Protein AF-A0A821CQY1-F1 (afdb_monomer)

Sequence (639 aa):
MSSTTQTAASPIVVNTWPFINATRNAFATLLTPGATCLDAVEVGCRTCEDEQCDGSVGWGSHPDENGETTLDALIMDGSTMSVGAVANLHRIKNAIGVARAVLRYSTHSLLVGESATKFAIDMGFKEEDLHSNASIEAWNKWKSSNCQPNYRRNVQPDPTTSCGPYTPKFEAGKIYTYTDEEIPSHRPLPDGEHDTIGMLAVDPNGNMAAGASTNGLQFKIPGRVADSALIGSGAYVDNEVGGACATGDGDVMQRFVPSYHVVQLMRQGTAPDEACSDAIARIAKFYPNFTGAVLALGKDGRHGAACHDRNHPKGFGDYVIVPKIIHLPIKHPRSTRITQIAAGRAHSIVLTDNSGLFSFGNNSFGQCARQIVSDEIYKNSMLIHSFNIDLNDNDDKIIDIICGQDHTLFLSEKGRVYACGLNTDGQLGVGHYECVSRPERVRGDIENEHIVQLASKGDSILALNKAGDLFGWGNNEYRQLGISDDPVDSPKSFQCAKPRHLNFRDGSSLKNIKSIASGGSLCSAVDQQGKLYMWGFGLLGFGPKHTTIDIPQEIPLELFGLNEFNRDVKIDHVTCGLLSTAAITNNGELFMWG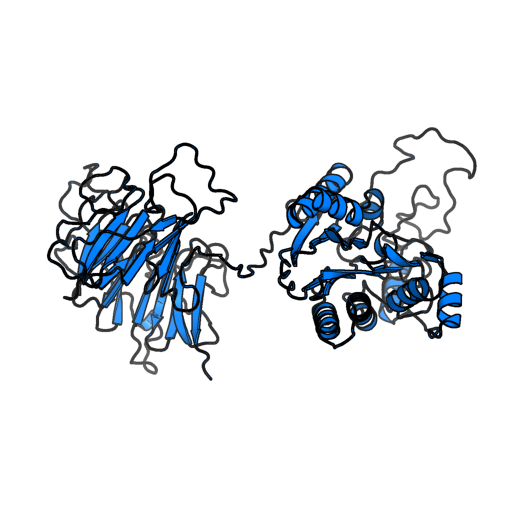KNRYGSLGVEFDEDSPMPMRVFVPARVTSVALGPDHTFALCKGYV

Foldseek 3Di:
DDPDPDQQFAKAKDKPDPLVVLRVQLVVQLVDPPGDQLNSQLSSLLVCLVVCVLVWFFFAHQAALVLFFFKWKKKAWQVVRQIFIEERHHQFRSRNVLSVVCSVPHPDHYDYDPVSNVSCVVVPTDRHGRHDPVSNVVSVVCVVVQNPPDDDDQWPPPSVRHSDVTDHVDDPPDDDDDDCNNVDDDDEDDPDFWWKIWMKIAHSVLTIMIMIMTSGHHNHHRRDDFQRRDELQQKYHHSVWWIKGKTFPRNLSRVQSLGNQLSVVRVVVDASARSFVVSQVVSCVRVVAGWMKMKIATSNGGIHMDIAHNVCNPDPPPPPPDDDDQDDPAPCVVPKDFPDKEDAQFKIKTQIPPQAIKIAGDCCQLQRQADHDPPDDRVVDSDIDGDHAPPVDPPKGWDDWYYAHFKIWTAIPQQWIWIFGQFCQLLRQCQDGGGHNHTDTHDDPCNPFRWDDWAHHYQKIWTAGPQGWIKIFGACPQLAQQDAPDDPPDPNRGGGNHIDGRQHNVRDTDGQWDAWYDAQFKIWTAHPLQWIWIATAFLGAPDDPCGHHNDTDTDDCVLVVPDPVRPRWHFDYKYYYNFKIWTATPQQWIWIFGQQAQNQRQDPDRHGGSHTDTHDDQFRFDDKDGYPHHIDTDGDHPD

Solvent-accessible surface area (backbone atoms only — not comparable to full-atom values): 32941 Å² total; per-residue (Å²): 136,84,82,80,79,74,75,67,44,74,63,48,62,51,61,48,74,93,53,60,67,21,50,51,50,14,45,53,37,52,73,38,90,91,51,43,32,60,54,12,38,43,49,14,53,41,46,30,24,74,66,24,46,97,46,19,15,30,45,37,22,32,20,22,69,88,58,54,37,35,31,23,3,19,34,35,36,13,78,78,67,47,38,6,12,25,28,36,27,41,37,48,60,60,40,40,58,43,3,46,45,31,43,73,77,44,98,51,48,70,39,50,30,69,63,32,32,51,51,33,43,78,74,69,47,65,82,41,85,32,73,32,73,62,24,53,51,50,45,53,52,28,55,75,53,36,32,54,82,55,84,70,74,72,41,39,56,56,41,89,72,32,74,53,82,70,42,68,73,63,69,88,94,66,90,77,82,90,42,76,87,74,57,68,76,88,75,67,78,78,90,90,62,39,52,35,47,11,32,41,29,35,35,47,87,42,45,29,15,20,19,13,30,19,18,45,51,56,41,31,60,83,80,66,72,48,12,38,36,33,81,23,14,5,20,25,43,36,44,92,44,22,28,18,21,30,37,37,46,31,75,63,45,44,77,65,28,40,10,39,50,26,37,54,37,37,65,75,67,43,53,37,34,59,19,20,39,52,45,49,51,61,48,38,74,79,42,76,55,46,42,36,38,30,40,27,40,34,59,85,65,52,60,24,54,27,56,41,34,62,92,34,80,69,47,84,78,77,74,78,87,68,93,74,90,79,88,72,95,60,93,52,69,90,81,51,46,78,75,48,74,29,60,35,74,55,31,39,40,37,38,35,77,78,76,42,32,38,19,34,55,48,34,87,38,3,37,45,54,37,83,62,56,85,91,66,75,49,79,94,54,85,65,68,48,74,48,77,82,89,73,90,45,92,92,53,48,77,74,47,67,42,24,16,40,55,25,29,40,36,33,28,73,74,14,50,44,30,20,18,3,44,11,80,37,6,49,43,17,66,66,53,46,68,61,28,27,56,67,40,72,37,38,60,67,52,57,90,40,44,42,74,47,76,22,38,32,23,48,23,37,40,37,30,32,77,84,14,46,46,29,29,25,4,39,24,82,42,36,58,49,22,74,72,87,55,61,96,83,41,88,65,56,35,41,26,24,39,31,34,72,47,42,26,72,88,73,47,62,77,65,50,42,73,40,60,22,18,9,44,38,33,35,38,38,25,31,76,84,18,52,42,28,34,29,7,36,46,51,66,42,77,32,86,86,46,44,69,35,56,56,75,41,75,57,65,55,57,67,72,62,35,44,98,89,38,80,84,65,28,47,63,47,58,40,34,10,42,58,28,40,39,39,29,32,74,83,21,48,44,29,26,27,9,58,22,44,89,40,30,56,57,49,103,57,65,64,62,30,29,34,58,36,75,35,87,61,102,38,36,44,77,47,70,48,53,47,88,50,40,62,47,72,48,64,43,68,86,118

pLDDT: mean 89.89, std 12.65, range [28.48, 98.81]

Secondary structure (DSSP, 8-state):
-------PPPPEEEESSS-HHHHHHHHHHHTSTT--HHHHHHHHHHHHHHHTGGGTSSSSS---TTS--EEEEEEEETTT--EEEEEEEES-S-HHHHHHHHHHH-S-SEEEHHHHHHHHHHTTPPP-----HHHHHHHHHHHHTTT-S----SEES-TTT-----EESS-TT------TTTSPPPPPPPTT----EEEEEE-TTS-EEEEEEE--STTPPTT---GGGSBTTTEEEETTTEEEEEEE-HHHHTTT-HHHHHHHHHHTT--HHHHHHHHHHHHHTT-TT--EEEEEEETTS-EEEEEE-SS-SS----------------SSTTT--EEEEEE-SSEEEEEESSS-EEEEE--TTSTTSS---TT---TT----EEE----S-TT--EEEEEE-SSEEEEEETTS-EEEEE--TTSTT-SSS-S-EEEEEE--STTTTS-EEEEE-SSSEEEEEETTS-EEEEEE-TTSTT---SS-TT-TTSSEEEEEEE---TTS----SEEEEEE-SSEEEEEETT--EEEEEES--SS-TT--EEEEEEEEPGGGGT-SSS-----EEEEEE-SSEEEEEETT--EEEEE--GGGTT-SSS-S-EEEEEEE--SSEEEEEEE-SS-EEEEEE---

Organism: NCBI:txid392032

InterPro domains:
  IPR000246 Peptidase T2, asparaginase 2 [PF01112] (11-311)
  IPR000408 Regulator of chromosome condensation, RCC1 [PF00415] (468-526)
  IPR000408 Regulator of chromosome condensation, RCC1 [PF00415] (587-634)
  IPR000408 Regulator of chromosome condensation, RCC1 [PR00633] (338-351)
  IPR000408 Regulator of chromosome condensation, RCC1 [PR00633] (357-373)
  IPR000408 Regulator of chromosome condensation, RCC1 [PR00633] (415-431)
  IPR000408 Regulator of chromosome condensation, RCC1 [PR00633] (454-470)
  IPR000408 Regulator of chromosome condensation, RCC1 [PR00633] (470-484)
  IPR000408 Regulator of chromosome condensation, RCC1 [PR00633] (577-595)
  IPR000408 Regulator of chromosome condensation, RCC1 [PS50012] (355-414)
  IPR000408 Regulator of chromosome condensation, RCC1 [PS50012] (415-467)
  IPR000408 Regulator of chromosome condensation, RCC1 [PS50012] (468-529)
  IPR000408 Regulator of chromosome condensation, RCC1 [PS50012] (530-587)
  IPR000408 Regulator of chromosome condensation, RCC1 [PS50012] (588-637)
  IPR009091 Regulator of chromosome condensation 1/beta-lactamase-inhibitor protein II [G3DSA:2.130.10.30] (325-554)
  IPR009091 Regulator of chromosome condensation 1/beta-lactamase-inhibitor protein II [G3DSA:2.130.10.30] (555-638)
  IPR009091 Regulator of chromosome condensation 1/beta-lactamase-inhibitor protein II [SSF50985] (323-636)
  IPR029055 Nucleophile aminohydrolases, N-terminal [SSF56235] (11-321)
  IPR053035 Mitochondrial GEF domain-containing protein [PTHR46337] (290-636)

Radius of gyration: 32.32 Å; Cα contacts (8 Å, |Δi|>4): 1668; chains: 1; bounding box: 81×60×92 Å

Mean predicted aligned error: 14.68 Å

Nearest PDB structures (foldseek):
  5xgs-assembly1_A  TM=8.762E-01  e=1.882E-38  Homo sapiens
  5xgs-assembly1_B  TM=8.739E-01  e=1.594E-38  Homo sapiens
  4o47-assembly1_A  TM=8.750E-01  e=1.071E-21  Cavia porcellus
  4o0d-assembly1_A  TM=8.619E-01  e=2.323E-21  Homo sapiens
  1apy-assembly1_C  TM=9.917E-01  e=1.441E-17  Homo sapiens

Structure (mmCIF, N/CA/C/O backbone):
data_AF-A0A821CQY1-F1
#
_entry.id   AF-A0A821CQY1-F1
#
loop_
_atom_site.group_PDB
_atom_site.id
_atom_site.type_symbol
_atom_site.label_atom_id
_atom_site.label_alt_id
_atom_site.label_comp_id
_atom_site.label_asym_id
_atom_site.label_entity_id
_atom_site.label_seq_id
_atom_site.pdbx_PDB_ins_code
_atom_site.Cartn_x
_atom_site.Cartn_y
_atom_site.Cartn_z
_atom_site.occupancy
_atom_site.B_iso_or_equiv
_atom_site.auth_seq_id
_atom_site.auth_comp_id
_atom_site.auth_asym_id
_atom_site.auth_atom_id
_atom_site.pdbx_PDB_model_num
ATOM 1 N N . MET A 1 1 ? -34.022 -6.892 -26.062 1.00 33.81 1 MET A N 1
ATOM 2 C CA . MET A 1 1 ? -32.589 -6.586 -26.245 1.00 33.81 1 MET A CA 1
ATOM 3 C C . MET A 1 1 ? -32.229 -5.551 -25.194 1.00 33.81 1 MET A C 1
ATOM 5 O O . MET A 1 1 ? -32.601 -4.398 -25.341 1.00 33.81 1 MET A O 1
ATOM 9 N N . SER A 1 2 ? -31.680 -5.995 -24.061 1.00 29.36 2 SER A N 1
ATOM 10 C CA . SER A 1 2 ? -31.264 -5.105 -22.973 1.00 29.36 2 SER A CA 1
ATOM 11 C C . SER A 1 2 ? -29.877 -4.576 -23.323 1.00 29.36 2 SER A C 1
ATOM 13 O O . SER A 1 2 ? -28.943 -5.362 -23.451 1.00 29.36 2 SER A O 1
ATOM 15 N N . SER A 1 3 ? -29.764 -3.270 -23.564 1.00 28.48 3 SER A N 1
ATOM 16 C CA . SER A 1 3 ? -28.477 -2.599 -23.704 1.00 28.48 3 SER A CA 1
ATOM 17 C C . SER A 1 3 ? -27.848 -2.493 -22.318 1.00 28.48 3 SER A C 1
ATOM 19 O O . SER A 1 3 ? -28.237 -1.646 -21.513 1.00 28.48 3 SER A O 1
ATOM 21 N N . THR A 1 4 ? -26.890 -3.365 -22.024 1.00 31.44 4 THR A N 1
ATOM 22 C CA . THR A 1 4 ? -25.946 -3.179 -20.923 1.00 31.44 4 THR A CA 1
ATOM 23 C C . THR A 1 4 ? -25.186 -1.878 -21.160 1.00 31.44 4 THR A C 1
ATOM 25 O O . THR A 1 4 ? -24.309 -1.812 -22.017 1.00 31.44 4 THR A O 1
ATOM 28 N N . THR A 1 5 ? -25.539 -0.826 -20.424 1.00 31.50 5 THR A N 1
ATOM 29 C CA . THR A 1 5 ? -24.709 0.371 -20.278 1.00 31.50 5 THR A CA 1
ATOM 30 C C . THR A 1 5 ? -23.429 -0.040 -19.563 1.00 31.50 5 THR A C 1
ATOM 32 O O . THR A 1 5 ? -23.416 -0.199 -18.343 1.00 31.50 5 THR A O 1
ATOM 35 N N . GLN A 1 6 ? -22.379 -0.281 -20.345 1.00 36.72 6 GLN A N 1
ATOM 36 C CA . GLN A 1 6 ? -21.018 -0.491 -19.873 1.00 36.72 6 GLN A CA 1
ATOM 37 C C . GLN A 1 6 ? -20.605 0.788 -19.133 1.00 36.72 6 GLN A C 1
ATOM 39 O O . GLN A 1 6 ? -20.558 1.867 -19.722 1.00 36.72 6 GLN A O 1
ATOM 44 N N . THR A 1 7 ? -20.418 0.706 -17.818 1.00 39.75 7 THR A N 1
ATOM 45 C CA . THR A 1 7 ? -19.863 1.806 -17.025 1.00 39.75 7 THR A CA 1
ATOM 46 C C . THR A 1 7 ? -18.475 2.123 -17.571 1.00 39.75 7 THR A C 1
ATOM 48 O O . THR A 1 7 ? -17.609 1.251 -17.529 1.00 39.75 7 THR A O 1
ATOM 51 N N . ALA A 1 8 ? -18.290 3.329 -18.115 1.00 46.44 8 ALA A N 1
ATOM 52 C CA . ALA A 1 8 ? -17.001 3.804 -18.612 1.00 46.44 8 ALA A CA 1
ATOM 53 C C . ALA A 1 8 ? -15.943 3.641 -17.511 1.00 46.44 8 ALA A C 1
ATOM 55 O O . ALA A 1 8 ? -16.132 4.134 -16.395 1.00 46.44 8 ALA A O 1
ATOM 56 N N . ALA A 1 9 ? -14.874 2.899 -17.801 1.00 56.03 9 ALA A N 1
ATOM 57 C CA . ALA A 1 9 ? -13.747 2.778 -16.888 1.00 56.03 9 ALA A CA 1
ATOM 58 C C . ALA A 1 9 ? -13.094 4.160 -16.729 1.00 56.03 9 ALA A C 1
ATOM 60 O O . ALA A 1 9 ? -13.044 4.940 -17.680 1.00 56.03 9 ALA A O 1
ATOM 61 N N . SER A 1 10 ? -12.615 4.500 -15.533 1.00 72.75 10 SER A N 1
ATOM 62 C CA . SER A 1 10 ? -11.815 5.717 -15.367 1.00 72.75 10 SER A CA 1
ATOM 63 C C . SER A 1 10 ? -10.534 5.593 -16.201 1.00 72.75 10 SER A C 1
ATOM 65 O O . SER A 1 10 ? -9.941 4.512 -16.201 1.00 72.75 10 SER A O 1
ATOM 67 N N . PRO A 1 11 ? -10.081 6.662 -16.882 1.00 87.38 11 PRO A N 1
ATOM 68 C CA . PRO A 1 11 ? -8.815 6.620 -17.599 1.00 87.38 11 PRO A CA 1
ATOM 69 C C . PRO A 1 11 ? -7.681 6.357 -16.608 1.00 87.38 11 PRO A C 1
ATOM 71 O O . PRO A 1 11 ? -7.691 6.895 -15.497 1.00 87.38 11 PRO A O 1
ATOM 74 N N . ILE A 1 12 ? -6.715 5.526 -16.989 1.00 91.38 12 ILE A N 1
ATOM 75 C CA . ILE A 1 12 ? -5.567 5.173 -16.144 1.00 91.38 12 ILE A CA 1
ATOM 76 C C . ILE A 1 12 ? -4.304 5.188 -17.001 1.00 91.38 12 ILE A C 1
ATOM 78 O O . ILE A 1 12 ? -4.303 4.713 -18.135 1.00 91.38 12 ILE A O 1
ATOM 82 N N . VAL A 1 13 ? -3.222 5.714 -16.426 1.00 93.81 13 VAL A N 1
ATOM 83 C CA . VAL A 1 13 ? -1.860 5.596 -16.950 1.00 93.81 13 VAL A CA 1
ATOM 84 C C . VAL A 1 13 ? -0.984 5.012 -15.856 1.00 93.81 13 VAL A C 1
ATOM 86 O O . VAL A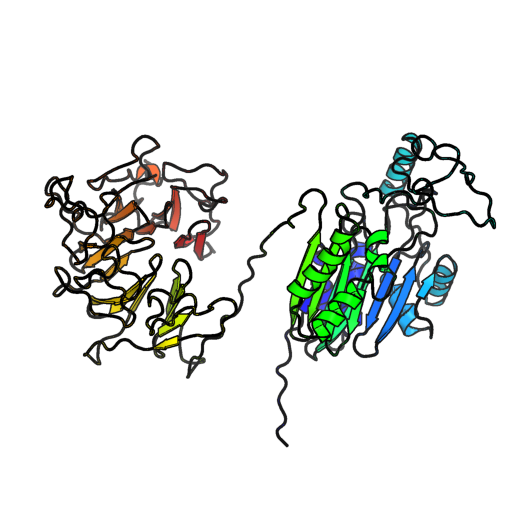 1 13 ? -1.074 5.429 -14.702 1.00 93.81 13 VAL A O 1
ATOM 89 N N . VAL A 1 14 ? -0.134 4.062 -16.225 1.00 94.25 14 VAL A N 1
ATOM 90 C CA . VAL A 1 14 ? 0.881 3.480 -15.345 1.00 94.25 14 VAL A CA 1
ATOM 91 C C . VAL A 1 14 ? 2.198 3.371 -16.103 1.00 94.25 14 VAL A C 1
ATOM 93 O O . VAL A 1 14 ? 2.202 3.113 -17.307 1.00 94.25 14 VAL A O 1
ATOM 96 N N . ASN A 1 15 ? 3.314 3.569 -15.408 1.00 95.56 15 ASN A N 1
ATOM 97 C CA . ASN A 1 15 ? 4.648 3.414 -15.971 1.00 95.56 15 ASN A CA 1
ATOM 98 C C . ASN A 1 15 ? 5.627 2.820 -14.957 1.00 95.56 15 ASN A C 1
ATOM 100 O O . ASN A 1 15 ? 5.366 2.808 -13.755 1.00 95.56 15 ASN A O 1
ATOM 104 N N . THR A 1 16 ? 6.747 2.317 -15.461 1.00 92.25 16 THR A N 1
ATOM 105 C CA . THR A 1 16 ? 7.894 1.911 -14.647 1.00 92.25 16 THR A CA 1
ATOM 106 C C . THR A 1 16 ? 8.610 3.135 -14.075 1.00 92.25 16 THR A C 1
ATOM 108 O O . THR A 1 16 ? 8.648 4.184 -14.725 1.00 92.25 16 THR A O 1
ATOM 111 N N . TRP A 1 17 ? 9.188 2.962 -12.878 1.00 87.75 17 TRP A N 1
ATOM 112 C CA . TRP A 1 17 ? 10.007 3.950 -12.157 1.00 87.75 17 TRP A CA 1
ATOM 113 C C . TRP A 1 17 ? 9.264 5.249 -11.773 1.00 87.75 17 TRP A C 1
ATOM 115 O O . TRP A 1 17 ? 8.173 5.534 -12.278 1.00 87.75 17 TRP A O 1
ATOM 125 N N . PRO A 1 18 ? 9.797 6.064 -10.841 1.00 86.56 18 PRO A N 1
ATOM 126 C CA . PRO A 1 18 ? 9.119 7.274 -10.368 1.00 86.56 18 PRO A CA 1
ATOM 127 C C . PRO A 1 18 ? 9.225 8.463 -11.350 1.00 86.56 18 PRO A C 1
ATOM 129 O O . PRO A 1 18 ? 9.509 9.593 -10.952 1.00 86.56 18 PRO A O 1
ATOM 132 N N . PHE A 1 19 ? 8.945 8.248 -12.640 1.00 88.38 19 PHE A N 1
ATOM 133 C CA . PHE A 1 19 ? 8.940 9.289 -13.680 1.00 88.38 19 PHE A CA 1
ATOM 134 C C . PHE A 1 19 ? 7.619 10.076 -13.688 1.00 88.38 19 PHE A C 1
ATOM 136 O O . PHE A 1 19 ? 6.845 10.052 -14.644 1.00 88.38 19 PHE A O 1
ATOM 143 N N . ILE A 1 20 ? 7.343 10.776 -12.585 1.00 87.56 20 ILE A N 1
ATOM 144 C CA . ILE A 1 20 ? 6.039 11.402 -12.297 1.00 87.56 20 ILE A CA 1
ATOM 145 C C . ILE A 1 20 ? 5.588 12.369 -13.407 1.00 87.56 20 ILE A C 1
ATOM 147 O O . ILE A 1 20 ? 4.394 12.447 -13.711 1.00 87.56 20 ILE A O 1
ATOM 151 N N . ASN A 1 21 ? 6.514 13.118 -14.013 1.00 90.56 21 ASN A N 1
ATOM 152 C CA . ASN A 1 21 ? 6.185 14.058 -15.087 1.00 90.56 21 ASN A CA 1
ATOM 153 C C . ASN A 1 21 ? 5.690 13.338 -16.347 1.00 90.56 21 ASN A C 1
ATOM 155 O O . ASN A 1 21 ? 4.694 13.769 -16.931 1.00 90.56 21 ASN A O 1
ATOM 159 N N . ALA A 1 22 ? 6.309 12.211 -16.711 1.00 94.44 22 ALA A N 1
ATOM 160 C CA . ALA A 1 22 ? 5.867 11.374 -17.822 1.00 94.44 22 ALA A CA 1
ATOM 161 C C . ALA A 1 22 ? 4.436 10.862 -17.599 1.00 94.44 22 ALA A C 1
ATOM 163 O O . ALA A 1 22 ? 3.579 11.026 -18.470 1.00 94.44 22 ALA A O 1
ATOM 164 N N . THR A 1 23 ? 4.140 10.326 -16.407 1.00 92.62 23 THR A N 1
ATOM 165 C CA . THR A 1 23 ? 2.788 9.865 -16.043 1.00 92.62 23 THR A CA 1
ATOM 166 C C . THR A 1 23 ? 1.771 11.003 -16.098 1.00 92.62 23 THR A C 1
ATOM 168 O O . THR A 1 23 ? 0.679 10.845 -16.646 1.00 92.62 23 THR A O 1
ATOM 171 N N . ARG A 1 24 ? 2.122 12.171 -15.540 1.00 92.44 24 ARG A N 1
ATOM 172 C CA . ARG A 1 24 ? 1.239 13.342 -15.473 1.00 92.44 24 ARG A CA 1
ATOM 173 C C . ARG A 1 24 ? 0.895 13.863 -16.866 1.00 92.44 24 ARG A C 1
ATOM 175 O O . ARG A 1 24 ? -0.275 14.137 -17.127 1.00 92.44 24 ARG A O 1
ATOM 182 N N . ASN A 1 25 ? 1.887 13.984 -17.747 1.00 95.69 25 ASN A N 1
ATOM 183 C CA . ASN A 1 25 ? 1.688 14.486 -19.104 1.00 95.69 25 ASN A CA 1
ATOM 184 C C . ASN A 1 25 ? 0.865 13.504 -19.944 1.00 95.69 25 ASN A C 1
ATOM 186 O O . ASN A 1 25 ? -0.100 13.922 -20.577 1.00 95.69 25 ASN A O 1
ATOM 190 N N . ALA A 1 26 ? 1.161 12.202 -19.873 1.00 96.62 26 ALA A N 1
ATOM 191 C CA . ALA A 1 26 ? 0.364 11.169 -20.534 1.00 96.62 26 ALA A CA 1
ATOM 192 C C . ALA A 1 26 ? -1.101 11.178 -20.070 1.00 96.62 26 ALA A C 1
ATOM 194 O O . ALA A 1 26 ? -2.025 11.143 -20.886 1.00 96.62 26 ALA A O 1
ATOM 195 N N . PHE A 1 27 ? -1.333 11.281 -18.758 1.00 93.88 27 PHE A N 1
ATOM 196 C CA . PHE A 1 27 ? -2.684 11.363 -18.209 1.00 93.88 27 PHE A CA 1
ATOM 197 C C . PHE A 1 27 ? -3.411 12.633 -18.669 1.00 93.88 27 PHE A C 1
ATOM 199 O O . PHE A 1 27 ? -4.565 12.562 -19.081 1.00 93.88 27 PHE A O 1
ATOM 206 N N . ALA A 1 28 ? -2.739 13.788 -18.672 1.00 91.19 28 ALA A N 1
ATOM 207 C CA . ALA A 1 28 ? -3.307 15.031 -19.195 1.00 91.19 28 ALA A CA 1
ATOM 208 C C . ALA A 1 28 ? -3.672 14.921 -20.688 1.00 91.19 28 ALA A C 1
ATOM 210 O O . ALA A 1 28 ? -4.724 15.414 -21.105 1.00 91.19 28 ALA A O 1
ATOM 211 N N . THR A 1 29 ? -2.857 14.223 -21.484 1.00 95.44 29 THR A N 1
ATOM 212 C CA . THR A 1 29 ? -3.159 13.937 -22.891 1.00 95.44 29 THR A CA 1
ATOM 213 C C . THR A 1 29 ? -4.419 13.087 -23.037 1.00 95.44 29 THR A C 1
ATOM 215 O O . THR A 1 29 ? -5.271 13.451 -23.842 1.00 95.44 29 THR A O 1
ATOM 218 N N . LEU A 1 30 ? -4.617 12.038 -22.226 1.00 91.19 30 LEU A N 1
ATOM 219 C CA . LEU A 1 30 ? -5.854 11.231 -22.260 1.00 91.19 30 LEU A CA 1
ATOM 220 C C . LEU A 1 30 ? -7.127 12.042 -21.984 1.00 91.19 30 LEU A C 1
ATOM 222 O O . LEU A 1 30 ? -8.204 11.673 -22.446 1.00 91.19 30 LEU A O 1
ATOM 226 N N . LEU A 1 31 ? -7.025 13.131 -21.219 1.00 87.50 31 LEU A N 1
ATOM 227 C CA . LEU A 1 31 ? -8.162 14.003 -20.917 1.00 87.50 31 LEU A CA 1
ATOM 228 C C . LEU A 1 31 ? -8.466 15.009 -22.037 1.00 87.50 31 LEU A C 1
ATOM 230 O O . LEU A 1 31 ? -9.491 15.693 -21.988 1.00 87.50 31 LEU A O 1
ATOM 234 N N . THR A 1 32 ? -7.595 15.122 -23.041 1.00 91.44 32 THR A N 1
ATOM 235 C CA . THR A 1 32 ? -7.779 16.050 -24.158 1.00 91.44 32 THR A CA 1
ATOM 236 C C . THR A 1 32 ? -8.804 15.484 -25.151 1.00 91.44 32 THR A C 1
ATOM 238 O O . THR A 1 32 ? -8.632 14.363 -25.632 1.00 91.44 32 THR A O 1
ATOM 241 N N . PRO A 1 33 ? -9.868 16.231 -25.513 1.00 89.50 33 PRO A N 1
ATOM 242 C CA . PRO A 1 33 ? -10.872 15.745 -26.457 1.00 89.50 33 PRO A CA 1
ATOM 243 C C . PRO A 1 33 ? -10.263 15.319 -27.799 1.00 89.50 33 PRO A C 1
ATOM 245 O O . PRO A 1 33 ? -9.586 16.106 -28.457 1.00 89.50 33 PRO A O 1
ATOM 248 N N . GLY A 1 34 ? -10.538 14.081 -28.213 1.00 89.38 34 GLY A N 1
ATOM 249 C CA . GLY A 1 34 ? -10.048 13.510 -29.472 1.00 89.38 34 GLY A CA 1
ATOM 250 C C . GLY A 1 34 ? -8.644 12.900 -29.410 1.00 89.38 34 GLY A C 1
ATOM 251 O O . GLY A 1 34 ? -8.215 12.326 -30.408 1.00 89.38 34 GLY A O 1
ATOM 252 N N . ALA A 1 35 ? -7.951 12.984 -28.272 1.00 93.94 35 ALA A N 1
ATOM 253 C CA . ALA A 1 35 ? -6.701 12.264 -28.061 1.00 93.94 35 ALA A CA 1
ATOM 254 C C . ALA A 1 35 ? -6.950 10.763 -27.844 1.00 93.94 35 ALA A C 1
ATOM 256 O O . ALA A 1 35 ? -7.976 10.345 -27.305 1.00 93.94 35 ALA A O 1
ATOM 257 N N . THR A 1 36 ? -5.989 9.952 -28.269 1.00 95.81 36 THR A N 1
ATOM 258 C CA . THR A 1 36 ? -5.993 8.489 -28.177 1.00 95.81 36 THR A CA 1
ATOM 259 C C . THR A 1 36 ? -5.005 7.998 -27.116 1.00 95.81 36 THR A C 1
ATOM 261 O O . THR A 1 36 ? -4.110 8.731 -26.689 1.00 95.81 36 THR A O 1
ATOM 264 N N . CYS A 1 37 ? -5.089 6.721 -26.729 1.00 96.56 37 CYS A N 1
ATOM 265 C CA . CYS A 1 37 ? -4.065 6.107 -25.875 1.00 96.56 37 CYS A CA 1
ATOM 266 C C . CYS A 1 37 ? -2.666 6.140 -26.501 1.00 96.56 37 CYS A C 1
ATOM 268 O O . CYS A 1 37 ? -1.690 6.284 -25.771 1.00 96.56 37 CYS A O 1
ATOM 270 N N . LEU A 1 38 ? -2.558 6.055 -27.834 1.00 97.88 38 LEU A N 1
ATOM 271 C CA . LEU A 1 38 ? -1.278 6.212 -28.529 1.00 97.88 38 LEU A CA 1
ATOM 272 C C . LEU A 1 38 ? -0.686 7.609 -28.316 1.00 97.88 38 LEU A C 1
ATOM 274 O O . LEU A 1 38 ? 0.520 7.724 -28.128 1.00 97.88 38 LEU A O 1
ATOM 278 N N . ASP A 1 39 ? -1.518 8.659 -28.318 1.00 98.25 39 ASP A N 1
ATOM 279 C CA . ASP A 1 39 ? -1.054 10.026 -28.047 1.00 98.25 39 ASP A CA 1
ATOM 280 C C . ASP A 1 39 ? -0.518 10.150 -26.622 1.00 98.25 39 ASP A C 1
ATOM 282 O O . ASP A 1 39 ? 0.544 10.726 -26.407 1.00 98.25 39 ASP A O 1
ATOM 286 N N . ALA A 1 40 ? -1.231 9.577 -25.652 1.00 97.88 40 ALA A N 1
ATOM 287 C CA . ALA A 1 40 ? -0.817 9.603 -24.257 1.00 97.88 40 ALA A CA 1
ATOM 288 C C . ALA A 1 40 ? 0.509 8.870 -24.023 1.00 97.88 40 ALA A C 1
ATOM 290 O O . ALA A 1 40 ? 1.398 9.419 -23.374 1.00 97.88 40 ALA A O 1
ATOM 291 N N . VAL A 1 41 ? 0.659 7.664 -24.579 1.00 98.44 41 VAL A N 1
ATOM 292 C CA . VAL A 1 41 ? 1.896 6.877 -24.465 1.00 98.44 41 VAL A CA 1
ATOM 293 C C . VAL A 1 41 ? 3.065 7.577 -25.158 1.00 98.44 41 VAL A C 1
ATOM 295 O O . VAL A 1 41 ? 4.137 7.671 -24.564 1.00 98.44 41 VAL A O 1
ATOM 298 N N . GLU A 1 42 ? 2.875 8.122 -26.366 1.00 98.69 42 GLU A N 1
ATOM 299 C CA . GLU A 1 42 ? 3.934 8.877 -27.049 1.00 98.69 42 GLU A CA 1
ATOM 300 C C . GLU A 1 42 ? 4.373 10.088 -26.216 1.00 98.69 42 GLU A C 1
ATOM 302 O O . GLU A 1 42 ? 5.566 10.261 -25.981 1.00 98.69 42 GLU A O 1
ATOM 307 N N . VAL A 1 43 ? 3.430 10.904 -25.729 1.00 98.56 43 VAL A N 1
ATOM 308 C CA . VAL A 1 43 ? 3.740 12.095 -24.920 1.00 98.56 43 VAL A CA 1
ATOM 309 C C . VAL A 1 43 ? 4.442 11.720 -23.616 1.00 98.56 43 VAL A C 1
ATOM 311 O O . VAL A 1 43 ? 5.399 12.389 -23.219 1.00 98.56 43 VAL A O 1
ATOM 314 N N . GLY A 1 44 ? 3.994 10.657 -22.950 1.00 97.88 44 GLY A N 1
ATOM 315 C CA . GLY A 1 44 ? 4.591 10.181 -21.709 1.00 97.88 44 GLY A CA 1
ATOM 316 C C . GLY A 1 44 ? 6.028 9.702 -21.889 1.00 97.88 44 GLY A C 1
ATOM 317 O O . GLY A 1 44 ? 6.932 10.220 -21.235 1.00 97.88 44 GLY A O 1
ATOM 318 N N . CYS A 1 45 ? 6.260 8.765 -22.810 1.00 98.00 45 CYS A N 1
ATOM 319 C CA . CYS A 1 45 ? 7.604 8.273 -23.117 1.00 98.00 45 CYS A CA 1
ATOM 320 C C . CYS A 1 45 ? 8.523 9.401 -23.603 1.00 98.00 45 CYS A C 1
ATOM 322 O O . CYS A 1 45 ? 9.642 9.524 -23.112 1.00 98.00 45 CYS A O 1
ATOM 324 N N . ARG A 1 46 ? 8.030 10.284 -24.480 1.00 97.81 46 ARG A N 1
ATOM 325 C CA . ARG A 1 46 ? 8.801 11.424 -24.988 1.00 97.81 46 ARG A CA 1
ATOM 326 C C . ARG A 1 46 ? 9.180 12.414 -23.893 1.00 97.81 46 ARG A C 1
ATOM 328 O O . ARG A 1 46 ? 10.294 12.916 -23.903 1.00 97.81 46 ARG A O 1
ATOM 335 N N . THR A 1 47 ? 8.286 12.676 -22.935 1.00 97.81 47 THR A N 1
ATOM 336 C CA . THR A 1 47 ? 8.614 13.521 -21.771 1.00 97.81 47 THR A CA 1
ATOM 337 C C . THR A 1 47 ? 9.874 12.996 -21.087 1.00 97.81 47 THR A C 1
ATOM 339 O O . THR A 1 47 ? 10.754 13.770 -20.739 1.00 97.81 47 THR A O 1
ATOM 342 N N . CYS A 1 48 ? 9.988 11.676 -20.957 1.00 94.69 48 CYS A N 1
ATOM 343 C CA . CYS A 1 48 ? 11.125 11.041 -20.313 1.00 94.69 48 CYS A CA 1
ATOM 344 C C . CYS A 1 48 ? 12.394 11.039 -21.184 1.00 94.69 48 CYS A C 1
ATOM 346 O O . CYS A 1 48 ? 13.490 11.230 -20.663 1.00 94.69 48 CYS A O 1
ATOM 348 N N . GLU A 1 49 ? 12.250 10.901 -22.509 1.00 96.50 49 GLU A N 1
ATOM 349 C CA . GLU A 1 49 ? 13.351 11.080 -23.471 1.00 96.50 49 GLU A CA 1
ATOM 350 C C . GLU A 1 49 ? 13.915 12.512 -23.460 1.00 96.50 49 GLU A C 1
ATOM 352 O O . GLU A 1 49 ? 15.127 12.705 -23.584 1.00 96.50 49 GLU A O 1
ATOM 357 N N . ASP A 1 50 ? 13.041 13.511 -23.309 1.00 95.75 50 ASP A N 1
ATOM 358 C CA . ASP A 1 50 ? 13.401 14.929 -23.250 1.00 95.75 50 ASP A CA 1
ATOM 359 C C . ASP A 1 50 ? 14.028 15.297 -21.889 1.00 95.75 50 ASP A C 1
ATOM 361 O O . ASP A 1 50 ? 15.007 16.046 -21.846 1.00 95.75 50 ASP A O 1
ATOM 365 N N . GLU A 1 51 ? 13.491 14.757 -20.786 1.00 94.38 51 GLU A N 1
ATOM 366 C CA . GLU A 1 51 ? 13.978 14.974 -19.412 1.00 94.38 51 GLU A CA 1
ATOM 367 C C . GLU A 1 51 ? 15.219 14.145 -19.055 1.00 94.38 51 GLU A C 1
ATOM 369 O O . GLU A 1 51 ? 15.834 14.407 -18.021 1.00 94.38 51 GLU A O 1
ATOM 374 N N . GLN A 1 52 ? 15.597 13.174 -19.892 1.00 92.12 52 GLN A N 1
ATOM 375 C CA . GLN A 1 52 ? 16.696 12.242 -19.628 1.00 92.12 52 GLN A CA 1
ATOM 376 C C . GLN A 1 52 ? 16.515 11.521 -18.289 1.00 92.12 52 GLN A C 1
ATOM 378 O O . GLN A 1 52 ? 17.440 11.488 -17.474 1.00 92.12 52 GLN A O 1
ATOM 383 N N . CYS A 1 53 ? 15.303 11.011 -18.029 1.00 86.25 53 CYS A N 1
ATOM 384 C CA . CYS A 1 53 ? 14.959 10.366 -16.759 1.00 86.25 53 CYS A CA 1
ATOM 385 C C . CYS A 1 53 ? 16.078 9.427 -16.316 1.00 86.25 53 CYS A C 1
ATOM 387 O O . CYS A 1 53 ? 16.441 8.551 -17.097 1.00 86.25 53 CYS A O 1
ATOM 389 N N . ASP A 1 54 ? 16.633 9.694 -15.124 1.00 82.19 54 ASP A N 1
ATOM 390 C CA . ASP A 1 54 ? 17.752 8.992 -14.464 1.00 82.19 54 ASP A CA 1
ATOM 391 C C . ASP A 1 54 ? 19.001 8.690 -15.322 1.00 82.19 54 ASP A C 1
ATOM 393 O O . ASP A 1 54 ? 19.925 8.016 -14.873 1.00 82.19 54 ASP A O 1
ATOM 397 N N . GLY A 1 55 ? 19.080 9.245 -16.531 1.00 84.19 55 GLY A N 1
ATOM 398 C CA . GLY A 1 55 ? 20.099 8.919 -17.513 1.00 84.19 55 GLY A CA 1
ATOM 399 C C . GLY A 1 55 ? 19.860 7.610 -18.278 1.00 84.19 55 GLY A C 1
ATOM 400 O O . GLY A 1 55 ? 20.682 7.282 -19.129 1.00 84.19 55 GLY A O 1
ATOM 401 N N . SER A 1 56 ? 18.776 6.862 -18.085 1.00 84.81 56 SER A N 1
ATOM 402 C CA . SER A 1 56 ? 18.530 5.607 -18.827 1.00 84.81 56 SER A CA 1
ATOM 403 C C . SER A 1 56 ? 17.557 5.725 -20.009 1.00 84.81 56 SER A C 1
ATOM 405 O O . SER A 1 56 ? 17.390 4.790 -20.800 1.00 84.81 56 SER A O 1
ATOM 407 N N . VAL A 1 57 ? 16.932 6.891 -20.179 1.00 90.94 57 VAL A N 1
ATOM 408 C CA . VAL A 1 57 ? 15.961 7.145 -21.249 1.00 90.94 57 VAL A CA 1
ATOM 409 C C . VAL A 1 57 ? 16.366 8.372 -22.054 1.00 90.94 57 VAL A C 1
ATOM 411 O O . VAL A 1 57 ? 16.688 9.416 -21.498 1.00 90.94 57 VAL A O 1
ATOM 414 N N . GLY A 1 58 ? 16.312 8.259 -23.381 1.00 91.12 58 GLY A N 1
ATOM 415 C CA . GLY A 1 58 ? 16.624 9.363 -24.285 1.00 91.12 58 GLY A CA 1
ATOM 416 C C . GLY A 1 58 ? 18.120 9.624 -24.461 1.00 91.12 58 GLY A C 1
ATOM 417 O O . GLY A 1 58 ? 18.973 8.755 -24.286 1.00 91.12 58 GLY A O 1
ATOM 418 N N . TRP A 1 59 ? 18.434 10.836 -24.899 1.00 90.75 59 TRP A N 1
ATOM 419 C CA . TRP A 1 59 ? 19.785 11.241 -25.281 1.00 90.75 59 TRP A CA 1
ATOM 420 C C . TRP A 1 59 ? 20.634 11.646 -24.069 1.00 90.75 59 TRP A C 1
ATOM 422 O O . TRP A 1 59 ? 20.117 11.963 -23.007 1.00 90.75 59 TRP A O 1
ATOM 432 N N . GLY A 1 60 ? 21.949 11.732 -24.252 1.00 83.06 60 GLY A N 1
ATOM 433 C CA . GLY A 1 60 ? 22.853 12.337 -23.277 1.00 83.06 60 GLY A CA 1
ATOM 434 C C . GLY A 1 60 ? 23.438 11.385 -22.237 1.00 83.06 60 GLY A C 1
ATOM 435 O O . GLY A 1 60 ? 24.086 11.848 -21.298 1.00 83.06 60 GLY A O 1
ATOM 436 N N . SER A 1 61 ? 23.285 10.077 -22.411 1.00 78.31 61 SER A N 1
ATOM 437 C CA . SER A 1 61 ? 23.749 9.062 -21.461 1.00 78.31 61 SER A CA 1
ATOM 438 C C . SER A 1 61 ? 23.909 7.687 -22.132 1.00 78.31 61 SER A C 1
ATOM 440 O O . SER A 1 61 ? 23.653 7.538 -23.327 1.00 78.31 61 SER A O 1
ATOM 442 N N . HIS A 1 62 ? 24.462 6.725 -21.387 1.00 86.31 62 HIS A N 1
ATOM 443 C CA . HIS A 1 62 ? 24.749 5.339 -21.795 1.00 86.31 62 HIS A CA 1
ATOM 444 C C . HIS A 1 62 ? 25.273 5.127 -23.231 1.00 86.31 62 HIS A C 1
ATOM 446 O O . HIS A 1 62 ? 24.621 4.472 -24.047 1.00 86.31 62 HIS A O 1
ATOM 452 N N . PRO A 1 63 ? 26.470 5.649 -23.560 1.00 92.31 63 PRO A N 1
ATOM 453 C CA . PRO A 1 63 ? 27.083 5.369 -24.850 1.00 92.31 63 PRO A CA 1
ATOM 454 C C . PRO A 1 63 ? 27.497 3.898 -24.952 1.00 92.31 63 PRO A C 1
ATOM 456 O O . PRO A 1 63 ? 27.772 3.250 -23.941 1.00 92.31 63 PRO A O 1
ATOM 459 N N . ASP A 1 64 ? 27.587 3.382 -26.171 1.00 93.06 64 ASP A N 1
ATOM 460 C CA . ASP A 1 64 ? 28.180 2.085 -26.469 1.00 93.06 64 ASP A CA 1
ATOM 461 C C . ASP A 1 64 ? 29.712 2.094 -26.271 1.00 93.06 64 ASP A C 1
ATOM 463 O O . ASP A 1 64 ? 30.326 3.097 -25.891 1.00 93.06 64 ASP A O 1
ATOM 467 N N . GLU A 1 65 ? 30.369 0.957 -26.505 1.00 92.75 65 GLU A N 1
ATOM 468 C CA . GLU A 1 65 ? 31.824 0.844 -26.324 1.00 92.75 65 GLU A CA 1
ATOM 469 C C . GLU A 1 65 ? 32.636 1.759 -27.280 1.00 92.75 65 GLU A C 1
ATOM 471 O O . GLU A 1 65 ? 33.780 2.126 -26.980 1.00 92.75 65 GLU A O 1
ATOM 476 N N . ASN A 1 66 ? 32.031 2.206 -28.390 1.00 92.44 66 ASN A N 1
ATOM 477 C CA . ASN A 1 66 ? 32.596 3.175 -29.335 1.00 92.44 66 ASN A CA 1
ATOM 478 C C . ASN A 1 66 ? 32.312 4.632 -28.953 1.00 92.44 66 ASN A C 1
ATOM 480 O O . ASN A 1 66 ? 32.867 5.536 -29.581 1.00 92.44 66 ASN A O 1
ATOM 484 N N . GLY A 1 67 ? 31.530 4.856 -27.900 1.00 91.75 67 GLY A N 1
ATOM 485 C CA . GLY A 1 67 ? 31.194 6.173 -27.387 1.00 91.75 67 GLY A CA 1
ATOM 486 C C . GLY A 1 67 ? 29.870 6.708 -27.911 1.00 91.75 67 GLY A C 1
ATOM 487 O O . GLY A 1 67 ? 29.495 7.785 -27.474 1.00 91.75 67 GLY A O 1
ATOM 488 N N . GLU A 1 68 ? 29.156 5.978 -28.772 1.00 93.00 68 GLU A N 1
ATOM 489 C CA . GLU A 1 68 ? 27.922 6.439 -29.408 1.00 93.00 68 GLU A CA 1
ATOM 490 C C . GLU A 1 68 ? 26.680 6.046 -28.596 1.00 93.00 68 GLU A C 1
ATOM 492 O O . GLU A 1 68 ? 26.482 4.884 -28.247 1.00 93.00 68 GLU A O 1
ATOM 497 N N . THR A 1 69 ? 25.798 7.006 -28.313 1.00 93.06 69 THR A N 1
ATOM 498 C CA . THR A 1 69 ? 24.474 6.721 -27.738 1.00 93.06 69 THR A CA 1
ATOM 499 C C . THR A 1 69 ? 23.503 6.316 -28.848 1.00 93.06 69 THR A C 1
ATOM 501 O O . THR A 1 69 ? 23.331 7.051 -29.820 1.00 93.06 69 THR A O 1
ATOM 504 N N . THR A 1 70 ? 22.819 5.182 -28.680 1.00 95.31 70 THR A N 1
ATOM 505 C CA . THR A 1 70 ? 21.749 4.714 -29.579 1.00 95.31 70 THR A CA 1
ATOM 506 C C . THR A 1 70 ? 20.491 4.375 -28.792 1.00 95.31 70 THR A C 1
ATOM 508 O O . THR A 1 70 ? 20.588 3.874 -27.668 1.00 95.31 70 THR A O 1
ATOM 511 N N . LEU A 1 71 ? 19.322 4.649 -29.375 1.00 96.88 71 LEU A N 1
ATOM 512 C CA . LEU A 1 71 ? 18.030 4.547 -28.688 1.00 96.88 71 LEU A CA 1
ATOM 513 C C . LEU A 1 71 ? 17.179 3.387 -29.213 1.00 96.88 71 LEU A C 1
ATOM 515 O O . LEU A 1 71 ? 17.188 3.084 -30.408 1.00 96.88 71 LEU A O 1
ATOM 519 N N . ASP A 1 72 ? 16.406 2.792 -28.311 1.00 97.75 72 ASP A N 1
ATOM 520 C CA . ASP A 1 72 ? 15.468 1.704 -28.575 1.00 97.75 72 ASP A CA 1
ATOM 521 C C . ASP A 1 72 ? 14.071 2.145 -28.123 1.00 97.75 72 ASP A C 1
ATOM 523 O O . ASP A 1 72 ? 13.913 2.623 -26.999 1.00 97.75 72 ASP A O 1
ATOM 527 N N . ALA A 1 73 ? 13.051 1.980 -28.969 1.00 98.44 73 ALA A N 1
ATOM 528 C CA . ALA A 1 73 ? 11.677 2.320 -28.609 1.00 98.44 73 ALA A CA 1
ATOM 529 C C . ALA A 1 73 ? 10.632 1.467 -29.338 1.00 98.44 73 ALA A C 1
ATOM 531 O O . ALA A 1 73 ? 10.837 1.003 -30.461 1.00 98.44 73 ALA A O 1
ATOM 532 N N . LEU A 1 74 ? 9.475 1.309 -28.703 1.00 98.38 74 LEU A N 1
ATOM 533 C CA . LEU A 1 74 ? 8.335 0.524 -29.171 1.00 98.38 74 LEU A CA 1
ATOM 534 C C . LEU A 1 74 ? 7.040 1.243 -28.798 1.00 98.38 74 LEU A C 1
ATOM 536 O O . LEU A 1 74 ? 6.902 1.710 -27.672 1.00 98.38 74 LEU A O 1
ATOM 540 N N . ILE A 1 75 ? 6.061 1.265 -29.702 1.00 98.69 75 ILE A N 1
ATOM 541 C CA . ILE A 1 75 ? 4.689 1.681 -29.401 1.00 98.69 75 ILE A CA 1
ATOM 542 C C . ILE A 1 75 ? 3.682 0.747 -30.075 1.00 98.69 75 ILE A C 1
ATOM 544 O O . ILE A 1 75 ? 3.849 0.357 -31.233 1.00 98.69 75 ILE A O 1
ATOM 548 N N . MET A 1 76 ? 2.634 0.376 -29.344 1.00 98.62 76 MET A N 1
ATOM 549 C CA . MET A 1 76 ? 1.631 -0.592 -29.773 1.00 98.62 76 MET A CA 1
ATOM 550 C C . MET A 1 76 ? 0.219 -0.114 -29.432 1.00 98.62 76 MET A C 1
ATOM 552 O O . MET A 1 76 ? -0.053 0.340 -28.319 1.00 98.62 76 MET A O 1
ATOM 556 N N . ASP A 1 77 ? -0.683 -0.257 -30.398 1.00 98.25 77 ASP A N 1
ATOM 557 C CA . ASP A 1 77 ? -2.118 -0.041 -30.242 1.00 98.25 77 ASP A CA 1
ATOM 558 C C . ASP A 1 77 ? -2.812 -1.373 -29.965 1.00 98.25 77 ASP A C 1
ATOM 560 O O . ASP A 1 77 ? -2.809 -2.271 -30.808 1.00 98.25 77 ASP A O 1
ATOM 564 N N . GLY A 1 78 ? -3.445 -1.496 -28.800 1.00 96.94 78 GLY A N 1
ATOM 565 C CA . GLY A 1 78 ? -4.138 -2.725 -28.428 1.00 96.94 78 GLY A CA 1
ATOM 566 C C . GLY A 1 78 ? -5.384 -2.983 -29.266 1.00 96.94 78 GLY A C 1
ATOM 567 O O . GLY A 1 78 ? -5.833 -4.124 -29.340 1.00 96.94 78 GLY A O 1
ATOM 568 N N . SER A 1 79 ? -5.987 -1.944 -29.854 1.00 95.19 79 SER A N 1
ATOM 569 C CA . SER A 1 79 ? -7.265 -2.067 -30.564 1.00 95.19 79 SER A CA 1
ATOM 570 C C . SER A 1 79 ? -7.104 -2.643 -31.968 1.00 95.19 79 SER A C 1
ATOM 572 O O . SER A 1 79 ? -7.931 -3.436 -32.415 1.00 95.19 79 SER A O 1
ATOM 574 N N . THR A 1 80 ? -6.018 -2.277 -32.649 1.00 96.31 80 THR A N 1
ATOM 575 C CA . THR A 1 80 ? -5.710 -2.739 -34.007 1.00 96.31 80 THR A CA 1
ATOM 576 C C . THR A 1 80 ? -4.608 -3.792 -34.048 1.00 96.31 80 THR A C 1
ATOM 578 O O . THR A 1 80 ? -4.360 -4.359 -35.110 1.00 96.31 80 THR A O 1
ATOM 581 N N . MET A 1 81 ? -3.932 -4.040 -32.920 1.00 96.31 81 MET A N 1
ATOM 582 C CA . MET A 1 81 ? -2.681 -4.805 -32.838 1.00 96.31 81 MET A CA 1
ATOM 583 C C . MET A 1 81 ? -1.551 -4.213 -33.698 1.00 96.31 81 MET A C 1
ATOM 585 O O . MET A 1 81 ? -0.545 -4.880 -33.950 1.00 96.31 81 MET A O 1
ATOM 589 N N . SER A 1 82 ? -1.702 -2.963 -34.155 1.00 97.81 82 SER A N 1
ATOM 590 C CA . SER A 1 82 ? -0.674 -2.257 -34.916 1.00 97.81 82 SER A CA 1
ATOM 591 C C . SER A 1 82 ? 0.476 -1.882 -34.002 1.00 97.81 82 SER A C 1
ATOM 593 O O . SER A 1 82 ? 0.285 -1.484 -32.851 1.00 97.81 82 SER A O 1
ATOM 595 N N . VAL A 1 83 ? 1.684 -1.981 -34.536 1.00 98.19 83 VAL A N 1
ATOM 596 C CA . VAL A 1 83 ? 2.901 -1.808 -33.760 1.00 98.19 83 VAL A CA 1
ATOM 597 C C . VAL A 1 83 ? 3.987 -1.189 -34.617 1.00 98.19 83 VAL A C 1
ATOM 599 O O . VAL A 1 83 ? 4.125 -1.522 -35.795 1.00 98.19 83 VAL A O 1
ATOM 602 N N . GLY A 1 84 ? 4.748 -0.287 -34.015 1.00 98.75 84 GLY A N 1
ATOM 603 C CA . GLY A 1 84 ? 5.935 0.293 -34.615 1.00 98.75 84 GLY A CA 1
ATOM 604 C C . GLY A 1 84 ? 7.048 0.351 -33.589 1.00 98.75 84 GLY A C 1
ATOM 605 O O . GLY A 1 84 ? 6.815 0.629 -32.414 1.00 98.75 84 GLY A O 1
ATOM 606 N N . ALA A 1 85 ? 8.254 0.051 -34.041 1.00 98.75 85 ALA A N 1
ATOM 607 C CA . ALA A 1 85 ? 9.428 -0.032 -33.203 1.00 98.75 85 ALA A CA 1
ATOM 608 C C . ALA A 1 85 ? 10.667 0.422 -33.968 1.00 98.75 85 ALA A C 1
ATOM 610 O O . ALA A 1 85 ? 10.767 0.292 -35.195 1.00 98.75 85 ALA A O 1
ATOM 611 N N . VAL A 1 86 ? 11.627 0.928 -33.208 1.00 98.69 86 VAL A N 1
ATOM 612 C CA . VAL A 1 86 ? 12.967 1.258 -33.668 1.00 98.69 86 VAL A CA 1
ATOM 613 C C . VAL A 1 86 ? 13.985 0.703 -32.694 1.00 98.69 86 VAL A C 1
ATOM 615 O O . VAL A 1 86 ? 13.766 0.733 -31.486 1.00 98.69 86 VAL A O 1
ATOM 618 N N . ALA A 1 87 ? 15.094 0.197 -33.216 1.00 98.00 87 ALA A N 1
ATOM 61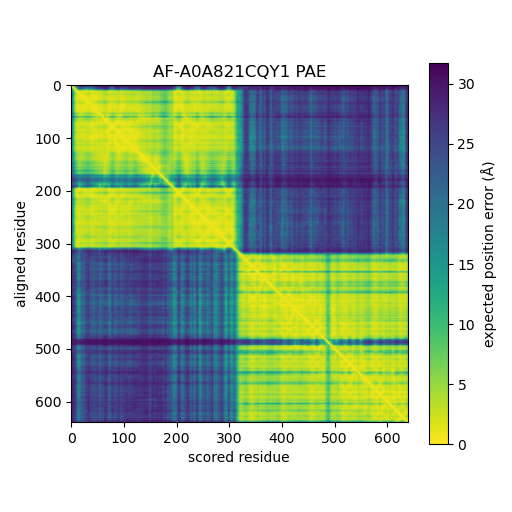9 C CA . ALA A 1 87 ? 16.184 -0.278 -32.379 1.00 98.00 87 ALA A CA 1
ATOM 620 C C . ALA A 1 87 ? 17.538 0.160 -32.918 1.00 98.00 87 ALA A C 1
ATOM 622 O O . ALA A 1 87 ? 17.732 0.269 -34.133 1.00 98.00 87 ALA A O 1
ATOM 623 N N . ASN A 1 88 ? 18.481 0.386 -32.011 1.00 96.88 88 ASN A N 1
ATOM 624 C CA . ASN A 1 88 ? 19.782 0.952 -32.316 1.00 96.88 88 ASN A CA 1
ATOM 625 C C . ASN A 1 88 ? 19.632 2.215 -33.190 1.00 96.88 88 ASN A C 1
ATOM 627 O O . ASN A 1 88 ? 20.276 2.338 -34.228 1.00 96.88 88 ASN A O 1
ATOM 631 N N . LEU A 1 89 ? 18.697 3.104 -32.833 1.00 97.81 89 LEU A N 1
ATOM 632 C CA . LEU A 1 89 ? 18.414 4.333 -33.570 1.00 97.81 89 LEU A CA 1
ATOM 633 C C . LEU A 1 89 ? 19.518 5.352 -33.298 1.00 97.81 89 LEU A C 1
ATOM 635 O O . LEU A 1 89 ? 19.775 5.712 -32.147 1.00 97.81 89 LEU A O 1
ATOM 639 N N . HIS A 1 90 ? 20.140 5.837 -34.367 1.00 96.50 90 HIS A N 1
ATOM 640 C CA . HIS A 1 90 ? 21.221 6.809 -34.286 1.00 96.50 90 HIS A CA 1
ATOM 641 C C . HIS A 1 90 ? 20.686 8.226 -34.489 1.00 96.50 90 HIS A C 1
ATOM 643 O O . HIS A 1 90 ? 19.826 8.450 -35.342 1.00 96.50 90 HIS A O 1
ATOM 649 N N . ARG A 1 91 ? 21.246 9.192 -33.756 1.00 96.81 91 ARG A N 1
ATOM 650 C CA . ARG A 1 91 ? 21.152 10.636 -34.044 1.00 96.81 91 ARG A CA 1
ATOM 651 C C . ARG A 1 91 ? 19.733 11.210 -34.170 1.00 96.81 91 ARG A C 1
ATOM 653 O O . ARG A 1 91 ? 19.530 12.206 -34.850 1.00 96.81 91 ARG A O 1
ATOM 660 N N . ILE A 1 92 ? 18.745 10.614 -33.505 1.00 97.88 92 ILE A N 1
ATOM 661 C CA . ILE A 1 92 ? 17.377 11.142 -33.407 1.00 97.88 92 ILE A CA 1
ATOM 662 C C . ILE A 1 92 ? 16.953 11.077 -31.942 1.00 97.88 92 ILE A C 1
ATOM 664 O O . ILE A 1 92 ? 16.953 9.999 -31.360 1.00 97.88 92 ILE A O 1
ATOM 668 N N . LYS A 1 93 ? 16.596 12.218 -31.340 1.00 96.94 93 LYS A N 1
ATOM 669 C CA . LYS A 1 93 ? 16.280 12.293 -29.900 1.00 96.94 93 LYS A CA 1
ATOM 670 C C . LYS A 1 93 ? 14.931 11.674 -29.526 1.00 96.94 93 LYS A C 1
ATOM 672 O O . LYS A 1 93 ? 14.824 11.061 -28.474 1.00 96.94 93 LYS A O 1
ATOM 677 N N . ASN A 1 94 ? 13.923 11.841 -30.384 1.00 97.50 94 ASN A N 1
ATOM 678 C CA . ASN A 1 94 ? 12.550 11.387 -30.140 1.00 97.50 94 ASN A CA 1
ATOM 679 C C . ASN A 1 94 ? 12.344 9.960 -30.675 1.00 97.50 94 ASN A C 1
ATOM 681 O O . ASN A 1 94 ? 11.791 9.785 -31.765 1.00 97.50 94 ASN A O 1
ATOM 685 N N . ALA A 1 95 ? 12.833 8.952 -29.954 1.00 98.12 95 ALA A N 1
ATOM 686 C CA . ALA A 1 95 ? 12.808 7.564 -30.414 1.00 98.12 95 ALA A CA 1
ATOM 687 C C . ALA A 1 95 ? 11.381 6.995 -30.450 1.00 98.12 95 ALA A C 1
ATOM 689 O O . ALA A 1 95 ? 10.991 6.399 -31.460 1.00 98.12 95 ALA A O 1
ATOM 690 N N . ILE A 1 96 ? 10.566 7.239 -29.416 1.00 98.62 96 ILE A N 1
ATOM 691 C CA . ILE A 1 96 ? 9.163 6.796 -29.378 1.00 98.62 96 ILE A CA 1
ATOM 692 C C . ILE A 1 96 ? 8.328 7.423 -30.503 1.00 98.62 96 ILE A C 1
ATOM 694 O O . ILE A 1 96 ? 7.470 6.761 -31.092 1.00 98.62 96 ILE A O 1
ATOM 698 N N . GLY A 1 97 ? 8.616 8.672 -30.875 1.00 98.56 97 GLY A N 1
ATOM 699 C CA . GLY A 1 97 ? 7.982 9.327 -32.015 1.00 98.56 97 GLY A CA 1
ATOM 700 C C . GLY A 1 97 ? 8.340 8.656 -33.340 1.00 98.56 97 GLY A C 1
ATOM 701 O O . GLY A 1 97 ? 7.464 8.470 -34.187 1.00 98.56 97 GLY A O 1
ATOM 702 N N . VAL A 1 98 ? 9.596 8.227 -33.527 1.00 98.75 98 VAL A N 1
ATOM 703 C CA . VAL A 1 98 ? 9.975 7.451 -34.722 1.00 98.75 98 VAL A CA 1
ATOM 704 C C . VAL A 1 98 ? 9.306 6.077 -34.709 1.00 98.75 98 VAL A C 1
ATOM 706 O O . VAL A 1 98 ? 8.789 5.659 -35.743 1.00 98.75 98 VAL A O 1
ATOM 709 N N . ALA A 1 99 ? 9.220 5.401 -33.559 1.00 98.81 99 ALA A N 1
ATOM 710 C CA . ALA A 1 99 ? 8.452 4.160 -33.427 1.00 98.81 99 ALA A CA 1
ATOM 711 C C . ALA A 1 99 ? 6.984 4.363 -33.856 1.00 98.81 99 ALA A C 1
ATOM 713 O O . ALA A 1 99 ? 6.439 3.577 -34.636 1.00 98.81 99 ALA A O 1
ATOM 714 N N . ARG A 1 100 ? 6.361 5.482 -33.462 1.00 98.62 100 ARG A N 1
ATOM 715 C CA . ARG A 1 100 ? 5.018 5.855 -33.929 1.00 98.62 100 ARG A CA 1
ATOM 716 C C . ARG A 1 100 ? 4.971 6.156 -35.430 1.00 98.62 100 ARG A C 1
ATOM 718 O O . ARG A 1 100 ? 3.987 5.822 -36.090 1.00 98.62 100 ARG A O 1
ATOM 725 N N . ALA A 1 101 ? 6.018 6.752 -35.994 1.00 98.69 101 ALA A N 1
ATOM 726 C CA . ALA A 1 101 ? 6.127 6.974 -37.432 1.00 98.69 101 ALA A CA 1
ATOM 727 C C . ALA A 1 101 ? 6.237 5.653 -38.213 1.00 98.69 101 ALA A C 1
ATOM 729 O O . ALA A 1 101 ? 5.603 5.527 -39.259 1.00 98.69 101 ALA A O 1
ATOM 730 N N . VAL A 1 102 ? 6.955 4.649 -37.693 1.00 98.75 102 VAL A N 1
ATOM 731 C CA . VAL A 1 102 ? 7.007 3.293 -38.274 1.00 98.75 102 VAL A CA 1
ATOM 732 C C . VAL A 1 102 ? 5.608 2.680 -38.325 1.00 98.75 102 VAL A C 1
ATOM 734 O O . VAL A 1 102 ? 5.199 2.218 -39.391 1.00 98.75 102 VAL A O 1
ATOM 737 N N . LEU A 1 103 ? 4.856 2.759 -37.218 1.00 98.19 103 LEU A N 1
ATOM 738 C CA . LEU A 1 103 ? 3.464 2.295 -37.129 1.00 98.19 103 LEU A CA 1
ATOM 739 C C . LEU A 1 103 ? 2.566 2.995 -38.162 1.00 98.19 103 LEU A C 1
ATOM 741 O O . LEU A 1 103 ? 1.699 2.370 -38.765 1.00 98.19 103 LEU A O 1
ATOM 745 N N . ARG A 1 104 ? 2.757 4.304 -38.362 1.00 97.50 104 ARG A N 1
ATOM 746 C CA . ARG A 1 104 ? 1.865 5.138 -39.180 1.00 97.50 104 ARG A CA 1
ATOM 747 C C . ARG A 1 104 ? 2.179 5.125 -40.676 1.00 97.50 104 ARG A C 1
ATOM 749 O O . ARG A 1 104 ? 1.257 5.248 -41.481 1.00 97.50 104 ARG A O 1
ATOM 756 N N . TYR A 1 105 ? 3.454 5.049 -41.049 1.00 98.00 105 TYR A N 1
ATOM 757 C CA . TYR A 1 105 ? 3.922 5.305 -42.417 1.00 98.00 105 TYR A CA 1
ATOM 758 C C . TYR A 1 105 ? 4.609 4.107 -43.073 1.00 98.00 105 TYR A C 1
ATOM 760 O O . TYR A 1 105 ? 5.132 4.231 -44.181 1.00 98.00 105 TYR A O 1
ATOM 768 N N . SER A 1 106 ? 4.606 2.941 -42.430 1.00 97.31 106 SER A N 1
ATOM 769 C CA . SER A 1 106 ? 5.152 1.720 -43.011 1.00 97.31 106 SER A CA 1
ATOM 770 C C . SER A 1 106 ? 4.218 0.531 -42.794 1.00 97.31 106 SER A C 1
ATOM 772 O O . SER A 1 106 ? 3.395 0.521 -41.888 1.00 97.31 106 SER A O 1
ATOM 774 N N . THR A 1 107 ? 4.358 -0.496 -43.630 1.00 96.62 107 THR A N 1
ATOM 775 C CA . THR A 1 107 ? 3.743 -1.815 -43.403 1.00 96.62 107 THR A CA 1
ATOM 776 C C . THR A 1 107 ? 4.642 -2.733 -42.569 1.00 96.62 107 THR A C 1
ATOM 778 O O . THR A 1 107 ? 4.338 -3.913 -42.411 1.00 96.62 107 THR A O 1
ATOM 781 N N . HIS A 1 108 ? 5.787 -2.227 -42.105 1.00 98.31 108 HIS A N 1
ATOM 782 C CA . HIS A 1 108 ? 6.731 -2.948 -41.261 1.00 98.31 108 HIS A CA 1
ATOM 783 C C . HIS A 1 108 ? 6.501 -2.583 -39.792 1.00 98.31 108 HIS A C 1
ATOM 785 O O . HIS A 1 108 ? 5.941 -1.540 -39.476 1.00 98.31 108 HIS A O 1
ATOM 791 N N . SER A 1 109 ? 6.976 -3.438 -38.891 1.00 98.06 109 SER A N 1
ATOM 792 C CA . SER A 1 109 ? 6.806 -3.243 -37.446 1.00 98.06 109 SER A CA 1
ATOM 793 C C . SER A 1 109 ? 8.074 -2.796 -36.726 1.00 98.06 109 SER A C 1
ATOM 795 O O . SER A 1 109 ? 7.978 -2.251 -35.636 1.00 98.06 109 SER A O 1
ATOM 797 N N . LEU A 1 110 ? 9.254 -3.027 -37.305 1.00 98.50 110 LEU A N 1
ATOM 798 C CA . LEU A 1 110 ? 10.543 -2.728 -36.683 1.00 98.50 110 LEU A CA 1
ATOM 799 C C . LEU A 1 110 ? 11.546 -2.286 -37.751 1.00 98.50 110 LEU A C 1
ATOM 801 O O . LEU A 1 110 ? 11.748 -2.998 -38.736 1.00 98.50 110 LEU A O 1
ATOM 805 N N . LEU A 1 111 ? 12.192 -1.141 -37.535 1.00 98.62 111 LEU A N 1
ATOM 806 C CA . LEU A 1 111 ? 13.345 -0.677 -38.313 1.00 98.62 111 LEU A CA 1
ATOM 807 C C . LEU A 1 111 ? 14.554 -0.523 -37.390 1.00 98.62 111 LEU A C 1
ATOM 809 O O . LEU A 1 111 ? 14.397 -0.165 -36.227 1.00 98.62 111 LEU A O 1
ATOM 813 N N . VAL A 1 112 ? 15.765 -0.775 -37.889 1.00 98.44 112 VAL A N 1
ATOM 814 C CA . VAL A 1 112 ? 16.966 -0.765 -37.038 1.00 98.44 112 VAL A CA 1
ATOM 815 C C . VAL A 1 112 ? 18.141 -0.000 -37.641 1.00 98.44 112 VAL A C 1
ATOM 817 O O . VAL A 1 112 ? 18.272 0.098 -38.866 1.00 98.44 112 VAL A O 1
ATOM 820 N N . GLY A 1 113 ? 19.018 0.504 -36.772 1.00 97.31 113 GLY A N 1
ATOM 821 C CA . GLY A 1 113 ? 20.296 1.105 -37.155 1.00 97.31 113 GLY A CA 1
ATOM 822 C C . GLY A 1 113 ? 20.157 2.384 -37.980 1.00 97.31 113 GLY A C 1
ATOM 823 O O . GLY A 1 113 ? 19.138 3.071 -37.968 1.00 97.31 113 GLY A O 1
ATOM 824 N N . GLU A 1 114 ? 21.182 2.659 -38.784 1.00 97.12 114 GLU A N 1
ATOM 825 C CA . GLU A 1 114 ? 21.243 3.797 -39.714 1.00 97.12 114 GLU A CA 1
ATOM 826 C C . GLU A 1 114 ? 20.049 3.881 -40.679 1.00 97.12 114 GLU A C 1
ATOM 828 O O . GLU A 1 114 ? 19.620 4.962 -41.082 1.00 97.12 114 GLU A O 1
ATOM 833 N N . SER A 1 115 ? 19.466 2.736 -41.048 1.00 98.19 115 SER A N 1
ATOM 834 C CA . SER A 1 115 ? 18.285 2.721 -41.919 1.00 98.19 115 SER A CA 1
ATOM 835 C C . SER A 1 115 ? 17.035 3.249 -41.208 1.00 98.19 115 SER A C 1
ATOM 837 O O . SER A 1 115 ? 16.200 3.879 -41.856 1.00 98.19 115 SER A O 1
ATOM 839 N N . ALA A 1 116 ? 16.920 3.050 -39.890 1.00 98.50 116 ALA A N 1
ATOM 840 C CA . ALA A 1 116 ? 15.864 3.666 -39.090 1.00 98.50 116 ALA A CA 1
ATOM 841 C C . ALA A 1 116 ? 16.056 5.186 -38.989 1.00 98.50 116 ALA A C 1
ATOM 843 O O . ALA A 1 116 ? 15.087 5.928 -39.126 1.00 98.50 116 ALA A O 1
ATOM 844 N N . THR A 1 117 ? 17.299 5.657 -38.841 1.00 98.44 117 THR A N 1
ATOM 845 C CA . THR A 1 117 ? 17.633 7.091 -38.854 1.00 98.44 117 THR A CA 1
ATOM 846 C C . THR A 1 117 ? 17.266 7.736 -40.185 1.00 98.44 117 THR A C 1
ATOM 848 O O . THR A 1 117 ? 16.596 8.765 -40.208 1.00 98.44 117 THR A O 1
ATOM 851 N N . LYS A 1 118 ? 17.621 7.100 -41.307 1.00 98.50 118 LYS A N 1
ATOM 852 C CA . LYS A 1 118 ? 17.237 7.586 -42.637 1.00 98.50 118 LYS A CA 1
ATOM 853 C C . LYS A 1 118 ? 15.718 7.682 -42.792 1.00 98.50 118 LYS A C 1
ATOM 855 O O . LYS A 1 118 ? 15.219 8.707 -43.242 1.00 98.50 118 LYS A O 1
ATOM 860 N N . PHE A 1 119 ? 14.991 6.645 -42.377 1.00 98.69 119 PHE A N 1
ATOM 861 C CA . PHE A 1 119 ? 13.530 6.674 -42.369 1.00 98.69 119 PHE A CA 1
ATOM 862 C C . PHE A 1 119 ? 12.987 7.820 -41.503 1.00 98.69 119 PHE A C 1
ATOM 864 O O . PHE A 1 119 ? 12.094 8.541 -41.938 1.00 98.69 119 PHE A O 1
ATOM 871 N N . ALA A 1 120 ? 13.540 8.034 -40.307 1.00 98.69 120 ALA A N 1
ATOM 872 C CA . ALA A 1 120 ? 13.138 9.132 -39.434 1.00 98.69 120 ALA A CA 1
ATOM 873 C C . ALA A 1 120 ? 13.318 10.495 -40.123 1.00 98.69 120 ALA A C 1
ATOM 875 O O . ALA A 1 120 ? 12.408 11.322 -40.103 1.00 98.69 120 ALA A O 1
ATOM 876 N N . ILE A 1 121 ? 14.452 10.711 -40.792 1.00 98.56 121 ILE A N 1
ATOM 877 C CA . ILE A 1 121 ? 14.716 11.939 -41.554 1.00 98.56 121 ILE A CA 1
ATOM 878 C C . ILE A 1 121 ? 13.694 12.112 -42.684 1.00 98.56 121 ILE A C 1
ATOM 880 O O . ILE A 1 121 ? 13.118 13.191 -42.823 1.00 98.56 121 ILE A O 1
ATOM 884 N N . ASP A 1 122 ? 13.405 11.049 -43.441 1.00 98.38 122 ASP A N 1
ATOM 885 C CA . ASP A 1 122 ? 12.401 11.073 -44.514 1.00 98.38 122 ASP A CA 1
ATOM 886 C C . ASP A 1 122 ? 10.996 11.421 -43.976 1.00 98.38 122 ASP A C 1
ATOM 888 O O . ASP A 1 122 ? 10.200 12.054 -44.673 1.00 98.38 122 ASP A O 1
ATOM 892 N N . MET A 1 123 ? 10.697 11.057 -42.723 1.00 98.31 123 MET A N 1
ATOM 893 C CA . MET A 1 123 ? 9.450 11.388 -42.016 1.00 98.31 123 MET A CA 1
ATOM 894 C C . MET A 1 123 ? 9.474 12.758 -41.311 1.00 98.31 123 MET A C 1
ATOM 896 O O . MET A 1 123 ? 8.497 13.128 -40.656 1.00 98.31 123 MET A O 1
ATOM 900 N N . GLY A 1 124 ? 10.554 13.532 -41.453 1.00 98.00 124 GLY A N 1
ATOM 901 C CA . GLY A 1 124 ? 10.669 14.905 -40.954 1.00 98.00 124 GLY A CA 1
ATOM 902 C C . GLY A 1 124 ? 11.279 15.053 -39.558 1.00 98.00 124 GLY A C 1
ATOM 903 O O . GLY A 1 124 ? 11.234 16.147 -38.994 1.00 98.00 124 GLY A O 1
ATOM 904 N N . PHE A 1 125 ? 11.855 13.991 -38.990 1.00 98.31 125 PHE A N 1
ATOM 905 C CA . PHE A 1 125 ? 12.635 14.093 -37.756 1.00 98.31 125 PHE A CA 1
ATOM 906 C C . PHE A 1 125 ? 14.000 14.727 -38.042 1.00 98.31 125 PHE A C 1
ATOM 908 O O . PHE A 1 125 ? 14.575 14.568 -39.118 1.00 98.31 125 PHE A O 1
ATOM 915 N N . LYS A 1 126 ? 14.526 15.465 -37.065 1.00 97.75 126 LYS A N 1
ATOM 916 C CA . LYS A 1 126 ? 15.804 16.161 -37.196 1.00 97.75 126 LYS A CA 1
ATOM 917 C C . LYS A 1 126 ? 16.942 15.268 -36.716 1.00 97.75 126 LYS A C 1
ATOM 919 O O . LYS A 1 126 ? 16.889 14.763 -35.598 1.00 97.75 126 LYS A O 1
ATOM 924 N N . GLU A 1 127 ? 17.969 15.140 -37.549 1.00 97.50 127 GLU A N 1
ATOM 925 C CA . GLU A 1 127 ? 19.228 14.507 -37.166 1.00 97.50 127 GLU A CA 1
ATOM 926 C C . GLU A 1 127 ? 20.002 15.418 -36.203 1.00 97.50 127 GLU A C 1
ATOM 928 O O . GLU A 1 127 ? 20.293 16.578 -36.515 1.00 97.50 127 GLU A O 1
ATOM 933 N N . GLU A 1 128 ? 20.289 14.912 -35.008 1.00 95.44 128 GLU A N 1
ATOM 934 C CA . GLU A 1 128 ? 20.917 15.645 -33.913 1.00 95.44 128 GLU A CA 1
ATOM 935 C C . GLU A 1 128 ? 21.886 14.757 -33.138 1.00 95.44 128 GLU A C 1
ATOM 937 O O . GLU A 1 128 ? 21.706 13.546 -33.030 1.00 95.44 128 GLU A O 1
ATOM 942 N N . ASP A 1 129 ? 22.904 15.382 -32.555 1.00 92.88 129 ASP A N 1
ATOM 943 C CA . ASP A 1 129 ? 23.834 14.680 -31.686 1.00 92.88 129 ASP A CA 1
ATOM 944 C C . ASP A 1 129 ? 23.132 14.194 -30.403 1.00 92.88 129 ASP A C 1
ATOM 946 O O . ASP A 1 129 ? 22.376 14.941 -29.766 1.00 92.88 129 ASP A O 1
ATOM 950 N N . LEU A 1 130 ? 23.377 12.932 -30.040 1.00 94.81 130 LEU A N 1
ATOM 951 C CA . LEU A 1 130 ? 22.852 12.303 -28.828 1.00 94.81 130 LEU A CA 1
ATOM 952 C C . LEU A 1 130 ? 23.845 12.355 -27.665 1.00 94.81 130 LEU A C 1
ATOM 954 O O . LEU A 1 130 ? 23.465 12.011 -26.548 1.00 94.81 130 LEU A O 1
ATOM 958 N N . HIS A 1 131 ? 25.088 12.787 -27.884 1.00 91.38 131 HIS A N 1
ATOM 959 C CA . HIS A 1 131 ? 26.065 12.900 -26.806 1.00 91.38 131 HIS A CA 1
ATOM 960 C C . HIS A 1 131 ? 25.737 14.055 -25.850 1.00 91.38 131 HIS A C 1
ATOM 962 O O . HIS A 1 131 ? 25.160 15.080 -26.220 1.00 91.38 131 HIS A O 1
ATOM 968 N N . SER A 1 132 ? 26.166 13.902 -24.599 1.00 90.19 132 SER A N 1
ATOM 969 C CA . SER A 1 132 ? 26.282 14.985 -23.628 1.00 90.19 132 SER A CA 1
ATOM 970 C C . SER A 1 132 ? 27.713 15.033 -23.097 1.00 90.19 132 SER A C 1
ATOM 972 O O . SER A 1 132 ? 28.486 14.085 -23.248 1.00 90.19 132 SER A O 1
ATOM 974 N N . ASN A 1 133 ? 28.064 16.116 -22.404 1.00 90.69 133 ASN A N 1
ATOM 975 C CA . ASN A 1 133 ? 29.344 16.177 -21.697 1.00 90.69 133 ASN A CA 1
ATOM 976 C C . ASN A 1 133 ? 29.478 15.020 -20.690 1.00 90.69 133 ASN A C 1
ATOM 978 O O . ASN A 1 133 ? 30.545 14.423 -20.589 1.00 90.69 133 ASN A O 1
ATOM 982 N N . ALA A 1 134 ? 28.383 14.649 -20.018 1.00 88.62 134 ALA A N 1
ATOM 983 C CA . ALA A 1 134 ? 28.371 13.554 -19.056 1.00 88.62 134 ALA A CA 1
ATOM 984 C C . ALA A 1 134 ? 28.613 12.189 -19.724 1.00 88.62 134 ALA A C 1
ATOM 986 O O . ALA A 1 134 ? 29.397 11.394 -19.206 1.00 88.62 134 ALA A O 1
ATOM 987 N N . SER A 1 135 ? 28.003 11.918 -20.887 1.00 89.88 135 SER A N 1
ATOM 988 C CA . SER A 1 135 ? 28.213 10.644 -21.591 1.00 89.88 135 SER A CA 1
ATOM 989 C C . SER A 1 135 ? 29.645 10.511 -22.119 1.00 89.88 135 SER A C 1
ATOM 991 O O . SER A 1 135 ? 30.254 9.447 -21.991 1.00 89.88 135 SER A O 1
ATOM 993 N N . ILE A 1 136 ? 30.222 11.605 -22.622 1.00 92.38 136 ILE A N 1
ATOM 994 C CA . ILE A 1 136 ? 31.616 11.655 -23.084 1.00 92.38 136 ILE A CA 1
ATOM 995 C C . ILE A 1 136 ? 32.591 11.449 -21.914 1.00 92.38 136 ILE A C 1
ATOM 997 O O . ILE A 1 136 ? 33.545 10.675 -22.026 1.00 92.38 136 ILE A O 1
ATOM 1001 N N . GLU A 1 137 ? 32.368 12.117 -20.780 1.00 92.62 137 GLU A N 1
ATOM 1002 C CA . GLU A 1 137 ? 33.185 11.952 -19.573 1.00 92.62 137 GLU A CA 1
ATOM 1003 C C . GLU A 1 137 ? 33.114 10.522 -19.023 1.00 92.62 137 GLU A C 1
ATOM 1005 O O . GLU A 1 137 ? 34.156 9.928 -18.725 1.00 92.62 137 GLU A O 1
ATOM 1010 N N . ALA A 1 138 ? 31.912 9.942 -18.952 1.00 90.31 138 ALA A N 1
ATOM 1011 C CA . ALA A 1 138 ? 31.705 8.564 -18.517 1.00 90.31 138 ALA A CA 1
ATOM 1012 C C . ALA A 1 138 ? 32.457 7.570 -19.414 1.00 90.31 138 ALA A C 1
ATOM 1014 O O . ALA A 1 138 ? 33.177 6.705 -18.913 1.00 90.31 138 ALA A O 1
ATOM 1015 N N . TRP A 1 139 ? 32.376 7.738 -20.735 1.00 93.81 139 TRP A N 1
ATOM 1016 C CA . TRP A 1 139 ? 33.088 6.890 -21.690 1.00 93.81 139 TRP A CA 1
ATOM 1017 C C . TRP A 1 139 ? 34.611 7.022 -21.599 1.00 93.81 139 TRP A C 1
ATOM 1019 O O . TRP A 1 139 ? 35.326 6.017 -21.598 1.00 93.81 139 TRP A O 1
ATOM 1029 N N . ASN A 1 140 ? 35.133 8.242 -21.444 1.00 94.62 140 ASN A N 1
ATOM 1030 C CA . ASN A 1 140 ? 36.569 8.461 -21.248 1.00 94.62 140 ASN A CA 1
ATOM 1031 C C . ASN A 1 140 ? 37.075 7.821 -19.947 1.00 94.62 140 ASN A C 1
ATOM 1033 O O . ASN A 1 140 ? 38.151 7.216 -19.931 1.00 94.62 140 ASN A O 1
ATOM 1037 N N . LYS A 1 141 ? 36.293 7.917 -18.864 1.00 94.25 141 LYS A N 1
ATOM 1038 C CA . LYS A 1 141 ? 36.589 7.269 -17.578 1.00 94.25 141 LYS A CA 1
ATOM 1039 C C . LYS A 1 141 ? 36.551 5.743 -17.686 1.00 94.25 141 LYS A C 1
ATOM 1041 O O . LYS A 1 141 ? 37.412 5.061 -17.134 1.00 94.25 141 LYS A O 1
ATOM 1046 N N . TRP A 1 142 ? 35.581 5.200 -18.409 1.00 93.00 142 TRP A N 1
ATOM 1047 C CA . TRP A 1 142 ? 35.486 3.766 -18.668 1.00 93.00 142 TRP A CA 1
ATOM 1048 C C . TRP A 1 142 ? 36.688 3.254 -19.471 1.00 93.00 142 TRP A C 1
ATOM 1050 O O . TRP A 1 142 ? 37.328 2.276 -19.076 1.00 93.00 142 TRP A O 1
ATOM 1060 N N . LYS A 1 143 ? 37.090 3.975 -20.527 1.00 93.44 143 LYS A N 1
ATOM 1061 C CA . LYS A 1 143 ? 38.297 3.667 -21.311 1.00 93.44 143 LYS A CA 1
ATOM 1062 C C . LYS A 1 143 ? 39.575 3.702 -20.480 1.00 93.44 143 LYS A C 1
ATOM 1064 O O . LYS A 1 143 ? 40.404 2.802 -20.606 1.00 93.44 143 LYS A O 1
ATOM 1069 N N . SER A 1 144 ? 39.740 4.707 -19.618 1.00 94.12 144 SER A N 1
ATOM 1070 C CA . SER A 1 144 ? 40.905 4.787 -18.725 1.00 94.12 144 SER A CA 1
ATOM 1071 C C . SER A 1 144 ? 40.899 3.707 -17.637 1.00 94.12 144 SER A C 1
ATOM 1073 O O . SER A 1 144 ? 41.952 3.379 -17.094 1.00 94.12 144 SER A O 1
ATOM 1075 N N . SER A 1 145 ? 39.742 3.092 -17.381 1.00 92.88 145 SER A N 1
ATOM 1076 C CA . SER A 1 145 ? 39.550 1.981 -16.443 1.00 92.88 145 SER A CA 1
ATOM 1077 C C . SER A 1 145 ? 39.622 0.605 -17.122 1.00 92.88 145 SER A C 1
ATOM 1079 O O . SER A 1 145 ? 38.964 -0.339 -16.689 1.00 92.88 145 SER A O 1
ATOM 1081 N N . ASN A 1 146 ? 40.413 0.473 -18.195 1.00 92.31 146 ASN A N 1
ATOM 1082 C CA . ASN A 1 146 ? 40.557 -0.761 -18.982 1.00 92.31 146 ASN A CA 1
ATOM 1083 C C . ASN A 1 146 ? 39.220 -1.314 -19.512 1.00 92.31 146 ASN A C 1
ATOM 1085 O O . ASN A 1 146 ? 39.036 -2.531 -19.611 1.00 92.31 146 ASN A O 1
ATOM 1089 N N . CYS A 1 147 ? 38.292 -0.416 -19.853 1.00 92.19 147 CYS A N 1
ATOM 1090 C CA . CYS A 1 147 ? 37.011 -0.748 -20.463 1.00 92.19 147 CYS A CA 1
ATOM 1091 C C . CYS A 1 147 ? 36.143 -1.678 -19.604 1.00 92.19 147 CYS A C 1
ATOM 1093 O O . CYS A 1 147 ? 35.546 -2.618 -20.128 1.00 92.19 147 CYS A O 1
ATOM 1095 N N . GLN A 1 148 ? 36.105 -1.440 -18.286 1.00 89.19 148 GLN A N 1
ATOM 1096 C CA . GLN A 1 148 ? 35.270 -2.187 -17.344 1.00 89.19 148 GLN A CA 1
ATOM 1097 C C . GLN A 1 148 ? 34.100 -1.341 -16.817 1.00 89.19 148 GLN A C 1
ATOM 1099 O O . GLN A 1 148 ? 34.330 -0.201 -16.409 1.00 89.19 148 GLN A O 1
ATOM 1104 N N . PRO A 1 149 ? 32.872 -1.895 -16.757 1.00 86.88 149 PRO A N 1
ATOM 1105 C CA . PRO A 1 149 ? 32.509 -3.277 -17.098 1.00 86.88 149 PRO A CA 1
ATOM 1106 C C . PRO A 1 149 ? 32.534 -3.543 -18.613 1.00 86.88 149 PRO A C 1
ATOM 1108 O O . PRO A 1 149 ? 32.310 -2.637 -19.410 1.00 86.88 149 PRO A O 1
ATOM 1111 N N . ASN A 1 150 ? 32.814 -4.791 -19.001 1.00 86.12 150 ASN A N 1
ATOM 1112 C CA . ASN A 1 150 ? 32.851 -5.237 -20.396 1.00 86.12 150 ASN A CA 1
ATOM 1113 C C . ASN A 1 150 ? 31.899 -6.418 -20.637 1.00 86.12 150 ASN A C 1
ATOM 1115 O O . ASN A 1 150 ? 31.797 -7.322 -19.800 1.00 86.12 150 ASN A O 1
ATOM 1119 N N . TYR A 1 151 ? 31.255 -6.446 -21.806 1.00 88.12 151 TYR A N 1
ATOM 1120 C CA . TYR A 1 151 ? 30.269 -7.471 -22.179 1.00 88.12 151 TYR A CA 1
ATOM 1121 C C . TYR A 1 151 ? 30.806 -8.554 -23.126 1.00 88.12 151 TYR A C 1
ATOM 1123 O O . TYR A 1 151 ? 30.108 -9.530 -23.410 1.00 88.12 151 TYR A O 1
ATOM 1131 N N . ARG A 1 152 ? 32.042 -8.424 -23.618 1.00 88.81 152 ARG A N 1
ATOM 1132 C CA . ARG A 1 152 ? 32.681 -9.402 -24.505 1.00 88.81 152 ARG A CA 1
ATOM 1133 C C . ARG A 1 152 ? 33.009 -10.680 -23.726 1.00 88.81 152 ARG A C 1
ATOM 1135 O O . ARG A 1 152 ? 33.427 -10.644 -22.572 1.00 88.81 152 ARG A O 1
ATOM 1142 N N . ARG A 1 153 ? 32.830 -11.836 -24.366 1.00 86.50 153 ARG A N 1
ATOM 1143 C CA . ARG A 1 153 ? 33.125 -13.166 -23.804 1.00 86.50 153 ARG A CA 1
ATOM 1144 C C . ARG A 1 153 ? 33.811 -14.022 -24.858 1.00 86.50 153 ARG A C 1
ATOM 1146 O O . ARG A 1 153 ? 33.578 -13.822 -26.044 1.00 86.50 153 ARG A O 1
ATOM 1153 N N . ASN A 1 154 ? 34.628 -14.983 -24.426 1.00 85.62 154 ASN A N 1
ATOM 1154 C CA . ASN A 1 154 ? 35.279 -15.956 -25.313 1.00 85.62 154 ASN A CA 1
ATOM 1155 C C . ASN A 1 154 ? 36.138 -15.323 -26.427 1.00 85.62 154 ASN A C 1
ATOM 1157 O O . ASN A 1 154 ? 36.209 -15.823 -27.550 1.00 85.62 154 ASN A O 1
ATOM 1161 N N . VAL A 1 155 ? 36.832 -14.234 -26.092 1.00 89.56 155 VAL A N 1
ATOM 1162 C CA . VAL A 1 155 ? 37.739 -13.502 -26.986 1.00 89.56 155 VAL A CA 1
ATOM 1163 C C . VAL A 1 155 ? 39.140 -13.355 -26.381 1.00 89.56 155 VAL A C 1
ATOM 1165 O O . VAL A 1 155 ? 39.337 -13.604 -25.190 1.00 89.56 155 VAL A O 1
ATOM 1168 N N . GLN A 1 156 ? 40.114 -12.982 -27.211 1.00 90.88 156 GLN A N 1
ATOM 1169 C CA . GLN A 1 156 ? 41.468 -12.580 -26.825 1.00 90.88 156 GLN A CA 1
ATOM 1170 C C . GLN A 1 156 ? 41.787 -11.181 -27.381 1.00 90.88 156 GLN A C 1
ATOM 1172 O O . GLN A 1 156 ? 41.436 -10.917 -28.533 1.00 90.88 156 GLN A O 1
ATOM 1177 N N . PRO A 1 157 ? 42.470 -10.299 -26.628 1.00 92.69 157 PRO A N 1
ATOM 1178 C CA . PRO A 1 157 ? 42.929 -10.473 -25.242 1.00 92.69 157 PRO A CA 1
ATOM 1179 C C . PRO A 1 157 ? 41.760 -10.575 -24.244 1.00 92.69 157 PRO A C 1
ATOM 1181 O O . PRO A 1 157 ? 40.608 -10.362 -24.616 1.00 92.69 157 PRO A O 1
ATOM 1184 N N . ASP A 1 158 ? 42.045 -10.969 -22.999 1.00 89.69 158 ASP A N 1
ATOM 1185 C CA . ASP A 1 158 ? 41.017 -11.190 -21.971 1.00 89.69 158 ASP A CA 1
ATOM 1186 C C . ASP A 1 158 ? 40.172 -9.914 -21.746 1.00 89.69 158 ASP A C 1
ATOM 1188 O O . ASP A 1 158 ? 40.721 -8.877 -21.354 1.00 89.69 158 ASP A O 1
ATOM 1192 N N . PRO A 1 159 ? 38.844 -9.966 -21.970 1.00 89.50 159 PRO A N 1
ATOM 1193 C CA . PRO A 1 159 ? 37.973 -8.797 -21.881 1.00 89.50 159 PRO A CA 1
ATOM 1194 C C . PRO A 1 159 ? 37.801 -8.258 -20.459 1.00 89.50 159 PRO A C 1
ATOM 1196 O O . PRO A 1 159 ? 37.254 -7.175 -20.299 1.00 89.50 159 PRO A O 1
ATOM 1199 N N . THR A 1 160 ? 38.265 -8.967 -19.426 1.00 88.00 160 THR A N 1
ATOM 1200 C CA . THR A 1 160 ? 38.262 -8.472 -18.038 1.00 88.00 160 THR A CA 1
ATOM 1201 C C . THR A 1 160 ? 39.424 -7.526 -17.725 1.00 88.00 160 THR A C 1
ATOM 1203 O O . THR A 1 160 ? 39.400 -6.845 -16.701 1.00 88.00 160 THR A O 1
ATOM 1206 N N . THR A 1 161 ? 40.445 -7.474 -18.588 1.00 90.75 161 THR A N 1
ATOM 1207 C CA . THR A 1 161 ? 41.684 -6.708 -18.348 1.00 90.75 161 THR A CA 1
ATOM 1208 C C . THR A 1 161 ? 42.124 -5.844 -19.527 1.00 90.75 161 THR A C 1
ATOM 1210 O O . THR A 1 161 ? 43.065 -5.065 -19.397 1.00 90.75 161 THR A O 1
ATOM 1213 N N . SER A 1 162 ? 41.466 -5.953 -20.680 1.00 91.06 162 SER A N 1
ATOM 1214 C CA . SER A 1 162 ? 41.839 -5.247 -21.904 1.00 91.06 162 SER A CA 1
ATOM 1215 C C . SER A 1 162 ? 40.612 -4.702 -22.619 1.00 91.06 162 SER A C 1
ATOM 1217 O O . SER A 1 162 ? 39.567 -5.342 -22.594 1.00 91.06 162 SER A O 1
ATOM 1219 N N . CYS A 1 163 ? 40.779 -3.578 -23.321 1.00 90.50 163 CYS A N 1
ATOM 1220 C CA . CYS A 1 163 ? 39.811 -2.972 -24.242 1.00 90.50 163 CYS A CA 1
ATOM 1221 C C . CYS A 1 163 ? 39.791 -3.614 -25.646 1.00 90.50 163 CYS A C 1
ATOM 1223 O O . CYS A 1 163 ? 39.116 -3.112 -26.544 1.00 90.50 163 CYS A O 1
ATOM 1225 N N . GLY A 1 164 ? 40.571 -4.676 -25.876 1.00 90.06 164 GLY A N 1
ATOM 1226 C CA . GLY A 1 164 ? 40.766 -5.237 -27.211 1.00 90.06 164 GLY A CA 1
ATOM 1227 C C . GLY A 1 164 ? 41.832 -4.481 -28.028 1.00 90.06 164 GLY A C 1
ATOM 1228 O O . GLY A 1 164 ? 42.721 -3.862 -27.437 1.00 90.06 164 GLY A O 1
ATOM 1229 N N . PRO A 1 165 ? 41.793 -4.540 -29.376 1.00 91.88 165 PRO A N 1
ATOM 1230 C CA . PRO A 1 165 ? 40.769 -5.181 -30.204 1.00 91.88 165 PRO A CA 1
ATOM 1231 C C . PRO A 1 165 ? 40.678 -6.684 -29.947 1.00 91.88 165 PRO A C 1
ATOM 1233 O O . PRO A 1 165 ? 41.682 -7.354 -29.717 1.00 91.88 165 PRO A O 1
ATOM 1236 N N . TYR A 1 166 ? 39.456 -7.204 -29.972 1.00 91.81 166 TYR A N 1
ATOM 1237 C CA . TYR A 1 166 ? 39.179 -8.594 -29.642 1.00 91.81 166 TYR A CA 1
ATOM 1238 C C . TYR A 1 166 ? 39.182 -9.488 -30.878 1.00 91.81 166 TYR A C 1
ATOM 1240 O O . TYR A 1 166 ? 38.626 -9.147 -31.920 1.00 91.81 166 TYR A O 1
ATOM 1248 N N . THR A 1 167 ? 39.742 -10.679 -30.723 1.00 91.44 167 THR A N 1
ATOM 1249 C CA . THR A 1 167 ? 39.678 -11.779 -31.685 1.00 91.44 167 THR A CA 1
ATOM 1250 C C . THR A 1 167 ? 38.981 -12.973 -31.034 1.00 91.44 167 THR A C 1
ATOM 1252 O O . THR A 1 167 ? 39.157 -13.200 -29.834 1.00 91.44 167 THR A O 1
ATOM 1255 N N . PRO A 1 168 ? 38.133 -13.717 -31.760 1.00 88.94 168 PRO A N 1
ATOM 1256 C CA . PRO A 1 168 ? 37.398 -14.827 -31.171 1.00 88.94 168 PRO A CA 1
ATOM 1257 C C . PRO A 1 168 ? 38.349 -15.974 -30.806 1.00 88.94 168 PRO A C 1
ATOM 1259 O O . PRO A 1 168 ? 39.265 -16.292 -31.561 1.00 88.94 168 PRO A O 1
ATOM 1262 N N . LYS A 1 169 ? 38.120 -16.621 -29.655 1.00 85.12 169 LYS A N 1
ATOM 1263 C CA . LYS A 1 169 ? 38.845 -17.851 -29.274 1.00 85.12 169 LYS A CA 1
ATOM 1264 C C . LYS A 1 169 ? 38.459 -19.052 -30.142 1.00 85.12 169 LYS A C 1
ATOM 1266 O O . LYS A 1 169 ? 39.223 -20.006 -30.240 1.00 85.12 169 LYS A O 1
ATOM 1271 N N . PHE A 1 170 ? 37.279 -18.990 -30.753 1.00 81.56 170 PHE A N 1
ATOM 1272 C CA . PHE A 1 170 ? 36.711 -20.025 -31.607 1.00 81.56 170 PHE A CA 1
ATOM 1273 C C . PHE A 1 170 ? 36.660 -19.532 -33.055 1.00 81.56 170 PHE A C 1
ATOM 1275 O O . PHE A 1 170 ? 36.355 -18.370 -33.318 1.00 81.56 170 PHE A O 1
ATOM 1282 N N . GLU A 1 171 ? 36.962 -20.405 -34.009 1.00 79.19 171 GLU A N 1
ATOM 1283 C CA . GLU A 1 171 ? 36.945 -20.058 -35.426 1.00 79.19 171 GLU A CA 1
ATOM 1284 C C . GLU A 1 171 ? 35.507 -19.944 -35.944 1.00 79.19 171 GLU A C 1
ATOM 1286 O O . GLU A 1 171 ? 34.659 -20.808 -35.701 1.00 79.19 171 GLU A O 1
ATOM 1291 N N . ALA A 1 172 ? 35.240 -18.890 -36.715 1.00 74.88 172 ALA A N 1
ATOM 1292 C CA . ALA A 1 172 ? 33.946 -18.693 -37.352 1.00 74.88 172 ALA A CA 1
ATOM 1293 C C . ALA A 1 172 ? 33.619 -19.848 -38.320 1.00 74.88 172 ALA A C 1
ATOM 1295 O O . ALA A 1 172 ? 34.449 -20.246 -39.135 1.00 74.88 172 ALA A O 1
ATOM 1296 N N . GLY A 1 173 ? 32.391 -20.368 -38.251 1.00 74.62 173 GLY A N 1
ATOM 1297 C CA . GLY A 1 173 ? 31.891 -21.412 -39.156 1.00 74.62 173 GLY A CA 1
ATOM 1298 C C . GLY A 1 173 ? 32.226 -22.856 -38.760 1.00 74.62 173 GLY A C 1
ATOM 1299 O O . GLY A 1 173 ? 31.757 -23.777 -39.429 1.00 74.62 173 GLY A O 1
ATOM 1300 N N . LYS A 1 174 ? 32.980 -23.084 -37.676 1.00 78.81 174 LYS A N 1
ATOM 1301 C CA . LYS A 1 174 ? 33.173 -24.426 -37.103 1.00 78.81 174 LYS A CA 1
ATOM 1302 C C . LYS A 1 174 ? 32.058 -24.768 -36.108 1.00 78.81 174 LYS A C 1
ATOM 1304 O O . LYS A 1 174 ? 31.622 -23.919 -35.336 1.00 78.81 174 LYS A O 1
ATOM 1309 N N . ILE A 1 175 ? 31.605 -26.024 -36.134 1.00 71.94 175 ILE A N 1
ATOM 1310 C CA . ILE A 1 175 ? 30.658 -26.570 -35.153 1.00 71.94 175 ILE A CA 1
ATOM 1311 C C . ILE A 1 175 ? 31.467 -27.125 -33.981 1.00 71.94 175 ILE A C 1
ATOM 1313 O O . ILE A 1 175 ? 32.304 -28.008 -34.172 1.00 71.94 175 ILE A O 1
ATOM 1317 N N . TYR A 1 176 ? 31.197 -26.613 -32.787 1.00 68.88 176 TYR A N 1
ATOM 1318 C CA . TYR A 1 176 ? 31.797 -27.056 -31.532 1.00 68.88 176 TYR A CA 1
ATOM 1319 C C . TYR A 1 176 ? 30.766 -27.850 -30.717 1.00 68.88 176 TYR A C 1
ATOM 1321 O O . TYR A 1 176 ? 29.562 -27.604 -30.817 1.00 68.88 176 TYR A O 1
ATOM 1329 N N . THR A 1 177 ? 31.217 -28.835 -29.942 1.00 67.12 177 THR A N 1
ATOM 1330 C CA . THR A 1 177 ? 30.367 -29.558 -28.985 1.00 67.12 177 THR A CA 1
ATOM 1331 C C . THR A 1 177 ? 30.300 -28.773 -27.685 1.00 67.12 177 THR A C 1
ATOM 1333 O O . THR A 1 177 ? 31.310 -28.720 -26.994 1.00 67.12 177 THR A O 1
ATOM 1336 N N . TYR A 1 178 ? 29.121 -28.237 -27.353 1.00 61.56 178 TYR A N 1
ATOM 1337 C CA . TYR A 1 178 ? 28.883 -27.399 -26.174 1.00 61.56 178 TYR A CA 1
ATOM 1338 C C . TYR A 1 178 ? 29.470 -27.996 -24.889 1.00 61.56 178 TYR A C 1
ATOM 1340 O O . TYR A 1 178 ? 28.929 -28.953 -24.332 1.00 61.56 178 TYR A O 1
ATOM 1348 N N . THR A 1 179 ? 30.564 -27.410 -24.414 1.00 62.94 179 THR A N 1
ATOM 1349 C CA . THR A 1 179 ? 31.101 -27.652 -23.067 1.00 62.94 179 THR A CA 1
ATOM 1350 C C . THR A 1 179 ? 30.681 -26.531 -22.111 1.00 62.94 179 THR A C 1
ATOM 1352 O O . THR A 1 179 ? 30.358 -25.424 -22.546 1.00 62.94 179 THR A O 1
ATOM 1355 N N . ASP A 1 180 ? 30.706 -26.783 -20.798 1.00 54.66 180 ASP A N 1
ATOM 1356 C CA . ASP A 1 180 ? 30.390 -25.763 -19.780 1.00 54.66 180 ASP A CA 1
ATOM 1357 C C . ASP A 1 180 ? 31.342 -24.544 -19.837 1.00 54.66 180 ASP A C 1
ATOM 1359 O O . ASP A 1 180 ? 30.989 -23.451 -19.399 1.00 54.66 180 ASP A O 1
ATOM 1363 N N . GLU A 1 181 ? 32.536 -24.696 -20.423 1.00 57.38 181 GLU A N 1
ATOM 1364 C CA . GLU A 1 181 ? 33.482 -23.597 -20.672 1.00 57.38 181 GLU A CA 1
ATOM 1365 C C . GLU A 1 181 ? 33.063 -22.702 -21.861 1.00 57.38 181 GLU A C 1
ATOM 1367 O O . GLU A 1 181 ? 33.447 -21.533 -21.929 1.00 57.38 181 GLU A O 1
ATOM 1372 N N . GLU A 1 182 ? 32.251 -23.219 -22.790 1.00 59.56 182 GLU A N 1
ATOM 1373 C CA . GLU A 1 182 ? 31.787 -22.517 -23.996 1.00 59.56 182 GLU A CA 1
ATOM 1374 C C . GLU A 1 182 ? 30.469 -21.763 -23.791 1.00 59.56 182 GLU A C 1
ATOM 1376 O O . GLU A 1 182 ? 30.241 -20.761 -24.475 1.00 59.56 182 GLU A O 1
ATOM 1381 N N . ILE A 1 183 ? 29.624 -22.212 -22.852 1.00 59.66 183 ILE A N 1
ATOM 1382 C CA . ILE A 1 183 ? 28.379 -21.548 -22.435 1.00 59.66 183 ILE A CA 1
ATOM 1383 C C . ILE A 1 183 ? 28.612 -20.930 -21.051 1.00 59.66 183 ILE A C 1
ATOM 1385 O O . ILE A 1 183 ? 28.348 -21.566 -20.031 1.00 59.66 183 ILE A O 1
ATOM 1389 N N . PRO A 1 184 ? 29.094 -19.680 -20.970 1.00 60.94 184 PRO A N 1
ATOM 1390 C CA . PRO A 1 184 ? 29.430 -19.094 -19.689 1.00 60.94 184 PRO A CA 1
ATOM 1391 C C . PRO A 1 184 ? 28.153 -18.863 -18.886 1.00 60.94 184 PRO A C 1
ATOM 1393 O O . PRO A 1 184 ? 27.129 -18.436 -19.437 1.00 60.94 184 PRO A O 1
ATOM 1396 N N . SER A 1 185 ? 28.235 -19.053 -17.571 1.00 60.88 185 SER A N 1
ATOM 1397 C CA . SER A 1 185 ? 27.163 -18.665 -16.660 1.00 60.88 185 SER A CA 1
ATOM 1398 C C . SER A 1 185 ? 26.780 -17.190 -16.861 1.00 60.88 185 SER A C 1
ATOM 1400 O O . SER A 1 185 ? 27.572 -16.339 -17.298 1.00 60.88 185 SER A O 1
ATOM 1402 N N . HIS A 1 186 ? 25.509 -16.873 -16.614 1.00 69.56 186 HIS A N 1
ATOM 1403 C CA . HIS A 1 186 ? 25.052 -15.491 -16.667 1.00 69.56 186 HIS A CA 1
ATOM 1404 C C . HIS A 1 186 ? 25.847 -14.656 -15.656 1.00 69.56 186 HIS A C 1
ATOM 1406 O O . HIS A 1 186 ? 26.013 -15.055 -14.504 1.00 69.56 186 HIS A O 1
ATOM 1412 N N . ARG A 1 187 ? 26.358 -13.509 -16.115 1.00 69.12 187 ARG A N 1
ATOM 1413 C CA . ARG A 1 187 ? 27.085 -12.569 -15.260 1.00 69.12 187 ARG A CA 1
ATOM 1414 C C . ARG A 1 187 ? 26.080 -11.467 -14.954 1.00 69.12 187 ARG A C 1
ATOM 1416 O O . ARG A 1 187 ? 25.641 -10.859 -15.929 1.00 69.12 187 ARG A O 1
ATOM 1423 N N . PRO A 1 188 ? 25.711 -11.254 -13.682 1.00 66.00 188 PRO A N 1
ATOM 1424 C CA . PRO A 1 188 ? 24.790 -10.189 -13.318 1.00 66.00 188 PRO A CA 1
ATOM 1425 C C . PRO A 1 188 ? 25.299 -8.847 -13.838 1.00 66.00 188 PRO A C 1
ATOM 1427 O O . PRO A 1 188 ? 26.514 -8.612 -13.847 1.00 66.00 188 PRO A O 1
ATOM 1430 N N . LEU A 1 189 ? 24.375 -7.990 -14.260 1.00 69.38 189 LEU A N 1
ATOM 1431 C CA . LEU A 1 189 ? 24.697 -6.617 -14.620 1.00 69.38 189 LEU A CA 1
ATOM 1432 C C . LEU A 1 189 ? 25.203 -5.834 -13.388 1.00 69.38 189 LEU A C 1
ATOM 1434 O O . LEU A 1 189 ? 24.887 -6.205 -12.251 1.00 69.38 189 LEU A O 1
ATOM 1438 N N . PRO A 1 190 ? 26.021 -4.786 -13.593 1.00 64.56 190 PRO A N 1
ATOM 1439 C CA . PRO A 1 190 ? 26.374 -3.836 -12.540 1.00 64.56 190 PRO A CA 1
ATOM 1440 C C . PRO A 1 190 ? 25.122 -3.171 -11.949 1.00 64.56 190 PRO A C 1
ATOM 1442 O O . PRO A 1 190 ? 24.143 -2.951 -12.661 1.00 64.56 190 PRO A O 1
ATOM 1445 N N . ASP A 1 191 ? 25.156 -2.851 -10.655 1.00 54.69 191 ASP A N 1
ATOM 1446 C CA . ASP A 1 191 ? 24.033 -2.221 -9.954 1.00 54.69 191 ASP A CA 1
ATOM 1447 C C . ASP A 1 191 ? 23.823 -0.778 -10.477 1.00 54.69 191 ASP A C 1
ATOM 1449 O O . ASP A 1 191 ? 24.774 0.001 -10.505 1.00 54.69 191 ASP A O 1
ATOM 1453 N N . GLY A 1 192 ? 22.582 -0.418 -10.844 1.00 56.22 192 GLY A N 1
ATOM 1454 C CA . GLY A 1 192 ? 22.135 0.981 -10.968 1.00 56.22 192 GLY A CA 1
ATOM 1455 C C . GLY A 1 192 ? 22.154 1.676 -12.340 1.00 56.22 192 GLY A C 1
ATOM 1456 O O . GLY A 1 192 ? 22.113 2.899 -12.349 1.00 56.22 192 GLY A O 1
ATOM 1457 N N . GLU A 1 193 ? 22.220 0.980 -13.484 1.00 59.59 193 GLU A N 1
ATOM 1458 C CA . GLU A 1 193 ? 22.433 1.664 -14.786 1.00 59.59 193 GLU A CA 1
ATOM 1459 C C . GLU A 1 193 ? 21.722 1.006 -15.994 1.00 59.59 193 GLU A C 1
ATOM 1461 O O . GLU A 1 193 ? 22.373 0.654 -16.981 1.00 59.59 193 GLU A O 1
ATOM 1466 N N . HIS A 1 194 ? 20.408 0.738 -15.924 1.00 63.53 194 HIS A N 1
ATOM 1467 C CA . HIS A 1 194 ? 19.652 0.151 -17.058 1.00 63.53 194 HIS A CA 1
ATOM 1468 C C . HIS A 1 194 ? 18.127 0.245 -16.933 1.00 63.53 194 HIS A C 1
ATOM 1470 O O . HIS A 1 194 ? 17.390 -0.681 -17.291 1.00 63.53 194 HIS A O 1
ATOM 1476 N N . ASP A 1 195 ? 17.648 1.378 -16.438 1.00 77.19 195 ASP A N 1
ATOM 1477 C CA . ASP A 1 195 ? 16.219 1.610 -16.316 1.00 77.19 195 ASP A CA 1
ATOM 1478 C C . ASP A 1 195 ? 15.593 1.893 -17.698 1.00 77.19 195 ASP A C 1
ATOM 1480 O O . ASP A 1 195 ? 16.245 2.151 -18.714 1.00 77.19 195 ASP A O 1
ATOM 1484 N N . THR A 1 196 ? 14.297 1.651 -17.809 1.00 87.12 196 THR A N 1
ATOM 1485 C CA . THR A 1 196 ? 13.538 1.787 -19.053 1.00 87.12 196 THR A CA 1
ATOM 1486 C C . THR A 1 196 ? 12.196 2.355 -18.675 1.00 87.12 196 THR A C 1
ATOM 1488 O O . THR A 1 196 ? 11.567 1.861 -17.734 1.00 87.12 196 THR A O 1
ATOM 1491 N N . ILE A 1 197 ? 11.720 3.354 -19.418 1.00 94.88 197 ILE A N 1
ATOM 1492 C CA . ILE A 1 197 ? 10.323 3.753 -19.300 1.00 94.88 197 ILE A CA 1
ATOM 1493 C C . ILE A 1 197 ? 9.473 2.797 -20.128 1.00 94.88 197 ILE A C 1
ATOM 1495 O O . ILE A 1 197 ? 9.552 2.779 -21.350 1.00 94.88 197 ILE A O 1
ATOM 1499 N N . GLY A 1 198 ? 8.643 2.010 -19.457 1.00 97.00 198 GLY A N 1
ATOM 1500 C CA . GLY A 1 198 ? 7.532 1.276 -20.038 1.00 97.00 198 GLY A CA 1
ATOM 1501 C C . GLY A 1 198 ? 6.236 1.914 -19.564 1.00 97.00 198 GLY A C 1
ATOM 1502 O O . GLY A 1 198 ? 6.094 2.171 -18.372 1.00 97.00 198 GLY A O 1
ATOM 1503 N N . MET A 1 199 ? 5.298 2.190 -20.467 1.00 98.19 199 MET A N 1
ATOM 1504 C CA . MET A 1 199 ? 4.052 2.891 -20.162 1.00 98.19 199 MET A CA 1
ATOM 1505 C C . MET A 1 199 ? 2.838 2.178 -20.754 1.00 98.19 199 MET A C 1
ATOM 1507 O O . MET A 1 199 ? 2.861 1.746 -21.904 1.00 98.19 199 MET A O 1
ATOM 1511 N N . LEU A 1 200 ? 1.761 2.112 -19.970 1.00 98.31 200 LEU A N 1
ATOM 1512 C CA . LEU A 1 200 ? 0.449 1.609 -20.369 1.00 98.31 200 LEU A CA 1
ATOM 1513 C C . LEU A 1 200 ? -0.601 2.688 -20.130 1.00 98.31 200 LEU A C 1
ATOM 1515 O O . LEU A 1 200 ? -0.596 3.348 -19.089 1.00 98.31 200 LEU A O 1
ATOM 1519 N N . ALA A 1 201 ? -1.532 2.823 -21.067 1.00 96.88 201 ALA A N 1
ATOM 1520 C CA . ALA A 1 201 ? -2.657 3.740 -20.959 1.00 96.88 201 ALA A CA 1
ATOM 1521 C C . ALA A 1 201 ? -3.964 3.028 -21.314 1.00 96.88 201 ALA A C 1
ATOM 1523 O O . ALA A 1 201 ? -3.996 2.254 -22.271 1.00 96.88 201 ALA A O 1
ATOM 1524 N N . VAL A 1 202 ? -5.036 3.332 -20.579 1.00 94.25 202 VAL A N 1
ATOM 1525 C CA . VAL A 1 202 ? -6.423 2.981 -20.923 1.00 94.25 202 VAL A CA 1
ATOM 1526 C C . VAL A 1 202 ? -7.287 4.241 -20.918 1.00 94.25 202 VAL A C 1
ATOM 1528 O O . VAL A 1 202 ? -7.231 5.028 -19.970 1.00 94.25 202 VAL A O 1
ATOM 1531 N N . ASP A 1 203 ? -8.051 4.460 -21.988 1.00 89.75 203 ASP A N 1
ATOM 1532 C CA . ASP A 1 203 ? -8.981 5.588 -22.109 1.00 89.75 203 ASP A CA 1
ATOM 1533 C C . ASP A 1 203 ? -10.364 5.260 -21.498 1.00 89.75 203 ASP A C 1
ATOM 1535 O O . ASP A 1 203 ? -10.649 4.105 -21.163 1.00 89.75 203 ASP A O 1
ATOM 1539 N N . PRO A 1 204 ? -11.273 6.248 -21.372 1.00 83.56 204 PRO A N 1
ATOM 1540 C CA . PRO A 1 204 ? -12.614 6.006 -20.837 1.00 83.56 204 PRO A CA 1
ATOM 1541 C C . PRO A 1 204 ? -13.494 5.069 -21.681 1.00 83.56 204 PRO A C 1
ATOM 1543 O O . PRO A 1 204 ? -14.494 4.547 -21.186 1.00 83.56 204 PRO A O 1
ATOM 1546 N N . ASN A 1 205 ? -13.143 4.858 -22.953 1.00 83.31 205 ASN A N 1
ATOM 1547 C CA . ASN A 1 205 ? -13.821 3.924 -23.852 1.00 83.31 205 ASN A CA 1
ATOM 1548 C C . ASN A 1 205 ? -13.254 2.497 -23.728 1.00 83.31 205 ASN A C 1
ATOM 1550 O O . ASN A 1 205 ? -13.741 1.580 -24.391 1.00 83.31 205 ASN A O 1
ATOM 1554 N N . GLY A 1 206 ? -12.237 2.298 -22.884 1.00 85.25 206 GLY A N 1
ATOM 1555 C CA . GLY A 1 206 ? -11.549 1.028 -22.715 1.00 85.25 206 GLY A CA 1
ATOM 1556 C C . GLY A 1 206 ? -10.653 0.663 -23.898 1.00 85.25 206 GLY A C 1
ATOM 1557 O O . GLY A 1 206 ? -10.444 -0.530 -24.117 1.00 85.25 206 GLY A O 1
ATOM 1558 N N . ASN A 1 207 ? -10.177 1.642 -24.677 1.00 94.06 207 ASN A N 1
ATOM 1559 C CA . ASN A 1 207 ? -9.062 1.446 -25.604 1.00 94.06 207 ASN A CA 1
ATOM 1560 C C . ASN A 1 207 ? -7.746 1.495 -24.839 1.00 94.06 207 ASN A C 1
ATOM 1562 O O . ASN A 1 207 ? -7.651 2.205 -23.841 1.00 94.06 207 ASN A O 1
ATOM 1566 N N . MET A 1 208 ? -6.736 0.768 -25.312 1.00 96.94 208 MET A N 1
ATOM 1567 C CA . MET A 1 208 ? -5.445 0.677 -24.645 1.00 96.94 208 MET A CA 1
ATOM 1568 C C . MET A 1 208 ? -4.277 0.822 -25.613 1.00 96.94 208 MET A C 1
ATOM 1570 O O . MET A 1 208 ? -4.341 0.381 -26.760 1.00 96.94 208 MET A O 1
ATOM 1574 N N . ALA A 1 209 ? -3.184 1.394 -25.115 1.00 98.50 209 ALA A N 1
ATOM 1575 C CA . ALA A 1 209 ? -1.897 1.423 -25.798 1.00 98.50 209 ALA A CA 1
ATOM 1576 C C . ALA A 1 209 ? -0.766 1.106 -24.817 1.00 98.50 209 ALA A C 1
ATOM 1578 O O . ALA A 1 209 ? -0.898 1.321 -23.608 1.00 98.50 209 ALA A O 1
ATOM 1579 N N . ALA A 1 210 ? 0.345 0.624 -25.362 1.00 98.50 210 ALA A N 1
ATOM 1580 C CA . ALA A 1 210 ? 1.572 0.377 -24.625 1.00 98.50 210 ALA A CA 1
ATOM 1581 C C . ALA A 1 210 ? 2.770 0.950 -25.370 1.00 98.50 210 ALA A C 1
ATOM 1583 O O . ALA A 1 210 ? 2.770 1.017 -26.601 1.00 98.50 210 ALA A O 1
ATOM 1584 N N . GLY A 1 211 ? 3.805 1.329 -24.633 1.00 98.25 211 GLY A N 1
ATOM 1585 C CA . GLY A 1 211 ? 5.063 1.749 -25.223 1.00 98.25 211 GLY A CA 1
ATOM 1586 C C . GLY A 1 211 ? 6.232 1.583 -24.274 1.00 98.25 211 GLY A C 1
ATOM 1587 O O . GLY A 1 211 ? 6.049 1.459 -23.063 1.00 98.25 211 GLY A O 1
ATOM 1588 N N . ALA A 1 212 ? 7.426 1.563 -24.848 1.00 98.06 212 ALA A N 1
ATOM 1589 C CA . ALA A 1 212 ? 8.677 1.527 -24.115 1.00 98.06 212 ALA A CA 1
ATOM 1590 C C . ALA A 1 212 ? 9.742 2.374 -24.822 1.00 98.06 212 ALA A C 1
ATOM 1592 O O . ALA A 1 212 ? 9.720 2.485 -26.050 1.00 98.06 212 ALA A O 1
ATOM 1593 N N . SER A 1 213 ? 10.658 2.968 -24.056 1.00 97.56 213 SER A N 1
ATOM 1594 C CA . SER A 1 213 ? 11.826 3.685 -24.581 1.00 97.56 213 SER A CA 1
ATOM 1595 C C . SER A 1 213 ? 13.017 3.595 -23.624 1.00 97.56 213 SER A C 1
ATOM 1597 O O . SER A 1 213 ? 12.850 3.625 -22.402 1.00 97.56 213 SER A O 1
ATOM 1599 N N . THR A 1 214 ? 14.222 3.472 -24.179 1.00 95.25 214 THR A N 1
ATOM 1600 C CA . THR A 1 214 ? 15.485 3.406 -23.431 1.00 95.25 214 THR A CA 1
ATOM 1601 C C . THR A 1 214 ? 16.669 3.809 -24.313 1.00 95.25 214 THR A C 1
ATOM 1603 O O . THR A 1 214 ? 16.608 3.746 -25.544 1.00 95.25 214 THR A O 1
ATOM 1606 N N . ASN A 1 215 ? 17.786 4.172 -23.688 1.00 91.25 215 ASN A N 1
ATOM 1607 C CA . ASN A 1 215 ? 19.102 4.202 -24.336 1.00 91.25 215 ASN A CA 1
ATOM 1608 C C . ASN A 1 215 ? 19.930 2.927 -24.075 1.00 91.25 215 ASN A C 1
ATOM 1610 O O . ASN A 1 215 ? 21.026 2.768 -24.617 1.00 91.25 215 ASN A O 1
ATOM 1614 N N . GLY A 1 216 ? 19.383 1.967 -23.327 1.00 90.38 216 GLY A N 1
ATOM 1615 C CA . GLY A 1 216 ? 19.950 0.647 -23.088 1.00 90.38 216 GLY A CA 1
ATOM 1616 C C . GLY A 1 216 ? 21.121 0.631 -22.102 1.00 90.38 216 GLY A C 1
ATOM 1617 O O . GLY A 1 216 ? 21.348 1.565 -21.342 1.00 90.38 216 GLY A O 1
ATOM 1618 N N . LEU A 1 217 ? 21.865 -0.480 -22.104 1.00 89.44 217 LEU A N 1
ATOM 1619 C CA . LEU A 1 217 ? 23.004 -0.667 -21.203 1.00 89.44 217 LEU A CA 1
ATOM 1620 C C . LEU A 1 217 ? 24.163 0.277 -21.528 1.00 89.44 217 LEU A C 1
ATOM 1622 O O . LEU A 1 217 ? 24.568 0.395 -22.688 1.00 89.44 217 LEU A O 1
ATOM 1626 N N . GLN A 1 218 ? 24.777 0.836 -20.486 1.00 89.00 218 GLN A N 1
ATOM 1627 C CA . GLN A 1 218 ? 26.023 1.583 -20.618 1.00 89.00 218 GLN A CA 1
ATOM 1628 C C . GLN A 1 218 ? 27.152 0.690 -21.150 1.00 89.00 218 GLN A C 1
ATOM 1630 O O . GLN A 1 218 ? 27.327 -0.440 -20.693 1.00 89.00 218 GLN A O 1
ATOM 1635 N N . PHE A 1 219 ? 27.923 1.207 -22.107 1.00 91.62 219 PHE A N 1
ATOM 1636 C CA . PHE A 1 219 ? 29.064 0.562 -22.773 1.00 91.62 219 PHE A CA 1
ATOM 1637 C C . PHE A 1 219 ? 28.716 -0.741 -23.495 1.00 91.62 219 PHE A C 1
ATOM 1639 O O . PHE A 1 219 ? 29.566 -1.620 -23.667 1.00 91.62 219 PHE A O 1
ATOM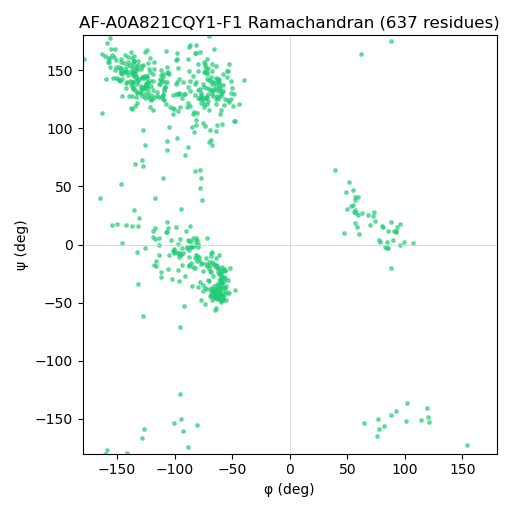 1646 N N . LYS A 1 220 ? 27.450 -0.883 -23.905 1.00 91.31 220 LYS A N 1
ATOM 1647 C CA . LYS A 1 220 ? 26.970 -2.018 -24.695 1.00 91.31 220 LYS A CA 1
ATOM 1648 C C . LYS A 1 220 ? 27.824 -2.229 -25.948 1.00 91.31 220 LYS A C 1
ATOM 1650 O O . LYS A 1 220 ? 28.437 -1.304 -26.479 1.00 91.31 220 LYS A O 1
ATOM 1655 N N . ILE A 1 221 ? 27.833 -3.462 -26.449 1.00 93.25 221 ILE A N 1
ATOM 1656 C CA . ILE A 1 221 ? 28.426 -3.750 -27.758 1.00 93.25 221 ILE A CA 1
ATOM 1657 C C . ILE A 1 221 ? 27.603 -2.993 -28.821 1.00 93.25 221 ILE A C 1
ATOM 1659 O O . ILE A 1 221 ? 26.373 -3.093 -28.784 1.00 93.25 221 ILE A O 1
ATOM 1663 N N . PRO A 1 222 ? 28.235 -2.270 -29.764 1.00 94.06 222 PRO A N 1
ATOM 1664 C CA . PRO A 1 222 ? 27.539 -1.557 -30.828 1.00 94.06 222 PRO A CA 1
ATOM 1665 C C . PRO A 1 222 ? 26.560 -2.476 -31.564 1.00 94.06 222 PRO A C 1
ATOM 1667 O O . PRO A 1 222 ? 26.914 -3.594 -31.951 1.00 94.06 222 PRO A O 1
ATOM 1670 N N . GLY A 1 223 ? 25.317 -2.021 -31.732 1.00 93.75 223 GLY A N 1
ATOM 1671 C CA . GLY A 1 223 ? 24.234 -2.821 -32.310 1.00 93.75 223 GLY A CA 1
ATOM 1672 C C . GLY A 1 223 ? 23.492 -3.739 -31.330 1.00 93.75 223 GLY A C 1
ATOM 1673 O O . GLY A 1 223 ? 22.591 -4.459 -31.761 1.00 93.75 223 GLY A O 1
ATOM 1674 N N . ARG A 1 224 ? 23.822 -3.737 -30.029 1.00 94.19 224 ARG A N 1
ATOM 1675 C CA . ARG A 1 224 ? 23.031 -4.434 -29.001 1.00 94.19 224 ARG A CA 1
ATOM 1676 C C . ARG A 1 224 ? 21.630 -3.833 -28.929 1.00 94.19 224 ARG A C 1
ATOM 1678 O O . ARG A 1 224 ? 21.480 -2.648 -28.651 1.00 94.19 224 ARG A O 1
ATOM 1685 N N . VAL A 1 225 ? 20.634 -4.700 -29.076 1.00 94.62 225 VAL A N 1
ATOM 1686 C CA . VAL A 1 225 ? 19.206 -4.415 -28.901 1.00 94.62 225 VAL A CA 1
ATOM 1687 C C . VAL A 1 225 ? 18.668 -5.339 -27.816 1.00 94.62 225 VAL A C 1
ATOM 1689 O O . VAL A 1 225 ? 19.063 -6.505 -27.755 1.00 94.62 225 VAL A O 1
ATOM 1692 N N . ALA A 1 226 ? 17.783 -4.825 -26.968 1.00 89.88 226 ALA A N 1
ATOM 1693 C CA . ALA A 1 226 ? 17.160 -5.600 -25.901 1.00 89.88 226 ALA A CA 1
ATOM 1694 C C . ALA A 1 226 ? 15.633 -5.492 -25.903 1.00 89.88 226 ALA A C 1
ATOM 1696 O O . ALA A 1 226 ? 15.027 -5.048 -26.876 1.00 89.88 226 ALA A O 1
ATOM 1697 N N . ASP A 1 227 ? 15.013 -5.941 -24.816 1.00 94.38 227 ASP A N 1
ATOM 1698 C CA . ASP A 1 227 ? 13.572 -6.064 -24.637 1.00 94.38 227 ASP A CA 1
ATOM 1699 C C . ASP A 1 227 ? 12.754 -4.831 -25.039 1.00 94.38 227 ASP A C 1
ATOM 1701 O O . ASP A 1 227 ? 11.698 -5.001 -25.641 1.00 94.38 227 ASP A O 1
ATOM 1705 N N . SER A 1 228 ? 13.232 -3.619 -24.758 1.00 95.00 228 SER A N 1
ATOM 1706 C CA . SER A 1 228 ? 12.484 -2.365 -24.948 1.00 95.00 228 SER A CA 1
ATOM 1707 C C . SER A 1 228 ? 11.951 -2.133 -26.367 1.00 95.00 228 SER A C 1
ATOM 1709 O O . SER A 1 228 ? 10.847 -1.619 -26.520 1.00 95.00 228 SER A O 1
ATOM 1711 N N . ALA A 1 229 ? 12.682 -2.545 -27.409 1.00 96.31 229 ALA A N 1
ATOM 1712 C CA . ALA A 1 229 ? 12.223 -2.453 -28.804 1.00 96.31 229 ALA A CA 1
ATOM 1713 C C . ALA A 1 229 ? 11.536 -3.739 -29.306 1.00 96.31 229 ALA A C 1
ATOM 1715 O O . ALA A 1 229 ? 11.071 -3.802 -30.447 1.00 96.31 229 ALA A O 1
ATOM 1716 N N . LEU A 1 230 ? 11.486 -4.787 -28.478 1.00 97.38 230 LEU A N 1
ATOM 1717 C CA . LEU A 1 230 ? 10.971 -6.100 -28.845 1.00 97.38 230 LEU A CA 1
ATOM 1718 C C . LEU A 1 230 ? 9.549 -6.303 -28.331 1.00 97.38 230 LEU A C 1
ATOM 1720 O O . LEU A 1 230 ? 9.270 -6.382 -27.132 1.00 97.38 230 LEU A O 1
ATOM 1724 N N . ILE A 1 231 ? 8.650 -6.456 -29.293 1.00 97.69 231 ILE A N 1
ATOM 1725 C CA . ILE A 1 231 ? 7.219 -6.661 -29.098 1.00 97.69 231 ILE A CA 1
ATOM 1726 C C . ILE A 1 231 ? 6.998 -7.935 -28.281 1.00 97.69 231 ILE A C 1
ATOM 1728 O O . ILE A 1 231 ? 7.521 -8.997 -28.618 1.00 97.69 231 ILE A O 1
ATOM 1732 N N . GLY A 1 232 ? 6.227 -7.840 -27.199 1.00 97.31 232 GLY A N 1
ATOM 1733 C CA . GLY A 1 232 ? 6.007 -8.961 -26.284 1.00 97.31 232 GLY A CA 1
ATOM 1734 C C . GLY A 1 232 ? 7.046 -9.058 -25.169 1.00 97.31 232 GLY A C 1
ATOM 1735 O O . GLY A 1 232 ? 6.751 -9.645 -24.130 1.00 97.31 232 GLY A O 1
ATOM 1736 N N . SER A 1 233 ? 8.225 -8.455 -25.329 1.00 97.19 233 SER A N 1
ATOM 1737 C CA . SER A 1 233 ? 9.215 -8.386 -24.261 1.00 97.19 233 SER A CA 1
ATOM 1738 C C . SER A 1 233 ? 9.108 -7.080 -23.484 1.00 97.19 233 SER A C 1
ATOM 1740 O O . SER A 1 233 ? 8.636 -7.113 -22.351 1.00 97.19 233 SER A O 1
ATOM 1742 N N . GLY A 1 234 ? 9.487 -5.951 -24.089 1.00 96.56 234 GLY A N 1
ATOM 1743 C CA . GLY A 1 234 ? 9.505 -4.634 -23.442 1.00 96.56 234 GLY A CA 1
ATOM 1744 C C . GLY A 1 234 ? 8.113 -4.066 -23.203 1.00 96.56 234 GLY A C 1
ATOM 1745 O O . GLY A 1 234 ? 7.851 -3.500 -22.147 1.00 96.56 234 GLY A O 1
ATOM 1746 N N . ALA A 1 235 ? 7.198 -4.269 -24.153 1.00 98.38 235 ALA A N 1
ATOM 1747 C CA . ALA A 1 235 ? 5.793 -3.911 -24.005 1.00 98.38 235 ALA A CA 1
ATOM 1748 C C . ALA A 1 235 ? 4.884 -4.822 -24.844 1.00 98.38 235 ALA A C 1
ATOM 1750 O O . ALA A 1 235 ? 5.278 -5.336 -25.898 1.00 98.38 235 ALA A O 1
ATOM 1751 N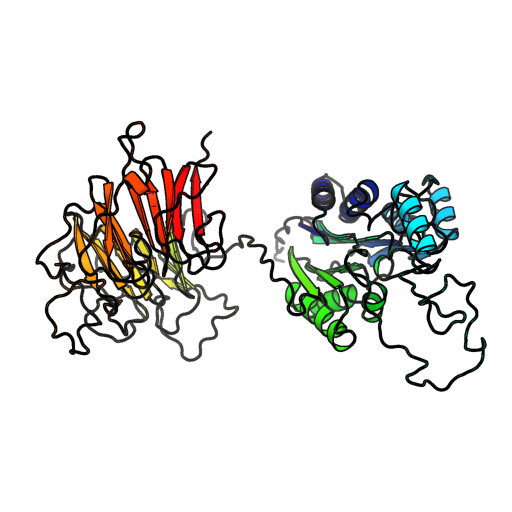 N . TYR A 1 236 ? 3.655 -5.023 -24.374 1.00 98.75 236 TYR A N 1
ATOM 1752 C CA . TYR A 1 236 ? 2.589 -5.694 -25.116 1.00 98.75 236 TYR A CA 1
ATOM 1753 C C . TYR A 1 236 ? 1.222 -5.219 -24.632 1.00 98.75 236 TYR A C 1
ATOM 1755 O O . TYR A 1 236 ? 1.027 -5.017 -23.436 1.00 98.75 236 TYR A O 1
ATOM 1763 N N . VAL A 1 237 ? 0.259 -5.082 -25.539 1.00 98.56 237 VAL A N 1
ATOM 1764 C CA . VAL A 1 237 ? -1.116 -4.723 -25.183 1.00 98.56 237 VAL A CA 1
ATOM 1765 C C . VAL A 1 237 ? -2.108 -5.405 -26.102 1.00 98.56 237 VAL A C 1
ATOM 1767 O O . VAL A 1 237 ? -1.877 -5.556 -27.297 1.00 98.56 237 VAL A O 1
ATOM 1770 N N . ASP A 1 238 ? -3.223 -5.805 -25.513 1.00 98.00 238 ASP A N 1
ATOM 1771 C CA . ASP A 1 238 ? -4.339 -6.441 -26.179 1.00 98.00 238 ASP A CA 1
ATOM 1772 C C . ASP A 1 238 ? -5.627 -5.844 -25.619 1.00 98.00 238 ASP A C 1
ATOM 1774 O O . ASP A 1 238 ? -5.916 -5.964 -24.424 1.00 98.00 238 ASP A O 1
ATOM 1778 N N . ASN A 1 239 ? -6.408 -5.181 -26.472 1.00 95.62 239 ASN A N 1
ATOM 1779 C CA . ASN A 1 239 ? -7.581 -4.450 -26.013 1.00 95.62 239 ASN A CA 1
ATOM 1780 C C . ASN A 1 239 ? -8.706 -5.354 -25.501 1.00 95.62 239 ASN A C 1
ATOM 1782 O O . ASN A 1 239 ? -9.688 -4.828 -24.994 1.00 95.62 239 ASN A O 1
ATOM 1786 N N . GLU A 1 240 ? -8.631 -6.678 -25.631 1.00 95.12 240 GLU A N 1
ATOM 1787 C CA . GLU A 1 240 ? -9.589 -7.597 -25.004 1.00 95.12 240 GLU A CA 1
ATOM 1788 C C . GLU A 1 240 ? -9.212 -7.952 -23.561 1.00 95.12 240 GLU A C 1
ATOM 1790 O O . GLU A 1 240 ? -10.052 -8.458 -22.817 1.00 95.12 240 GLU A O 1
ATOM 1795 N N . VAL A 1 241 ? -7.965 -7.693 -23.162 1.00 96.38 241 VAL A N 1
ATOM 1796 C CA . VAL A 1 241 ? -7.380 -8.221 -21.925 1.00 96.38 241 VAL A CA 1
ATOM 1797 C C . VAL A 1 241 ? -6.776 -7.112 -21.067 1.00 96.38 241 VAL A C 1
ATOM 1799 O O . VAL A 1 241 ? -7.186 -6.897 -19.924 1.00 96.38 241 VAL A O 1
ATOM 1802 N N . GLY A 1 242 ? -5.783 -6.412 -21.603 1.00 97.06 242 GLY A N 1
ATOM 1803 C CA . GLY A 1 242 ? -4.879 -5.554 -20.852 1.00 97.06 242 GLY A CA 1
ATOM 1804 C C . GLY A 1 242 ? -3.529 -5.407 -21.547 1.00 97.06 242 GLY A C 1
ATOM 1805 O O . GLY A 1 242 ? -3.327 -5.885 -22.663 1.00 97.06 242 GLY A O 1
ATOM 1806 N N . GLY A 1 243 ? -2.582 -4.771 -20.871 1.00 98.19 243 GLY A N 1
ATOM 1807 C CA . GLY A 1 243 ? -1.203 -4.654 -21.323 1.00 98.19 243 GLY A CA 1
ATOM 1808 C C . GLY A 1 243 ? -0.198 -4.870 -20.202 1.00 98.19 243 GLY A C 1
ATOM 1809 O O . GLY A 1 243 ? -0.548 -4.851 -19.020 1.00 98.19 243 GLY A O 1
ATOM 1810 N N . ALA A 1 244 ? 1.052 -5.072 -20.595 1.00 98.62 244 ALA A N 1
ATOM 1811 C CA . ALA A 1 244 ? 2.191 -5.196 -19.705 1.00 98.62 244 ALA A CA 1
ATOM 1812 C C . ALA A 1 244 ? 3.430 -4.520 -20.306 1.00 98.62 244 ALA A C 1
ATOM 1814 O O . ALA A 1 244 ? 3.586 -4.493 -21.529 1.00 98.62 244 ALA A O 1
ATOM 1815 N N . CYS A 1 245 ? 4.301 -4.003 -19.439 1.00 97.94 245 CYS A N 1
ATOM 1816 C CA . CYS A 1 245 ? 5.613 -3.468 -19.798 1.00 97.94 245 CYS A CA 1
ATOM 1817 C C . CYS A 1 245 ? 6.696 -4.011 -18.860 1.00 97.94 245 CYS A C 1
ATOM 1819 O O . CYS A 1 245 ? 6.431 -4.273 -17.685 1.00 97.94 245 CYS A O 1
ATOM 1821 N N . ALA A 1 246 ? 7.917 -4.138 -19.371 1.00 96.06 246 ALA A N 1
ATOM 1822 C CA . ALA A 1 246 ? 9.075 -4.669 -18.663 1.00 96.06 246 ALA A CA 1
ATOM 1823 C C . ALA A 1 246 ? 10.200 -3.629 -18.521 1.00 96.06 246 ALA A C 1
ATOM 1825 O O . ALA A 1 246 ? 10.277 -2.670 -19.285 1.00 96.06 246 ALA A O 1
ATOM 1826 N N . THR A 1 247 ? 11.064 -3.832 -17.525 1.00 93.81 247 THR A N 1
ATOM 1827 C CA . THR A 1 247 ? 12.308 -3.073 -17.308 1.00 93.81 247 THR A CA 1
ATOM 1828 C C . THR A 1 247 ? 13.349 -3.957 -16.615 1.00 93.81 247 THR A C 1
ATOM 1830 O O . THR A 1 247 ? 12.985 -4.927 -15.943 1.00 93.81 247 THR A O 1
ATOM 1833 N N . GLY A 1 248 ? 14.635 -3.607 -16.723 1.00 90.75 248 GLY A N 1
ATOM 1834 C CA . GLY A 1 248 ? 15.745 -4.285 -16.045 1.00 90.75 248 GLY A CA 1
ATOM 1835 C C . GLY A 1 248 ? 16.759 -4.883 -17.017 1.00 90.75 248 GLY A C 1
ATOM 1836 O O . GLY A 1 248 ? 17.096 -4.268 -18.026 1.00 90.75 248 GLY A O 1
ATOM 1837 N N . ASP A 1 249 ? 17.277 -6.077 -16.713 1.00 91.19 249 ASP A N 1
ATOM 1838 C CA . ASP A 1 249 ? 18.230 -6.783 -17.574 1.00 91.19 249 ASP A CA 1
ATOM 1839 C C . ASP A 1 249 ? 17.560 -7.221 -18.881 1.00 91.19 249 ASP A C 1
ATOM 1841 O O . ASP A 1 249 ? 17.076 -8.348 -19.017 1.00 91.19 249 ASP A O 1
ATOM 1845 N N . GLY A 1 250 ? 17.541 -6.321 -19.860 1.00 91.38 250 GLY A N 1
ATOM 1846 C CA . GLY A 1 250 ? 16.829 -6.532 -21.111 1.00 91.38 250 GLY A CA 1
ATOM 1847 C C . GLY A 1 250 ? 17.284 -7.765 -21.901 1.00 91.38 250 GLY A C 1
ATOM 1848 O O . GLY A 1 250 ? 16.499 -8.313 -22.675 1.00 91.38 250 GLY A O 1
ATOM 1849 N N . ASP A 1 251 ? 18.510 -8.258 -21.678 1.00 91.56 251 ASP A N 1
ATOM 1850 C CA . ASP A 1 251 ? 19.026 -9.476 -22.305 1.00 91.56 251 ASP A CA 1
ATOM 1851 C C . ASP A 1 251 ? 18.480 -10.751 -21.659 1.00 91.56 251 ASP A C 1
ATOM 1853 O O . ASP A 1 251 ? 18.307 -11.763 -22.347 1.00 91.56 251 ASP A O 1
ATOM 1857 N N . VAL A 1 252 ? 18.210 -10.721 -20.354 1.00 92.31 252 VAL A N 1
ATOM 1858 C CA . VAL A 1 252 ? 17.489 -11.784 -19.647 1.00 92.31 252 VAL A CA 1
ATOM 1859 C C . VAL A 1 252 ? 15.994 -11.679 -19.928 1.00 92.31 252 VAL A C 1
ATOM 1861 O O . VAL A 1 252 ? 15.399 -12.684 -20.313 1.00 92.31 252 VAL A O 1
ATOM 1864 N N . MET A 1 253 ? 15.401 -10.485 -19.815 1.00 94.25 253 MET A N 1
ATOM 1865 C CA . MET A 1 253 ? 13.964 -10.259 -20.016 1.00 94.25 253 MET A CA 1
ATOM 1866 C C . MET A 1 253 ? 13.510 -10.767 -21.394 1.00 94.25 253 MET A C 1
ATOM 1868 O O . MET A 1 253 ? 12.578 -11.570 -21.472 1.00 94.25 253 MET A O 1
ATOM 1872 N N . GLN A 1 254 ? 14.231 -10.438 -22.475 1.00 94.62 254 GLN A N 1
ATOM 1873 C CA . GLN A 1 254 ? 13.865 -10.873 -23.833 1.00 94.62 254 GLN A CA 1
ATOM 1874 C C . GLN A 1 254 ? 13.822 -12.388 -24.048 1.00 94.62 254 GLN A C 1
ATOM 1876 O O . GLN A 1 254 ? 13.079 -12.865 -24.904 1.00 94.62 254 GLN A O 1
ATOM 1881 N N . ARG A 1 255 ? 14.547 -13.176 -23.244 1.00 95.12 255 ARG A N 1
ATOM 1882 C CA . ARG A 1 255 ? 14.540 -14.649 -23.349 1.00 95.12 255 ARG A CA 1
ATOM 1883 C C . ARG A 1 255 ? 13.218 -15.264 -22.897 1.00 95.12 255 ARG A C 1
ATOM 1885 O O . ARG A 1 255 ? 12.940 -16.410 -23.246 1.00 95.12 255 ARG A O 1
ATOM 1892 N N . PHE A 1 256 ? 12.425 -14.529 -22.116 1.00 96.88 256 PHE A N 1
ATOM 1893 C CA . PHE A 1 256 ? 11.172 -15.015 -21.533 1.00 96.88 256 PHE A CA 1
ATOM 1894 C C . PHE A 1 256 ? 9.929 -14.321 -22.080 1.00 96.88 256 PHE A C 1
ATOM 1896 O O . PHE A 1 256 ? 8.830 -14.796 -21.806 1.00 96.88 256 PHE A O 1
AT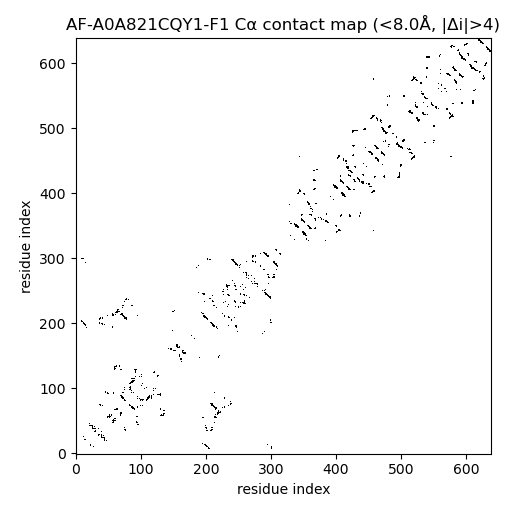OM 1903 N N . VAL A 1 257 ? 10.092 -13.247 -22.862 1.00 97.75 257 VAL A N 1
ATOM 1904 C CA . VAL A 1 257 ? 8.986 -12.499 -23.485 1.00 97.75 257 VAL A CA 1
ATOM 1905 C C . VAL A 1 257 ? 7.910 -12.118 -22.436 1.00 97.75 257 VAL A C 1
ATOM 1907 O O . VAL A 1 257 ? 6.736 -12.486 -22.566 1.00 97.75 257 VAL A O 1
ATOM 1910 N N . PRO A 1 258 ? 8.313 -11.454 -21.331 1.00 97.88 258 PRO A N 1
ATOM 1911 C CA . PRO A 1 258 ? 7.518 -11.357 -20.109 1.00 97.88 258 PRO A CA 1
ATOM 1912 C C . PRO A 1 258 ? 6.211 -10.592 -20.293 1.00 97.88 258 PRO A C 1
ATOM 1914 O O . PRO A 1 258 ? 5.194 -11.011 -19.747 1.00 97.88 258 PRO A O 1
ATOM 1917 N N . SER A 1 259 ? 6.203 -9.513 -21.078 1.00 98.50 259 SER A N 1
ATOM 1918 C CA . SER A 1 259 ? 4.996 -8.702 -21.266 1.00 98.50 259 SER A CA 1
ATOM 1919 C C . SER A 1 259 ? 3.887 -9.493 -21.969 1.00 98.50 259 SER A C 1
ATOM 1921 O O . SER A 1 259 ? 2.731 -9.465 -21.548 1.00 98.50 259 SER A O 1
ATOM 1923 N N . TYR A 1 260 ? 4.234 -10.281 -22.989 1.00 98.62 260 TYR A N 1
ATOM 1924 C CA . TYR A 1 260 ? 3.289 -11.187 -23.636 1.00 98.62 260 TYR A CA 1
ATOM 1925 C C . TYR A 1 260 ? 2.809 -12.278 -22.675 1.00 98.62 260 TYR A C 1
ATOM 1927 O O . TYR A 1 260 ? 1.608 -12.528 -22.594 1.00 98.62 260 TYR A O 1
ATOM 1935 N N . HIS A 1 261 ? 3.723 -12.908 -21.924 1.00 98.38 261 HIS A N 1
ATOM 1936 C CA . HIS A 1 261 ? 3.378 -13.958 -20.954 1.00 98.38 261 HIS A CA 1
ATOM 1937 C C . HIS A 1 261 ? 2.382 -13.453 -19.901 1.00 98.38 261 HIS A C 1
ATOM 1939 O O . HIS A 1 261 ? 1.360 -14.097 -19.674 1.00 98.38 261 HIS A O 1
ATOM 1945 N N . VAL A 1 262 ? 2.614 -12.263 -19.338 1.00 98.69 262 VAL A N 1
ATOM 1946 C CA . VAL A 1 262 ? 1.696 -11.621 -18.383 1.00 98.69 262 VAL A CA 1
ATOM 1947 C C . VAL A 1 262 ? 0.318 -11.383 -18.993 1.00 98.69 262 VAL A C 1
ATOM 1949 O O . VAL A 1 262 ? -0.690 -11.748 -18.389 1.00 98.69 262 VAL A O 1
ATOM 1952 N N . VAL A 1 263 ? 0.253 -10.842 -20.212 1.00 98.56 263 VAL A N 1
ATOM 1953 C CA . VAL A 1 263 ? -1.026 -10.613 -20.902 1.00 98.56 263 VAL A CA 1
ATOM 1954 C C . VAL A 1 263 ? -1.752 -11.940 -21.170 1.00 98.56 263 VAL A C 1
ATOM 1956 O O . VAL A 1 263 ? -2.971 -12.008 -21.023 1.00 98.56 263 VAL A O 1
ATOM 1959 N N . GLN A 1 264 ? -1.041 -13.029 -21.481 1.00 98.56 264 GLN A N 1
ATOM 1960 C CA . GLN A 1 264 ? -1.665 -14.350 -21.641 1.00 98.56 264 GLN A CA 1
ATOM 1961 C C . GLN A 1 264 ? -2.197 -14.933 -20.325 1.00 98.56 264 GLN A C 1
ATOM 1963 O O . GLN A 1 264 ? -3.270 -15.535 -20.324 1.00 98.56 264 GLN A O 1
ATOM 1968 N N . LEU A 1 265 ? -1.505 -14.734 -19.202 1.00 97.62 265 LEU A N 1
ATOM 1969 C CA . LEU A 1 265 ? -2.020 -15.126 -17.885 1.00 97.62 265 LEU A CA 1
ATOM 1970 C C . LEU A 1 265 ? -3.272 -14.326 -17.515 1.00 97.62 265 LEU A C 1
ATOM 1972 O O . LEU A 1 265 ? -4.279 -14.891 -17.091 1.00 97.62 265 LEU A O 1
ATOM 1976 N N . MET A 1 266 ? -3.257 -13.014 -17.753 1.00 97.75 266 MET A N 1
ATOM 1977 C CA . MET A 1 266 ? -4.433 -12.169 -17.544 1.00 97.75 266 MET A CA 1
ATOM 1978 C C . MET A 1 266 ? -5.610 -12.601 -18.427 1.00 97.75 266 MET A C 1
ATOM 1980 O O . MET A 1 266 ? -6.748 -12.634 -17.959 1.00 97.75 266 MET A O 1
ATOM 1984 N N . ARG A 1 267 ? -5.348 -13.024 -19.672 1.00 97.62 267 ARG A N 1
ATOM 1985 C CA . ARG A 1 267 ? -6.364 -13.599 -20.573 1.00 97.62 267 ARG A CA 1
ATOM 1986 C C . ARG A 1 267 ? -6.999 -14.868 -19.991 1.00 97.62 267 ARG A C 1
ATOM 1988 O O . ARG A 1 267 ? -8.163 -15.144 -20.262 1.00 97.62 267 ARG A O 1
ATOM 1995 N N . GLN A 1 268 ? -6.261 -15.621 -19.175 1.00 96.56 268 GLN A N 1
ATOM 1996 C CA . GLN A 1 268 ? -6.746 -16.812 -18.467 1.00 96.56 268 GLN A CA 1
ATOM 1997 C C . GLN A 1 268 ? -7.476 -16.487 -17.149 1.00 96.56 268 GLN A C 1
ATOM 1999 O O . GLN A 1 268 ? -7.981 -17.396 -16.493 1.00 96.56 268 GLN A O 1
ATOM 2004 N N . GLY A 1 269 ? -7.581 -15.207 -16.776 1.00 90.69 269 GLY A N 1
ATOM 2005 C CA . GLY A 1 269 ? -8.297 -14.740 -15.587 1.00 90.69 269 GLY A CA 1
ATOM 2006 C C . GLY A 1 269 ? -7.412 -14.454 -14.372 1.00 90.69 269 GLY A C 1
ATOM 2007 O O . GLY A 1 269 ? -7.945 -14.080 -13.326 1.00 90.69 269 GLY A O 1
ATOM 2008 N N . THR A 1 270 ? -6.089 -14.592 -14.489 1.00 91.06 270 THR A N 1
ATOM 2009 C CA . THR A 1 270 ? -5.139 -14.244 -13.421 1.00 91.06 270 THR A CA 1
ATOM 2010 C C . THR A 1 270 ? -5.133 -12.733 -13.169 1.00 91.06 270 THR A C 1
ATOM 2012 O O . THR A 1 270 ? -5.209 -11.935 -14.107 1.00 91.06 270 THR A O 1
ATOM 2015 N N . ALA A 1 271 ? -5.053 -12.316 -11.902 1.00 86.31 271 ALA A N 1
ATOM 2016 C CA . ALA A 1 271 ? -4.960 -10.898 -11.557 1.00 86.31 271 ALA A CA 1
ATOM 2017 C C . ALA A 1 271 ? -3.614 -10.294 -12.027 1.00 86.31 271 ALA A C 1
ATOM 2019 O O . ALA A 1 271 ? -2.620 -11.018 -12.078 1.00 86.31 271 ALA A O 1
ATOM 2020 N N . PRO A 1 272 ? -3.543 -8.993 -12.377 1.00 91.62 272 PRO A N 1
ATOM 2021 C CA . PRO A 1 272 ? -2.321 -8.384 -12.919 1.00 91.62 272 PRO A CA 1
ATOM 2022 C C . PRO A 1 272 ? -1.063 -8.554 -12.046 1.00 91.62 272 PRO A C 1
ATOM 2024 O O . PRO A 1 272 ? 0.013 -8.832 -12.563 1.00 91.62 272 PRO A O 1
ATOM 2027 N N . ASP A 1 273 ? -1.188 -8.425 -10.726 1.00 85.12 273 ASP A N 1
ATOM 2028 C CA . ASP A 1 273 ? -0.106 -8.599 -9.747 1.00 85.12 273 ASP A CA 1
ATOM 2029 C C . ASP A 1 273 ? 0.375 -10.055 -9.646 1.00 85.12 273 ASP A C 1
ATOM 2031 O O . ASP A 1 273 ? 1.582 -10.322 -9.639 1.00 85.12 273 ASP A O 1
ATOM 2035 N N . GLU A 1 274 ? -0.558 -11.007 -9.640 1.00 86.00 274 GLU A N 1
ATOM 2036 C CA . GLU A 1 274 ? -0.252 -12.440 -9.677 1.00 86.00 274 GLU A CA 1
ATOM 2037 C C . GLU A 1 274 ? 0.414 -12.836 -11.006 1.00 86.00 274 GLU A C 1
ATOM 2039 O O . GLU A 1 274 ? 1.386 -13.592 -11.010 1.00 86.00 274 GLU A O 1
ATOM 2044 N N . ALA A 1 275 ? -0.055 -12.282 -12.129 1.00 95.25 275 ALA A N 1
ATOM 2045 C CA . ALA A 1 275 ? 0.502 -12.538 -13.454 1.00 95.25 275 ALA A CA 1
ATOM 2046 C C . ALA A 1 275 ? 1.943 -12.017 -13.577 1.00 95.25 275 ALA A C 1
ATOM 2048 O O . ALA A 1 275 ? 2.824 -12.743 -14.044 1.00 95.25 275 ALA A O 1
ATOM 2049 N N . CYS A 1 276 ? 2.210 -10.795 -13.102 1.00 95.88 276 CYS A N 1
ATOM 2050 C CA . CYS A 1 276 ? 3.572 -10.265 -13.021 1.00 95.88 276 CYS A CA 1
ATOM 2051 C C . CYS A 1 276 ? 4.463 -11.129 -12.117 1.00 95.88 276 CYS A C 1
ATOM 2053 O O . CYS A 1 276 ? 5.612 -11.405 -12.469 1.00 95.88 276 CYS A O 1
ATOM 2055 N N . SER A 1 277 ? 3.938 -11.590 -10.977 1.00 90.88 277 SER A N 1
ATOM 2056 C CA . SER A 1 277 ? 4.686 -12.433 -10.035 1.00 90.88 277 SER A CA 1
ATOM 2057 C C . SER A 1 277 ? 5.092 -13.773 -10.654 1.00 90.88 277 SER A C 1
ATOM 2059 O O . SER A 1 277 ? 6.236 -14.196 -10.484 1.00 90.88 277 SER A O 1
ATOM 2061 N N . ASP A 1 278 ? 4.202 -14.418 -11.415 1.00 93.06 278 ASP A N 1
ATOM 2062 C CA . ASP A 1 278 ? 4.519 -15.653 -12.146 1.00 93.06 278 ASP A CA 1
ATOM 2063 C C . ASP A 1 278 ? 5.612 -15.428 -13.202 1.00 93.06 278 ASP A C 1
ATOM 2065 O O . ASP A 1 278 ? 6.587 -16.184 -13.263 1.00 93.06 278 ASP A O 1
ATOM 2069 N N . ALA A 1 279 ? 5.502 -14.347 -13.984 1.00 96.25 279 ALA A N 1
ATOM 2070 C CA . ALA A 1 279 ? 6.494 -14.000 -14.998 1.00 96.25 279 ALA A CA 1
ATOM 2071 C C . ALA A 1 279 ? 7.893 -13.816 -14.388 1.00 96.25 279 ALA A C 1
ATOM 2073 O O . ALA A 1 279 ? 8.864 -14.409 -14.865 1.00 96.25 279 ALA A O 1
ATOM 2074 N N . ILE A 1 280 ? 7.992 -13.057 -13.294 1.00 94.38 280 ILE A N 1
ATOM 2075 C CA . ILE A 1 280 ? 9.251 -12.833 -12.577 1.00 94.38 280 ILE A CA 1
ATOM 2076 C C . ILE A 1 280 ? 9.782 -14.129 -11.951 1.00 94.38 280 ILE A C 1
ATOM 2078 O O . ILE A 1 280 ? 10.965 -14.439 -12.104 1.00 94.38 280 ILE A O 1
ATOM 2082 N N . ALA A 1 281 ? 8.927 -14.929 -11.306 1.00 89.94 281 ALA A N 1
ATOM 2083 C CA . ALA A 1 281 ? 9.328 -16.200 -10.702 1.00 89.94 281 ALA A CA 1
ATOM 2084 C C . ALA A 1 281 ? 9.887 -17.184 -11.743 1.00 89.94 281 ALA A C 1
ATOM 2086 O O . ALA A 1 281 ? 10.863 -17.898 -11.484 1.00 89.94 281 ALA A O 1
ATOM 2087 N N . ARG A 1 282 ? 9.310 -17.199 -12.951 1.00 92.88 282 ARG A N 1
ATOM 2088 C CA . ARG A 1 282 ? 9.798 -18.017 -14.063 1.00 92.88 282 ARG A CA 1
ATOM 2089 C C . ARG A 1 282 ? 11.198 -17.607 -14.507 1.00 92.88 282 ARG A C 1
ATOM 2091 O O . ARG A 1 282 ? 12.009 -18.494 -14.767 1.00 92.88 282 ARG A O 1
ATOM 2098 N N . ILE A 1 283 ? 11.491 -16.309 -14.579 1.00 93.50 283 ILE A N 1
ATOM 2099 C CA . ILE A 1 283 ? 12.829 -15.809 -14.927 1.00 93.50 283 ILE A CA 1
ATOM 2100 C C . ILE A 1 283 ? 13.823 -16.151 -13.809 1.00 93.50 283 ILE A C 1
ATOM 2102 O O . ILE A 1 283 ? 14.869 -16.749 -14.078 1.00 93.50 283 ILE A O 1
ATOM 2106 N N . ALA A 1 284 ? 13.456 -15.873 -12.553 1.00 89.25 284 ALA A N 1
ATOM 2107 C CA . ALA A 1 284 ? 14.279 -16.127 -11.367 1.00 89.25 284 ALA A CA 1
ATOM 2108 C C . ALA A 1 284 ? 14.698 -17.601 -11.235 1.00 89.25 284 ALA A C 1
ATOM 2110 O O . ALA A 1 284 ? 15.794 -17.903 -10.766 1.00 89.25 284 ALA A O 1
ATOM 2111 N N . LYS A 1 285 ? 13.860 -18.536 -11.705 1.00 89.50 285 LYS A N 1
ATOM 2112 C CA . LYS A 1 285 ? 14.182 -19.970 -11.731 1.00 89.50 285 LYS A CA 1
ATOM 2113 C C . LYS A 1 285 ? 15.446 -20.294 -12.539 1.00 89.50 285 LYS A C 1
ATOM 2115 O O . LYS A 1 285 ? 16.154 -21.236 -12.191 1.00 89.50 285 LYS A O 1
ATOM 2120 N N . PHE A 1 286 ? 15.709 -19.561 -13.620 1.00 89.50 286 PHE A N 1
ATOM 2121 C CA . PHE A 1 286 ? 16.873 -19.781 -14.489 1.00 89.50 286 PHE A CA 1
ATOM 2122 C C . PHE A 1 286 ? 17.994 -18.771 -14.238 1.00 89.50 286 PHE A C 1
ATOM 2124 O O . PHE A 1 286 ? 19.166 -19.098 -14.413 1.00 89.50 286 PHE A O 1
ATOM 2131 N N . TYR A 1 287 ? 17.638 -17.560 -13.816 1.00 88.81 287 TYR A N 1
ATOM 2132 C CA . TYR A 1 287 ? 18.565 -16.464 -13.567 1.00 88.81 287 TYR A CA 1
ATOM 2133 C C . TYR A 1 287 ? 18.331 -15.895 -12.163 1.00 88.81 287 TYR A C 1
ATOM 2135 O O . TYR A 1 287 ? 17.820 -14.796 -12.043 1.00 88.81 287 TYR A O 1
ATOM 2143 N N . PRO A 1 288 ? 18.716 -16.587 -11.079 1.00 84.69 288 PRO A N 1
ATOM 2144 C CA . PRO A 1 288 ? 18.363 -16.200 -9.704 1.00 84.69 288 PRO A CA 1
ATOM 2145 C C . PRO A 1 288 ? 19.002 -14.892 -9.211 1.00 84.69 288 PRO A C 1
ATOM 2147 O O . PRO A 1 288 ? 18.698 -14.445 -8.115 1.00 84.69 288 PRO A O 1
ATOM 2150 N N . ASN A 1 289 ? 19.901 -14.293 -9.994 1.00 83.00 289 ASN A N 1
ATOM 2151 C CA . ASN A 1 289 ? 20.610 -13.057 -9.656 1.00 83.00 289 ASN A CA 1
ATOM 2152 C C . ASN A 1 289 ? 20.313 -11.916 -10.644 1.00 83.00 289 ASN A C 1
ATOM 2154 O O . ASN A 1 289 ? 21.057 -10.937 -10.657 1.00 83.00 289 ASN A O 1
ATOM 2158 N N . PHE A 1 290 ? 19.309 -12.066 -11.517 1.00 86.06 290 PHE A N 1
ATOM 2159 C CA . PHE A 1 290 ? 18.923 -11.000 -12.445 1.00 86.06 290 PHE A CA 1
ATOM 2160 C C . PHE A 1 290 ? 18.228 -9.853 -11.710 1.00 86.06 290 PHE A C 1
ATOM 2162 O O . PHE A 1 290 ? 17.674 -10.056 -10.632 1.00 86.06 290 PHE A O 1
ATOM 2169 N N . THR A 1 291 ? 18.202 -8.675 -12.321 1.00 87.19 291 THR A N 1
ATOM 2170 C CA . THR A 1 291 ? 17.353 -7.569 -11.874 1.00 87.19 291 THR A CA 1
ATOM 2171 C C . THR A 1 291 ? 16.327 -7.288 -12.957 1.00 87.19 291 THR A C 1
ATOM 2173 O O . THR A 1 291 ? 16.676 -7.190 -14.134 1.00 87.19 291 THR A O 1
ATOM 2176 N N . GLY A 1 292 ? 15.057 -7.183 -12.583 1.00 90.25 292 GLY A N 1
ATOM 2177 C CA . GLY A 1 292 ? 14.005 -6.849 -13.533 1.00 90.25 292 GLY A CA 1
ATOM 2178 C C . GLY A 1 292 ? 12.628 -6.757 -12.908 1.00 90.25 292 GLY A C 1
ATOM 2179 O O . GLY A 1 292 ? 12.378 -7.290 -11.826 1.00 90.25 292 GLY A O 1
ATOM 2180 N N . ALA A 1 293 ? 11.731 -6.065 -13.600 1.00 92.81 293 ALA A N 1
ATOM 2181 C CA . ALA A 1 293 ? 10.357 -5.874 -13.173 1.00 92.81 293 ALA A CA 1
ATOM 2182 C C . ALA A 1 293 ? 9.392 -5.944 -14.355 1.00 92.81 293 ALA A C 1
ATOM 2184 O O . ALA A 1 293 ? 9.750 -5.644 -15.496 1.00 92.81 293 ALA A O 1
ATOM 2185 N N . VAL A 1 294 ? 8.154 -6.331 -14.055 1.00 95.62 294 VAL A N 1
ATOM 2186 C CA . VAL A 1 294 ? 7.032 -6.284 -14.992 1.00 95.62 294 VAL A CA 1
ATOM 2187 C C . VAL A 1 294 ? 5.870 -5.565 -14.326 1.00 95.62 294 VAL A C 1
ATOM 2189 O O . VAL A 1 294 ? 5.523 -5.835 -13.175 1.00 95.62 294 VAL A O 1
ATOM 2192 N N . LEU A 1 295 ? 5.276 -4.650 -15.074 1.00 95.94 295 LEU A N 1
ATOM 2193 C CA . LEU A 1 295 ? 4.109 -3.848 -14.740 1.00 95.94 295 LEU A CA 1
ATOM 2194 C C . LEU A 1 295 ? 2.954 -4.310 -15.638 1.00 95.94 295 LEU A C 1
ATOM 2196 O O . LEU A 1 295 ? 3.173 -4.541 -16.824 1.00 95.94 295 LEU A O 1
ATOM 2200 N N . ALA A 1 296 ? 1.734 -4.393 -15.109 1.00 97.50 296 ALA A N 1
ATOM 2201 C CA . ALA A 1 296 ? 0.541 -4.757 -15.864 1.00 97.50 296 ALA A CA 1
ATOM 2202 C C . ALA A 1 296 ? -0.669 -3.876 -15.543 1.00 97.50 296 ALA A C 1
ATOM 2204 O O . ALA A 1 296 ? -0.868 -3.450 -14.403 1.00 97.50 296 ALA A O 1
ATOM 2205 N N . LEU A 1 297 ? -1.507 -3.659 -16.556 1.00 95.75 297 LEU A N 1
ATOM 2206 C CA . LEU A 1 297 ? -2.781 -2.944 -16.488 1.00 95.75 297 LEU A CA 1
ATOM 2207 C C . LEU A 1 297 ? -3.845 -3.752 -17.236 1.00 95.75 297 LEU A C 1
ATOM 2209 O O . LEU A 1 297 ? -3.720 -3.993 -18.432 1.00 95.75 297 LEU A O 1
ATOM 2213 N N . GLY A 1 298 ? -4.894 -4.175 -16.542 1.00 92.62 298 GLY A N 1
ATOM 2214 C CA . GLY A 1 298 ? -6.080 -4.793 -17.124 1.00 92.62 298 GLY A CA 1
ATOM 2215 C C . GLY A 1 298 ? -7.029 -3.760 -17.719 1.00 92.62 298 GLY A C 1
ATOM 2216 O O . GLY A 1 298 ? -7.074 -2.610 -17.277 1.00 92.62 298 GLY A O 1
ATOM 2217 N N . LYS A 1 299 ? -7.846 -4.189 -18.688 1.00 87.00 299 LYS A N 1
ATOM 2218 C CA . LYS A 1 299 ? -8.882 -3.343 -19.308 1.00 87.00 299 LYS A CA 1
ATOM 2219 C C . LYS A 1 299 ? -9.888 -2.772 -18.299 1.00 87.00 299 LYS A C 1
ATOM 2221 O O . LYS A 1 299 ? -10.467 -1.713 -18.513 1.00 87.00 299 LYS A O 1
ATOM 2226 N N . ASP A 1 300 ? -10.099 -3.478 -17.194 1.00 81.06 300 ASP A N 1
ATOM 2227 C CA . ASP A 1 300 ? -10.972 -3.074 -16.089 1.00 81.06 300 ASP A CA 1
ATOM 2228 C C . ASP A 1 300 ? -10.317 -2.077 -15.111 1.00 81.06 300 ASP A C 1
ATOM 2230 O O . ASP A 1 300 ? -10.925 -1.701 -14.108 1.00 81.06 300 ASP A O 1
ATOM 2234 N N . GLY A 1 301 ? -9.079 -1.654 -15.383 1.00 83.56 301 GLY A N 1
ATOM 2235 C CA . GLY A 1 301 ? -8.316 -0.724 -14.558 1.00 83.56 301 GLY A CA 1
ATOM 2236 C C . GLY A 1 301 ? -7.597 -1.362 -13.367 1.00 83.56 301 GLY A C 1
ATOM 2237 O O . GLY A 1 301 ? -6.871 -0.661 -12.650 1.00 83.56 301 GLY A O 1
ATOM 2238 N N . ARG A 1 302 ? -7.740 -2.678 -13.140 1.00 85.88 302 ARG A N 1
ATOM 2239 C CA . ARG A 1 302 ? -6.872 -3.389 -12.190 1.00 85.88 302 ARG A CA 1
ATOM 2240 C C . ARG A 1 302 ? -5.443 -3.355 -12.713 1.00 85.88 302 ARG A C 1
ATOM 2242 O O . ARG A 1 302 ? -5.208 -3.529 -13.899 1.00 85.88 302 ARG A O 1
ATOM 2249 N N . HIS A 1 303 ? -4.484 -3.145 -11.832 1.00 91.81 303 HIS A N 1
ATOM 2250 C CA . HIS A 1 303 ? -3.073 -3.057 -12.186 1.00 91.81 303 HIS A CA 1
ATOM 2251 C C . HIS A 1 303 ? -2.235 -3.683 -11.083 1.00 91.81 303 HIS A C 1
ATOM 2253 O O . HIS A 1 303 ? -2.677 -3.778 -9.937 1.00 91.81 303 HIS A O 1
ATOM 2259 N N . GLY A 1 304 ? -1.037 -4.114 -11.447 1.00 88.69 304 GLY A N 1
ATOM 2260 C CA . GLY A 1 304 ? -0.117 -4.794 -10.552 1.00 88.69 304 GLY A CA 1
ATOM 2261 C C . GLY A 1 304 ? 1.289 -4.788 -11.124 1.00 88.69 304 GLY A C 1
ATOM 2262 O O . GLY A 1 304 ? 1.493 -4.511 -12.305 1.00 88.69 304 GLY A O 1
ATOM 2263 N N . ALA A 1 305 ? 2.263 -5.073 -10.275 1.00 93.94 305 ALA A N 1
ATOM 2264 C CA . ALA A 1 305 ? 3.651 -5.188 -10.676 1.00 93.94 305 ALA A CA 1
ATOM 2265 C C . ALA A 1 305 ? 4.348 -6.245 -9.822 1.00 93.94 305 ALA A C 1
ATOM 2267 O O . ALA A 1 305 ? 3.919 -6.534 -8.705 1.00 93.94 305 ALA A O 1
ATOM 2268 N N . ALA A 1 306 ? 5.430 -6.799 -10.350 1.00 91.00 306 ALA A N 1
ATOM 2269 C CA . ALA A 1 306 ? 6.355 -7.631 -9.598 1.00 91.00 306 ALA A CA 1
ATOM 2270 C C . ALA A 1 306 ? 7.779 -7.329 -10.054 1.00 91.00 306 ALA A C 1
ATOM 2272 O O . ALA A 1 306 ? 8.010 -7.010 -11.222 1.00 91.00 306 ALA A O 1
ATOM 2273 N N . CYS A 1 307 ? 8.731 -7.453 -9.137 1.00 89.69 307 CYS A N 1
ATOM 2274 C CA . CYS A 1 307 ? 10.143 -7.244 -9.410 1.00 89.69 307 CYS A CA 1
ATOM 2275 C C . CYS A 1 307 ? 11.003 -8.315 -8.738 1.00 89.69 307 CYS A C 1
ATOM 2277 O O . CYS A 1 307 ? 10.576 -8.998 -7.803 1.00 89.69 307 CYS A O 1
ATOM 2279 N N . HIS A 1 308 ? 12.224 -8.451 -9.236 1.00 86.88 308 HIS A N 1
ATOM 2280 C CA . HIS A 1 308 ? 13.290 -9.229 -8.631 1.00 86.88 308 HIS A CA 1
ATOM 2281 C C . HIS A 1 308 ? 14.547 -8.360 -8.574 1.00 86.88 308 HIS A C 1
ATOM 2283 O O . HIS A 1 308 ? 14.925 -7.754 -9.576 1.00 86.88 308 HIS A O 1
ATOM 2289 N N . ASP A 1 309 ? 15.178 -8.308 -7.403 1.00 73.69 309 ASP A N 1
ATOM 2290 C CA . ASP A 1 309 ? 16.446 -7.619 -7.153 1.00 73.69 309 ASP A CA 1
ATOM 2291 C C . ASP A 1 309 ? 17.421 -8.607 -6.495 1.00 73.69 309 ASP A C 1
ATOM 2293 O O . ASP A 1 309 ? 17.056 -9.333 -5.567 1.00 73.69 309 ASP A O 1
ATOM 2297 N N . ARG A 1 310 ? 18.678 -8.624 -6.955 1.00 65.31 310 ARG A N 1
ATOM 2298 C CA . ARG A 1 310 ? 19.764 -9.444 -6.396 1.00 65.31 310 ARG A CA 1
ATOM 2299 C C . ARG A 1 310 ? 20.040 -9.122 -4.922 1.00 65.31 310 ARG A C 1
ATOM 2301 O O . ARG A 1 310 ? 20.431 -10.019 -4.176 1.00 65.31 310 ARG A O 1
ATOM 2308 N N . ASN A 1 311 ? 19.845 -7.870 -4.504 1.00 55.03 311 ASN A N 1
ATOM 2309 C CA . ASN A 1 311 ? 20.075 -7.434 -3.123 1.00 55.03 311 ASN A CA 1
ATOM 2310 C C . ASN A 1 311 ? 18.834 -7.633 -2.230 1.00 55.03 311 ASN A C 1
ATOM 2312 O O . ASN A 1 311 ? 18.965 -7.735 -1.010 1.00 55.03 311 ASN A O 1
ATOM 2316 N N . HIS A 1 312 ? 17.649 -7.781 -2.834 1.00 53.03 312 HIS A N 1
ATOM 2317 C CA . HIS A 1 312 ? 16.372 -8.025 -2.157 1.00 53.03 312 HIS A CA 1
ATOM 2318 C C . HIS A 1 312 ? 15.599 -9.156 -2.863 1.00 53.03 312 HIS A C 1
ATOM 2320 O O . HIS A 1 312 ? 14.547 -8.923 -3.462 1.00 53.03 312 HIS A O 1
ATOM 2326 N N . PRO A 1 313 ? 16.083 -10.415 -2.774 1.00 43.34 313 PRO A N 1
ATOM 2327 C CA . PRO A 1 313 ? 15.490 -11.571 -3.466 1.00 43.34 313 PRO A CA 1
ATOM 2328 C C . PRO A 1 313 ? 14.068 -11.907 -2.987 1.00 43.34 313 PRO A C 1
ATOM 2330 O O . PRO A 1 313 ? 13.357 -12.704 -3.596 1.00 43.34 313 PRO A O 1
ATOM 2333 N N . LYS A 1 314 ? 13.638 -11.297 -1.879 1.00 39.59 314 LYS A N 1
ATOM 2334 C CA . LYS A 1 314 ? 12.235 -11.141 -1.505 1.00 39.59 314 LYS A CA 1
ATOM 2335 C C . LYS A 1 314 ? 11.915 -9.682 -1.787 1.00 39.59 314 LYS A C 1
ATOM 2337 O O . LYS A 1 314 ? 12.364 -8.841 -1.014 1.00 39.59 314 LYS A O 1
ATOM 2342 N N . GLY A 1 315 ? 11.253 -9.426 -2.917 1.00 39.03 315 GLY A N 1
ATOM 2343 C CA . GLY A 1 315 ? 11.033 -8.089 -3.463 1.00 39.03 315 GLY A CA 1
ATOM 2344 C C . GLY A 1 315 ? 10.715 -7.050 -2.393 1.00 39.03 315 GLY A C 1
ATOM 2345 O O . GLY A 1 315 ? 10.015 -7.344 -1.422 1.00 39.03 315 GLY A O 1
ATOM 2346 N N . PHE A 1 316 ? 11.256 -5.846 -2.576 1.00 39.03 316 PHE A N 1
ATOM 2347 C CA . PHE A 1 316 ? 10.864 -4.676 -1.803 1.00 39.03 316 PHE A CA 1
ATOM 2348 C C . PHE A 1 316 ? 9.338 -4.585 -1.783 1.00 39.03 316 PHE A C 1
ATOM 2350 O O . PHE A 1 316 ? 8.695 -4.252 -2.776 1.00 39.03 316 PHE A O 1
ATOM 2357 N N . GLY A 1 317 ? 8.758 -4.917 -0.635 1.00 38.22 317 GLY A N 1
ATOM 2358 C CA . GLY A 1 317 ? 7.385 -4.589 -0.311 1.00 38.22 317 GLY A CA 1
ATOM 2359 C C . GLY A 1 317 ? 7.325 -3.129 0.099 1.00 38.22 317 GLY A C 1
ATOM 2360 O O . GLY A 1 317 ? 7.008 -2.844 1.250 1.00 38.22 317 GLY A O 1
ATOM 2361 N N . ASP A 1 318 ? 7.632 -2.214 -0.820 1.00 39.00 318 ASP A N 1
ATOM 2362 C CA . ASP A 1 318 ? 7.122 -0.854 -0.702 1.00 39.00 318 ASP A CA 1
ATOM 2363 C C . ASP A 1 318 ? 5.623 -0.954 -0.969 1.00 39.00 318 ASP A C 1
ATOM 2365 O O . ASP A 1 318 ? 5.138 -0.908 -2.101 1.00 39.00 318 ASP A O 1
ATOM 2369 N N . TYR A 1 319 ? 4.868 -1.203 0.099 1.00 42.38 319 TYR A N 1
ATOM 2370 C CA . TYR A 1 319 ? 3.423 -1.120 0.046 1.00 42.38 319 TYR A CA 1
ATOM 2371 C C . TYR A 1 319 ? 3.070 0.328 -0.280 1.00 42.38 319 TYR A C 1
ATOM 2373 O O . TYR A 1 319 ? 3.094 1.199 0.589 1.00 42.38 319 TYR A O 1
ATOM 2381 N N . VAL A 1 320 ? 2.693 0.599 -1.529 1.00 41.38 320 VAL A N 1
ATOM 2382 C CA . VAL A 1 320 ? 1.951 1.820 -1.827 1.00 41.38 320 VAL A CA 1
ATOM 2383 C C . VAL A 1 320 ? 0.573 1.633 -1.200 1.00 41.38 320 VAL A C 1
ATOM 2385 O O . VAL A 1 320 ? -0.295 0.948 -1.747 1.00 41.38 320 VAL A O 1
ATOM 2388 N N . ILE A 1 321 ? 0.383 2.203 -0.010 1.00 54.78 321 ILE A N 1
ATOM 2389 C CA . ILE A 1 321 ? -0.917 2.237 0.658 1.00 54.78 321 ILE A CA 1
ATOM 2390 C C . ILE A 1 321 ? -1.819 3.159 -0.163 1.00 54.78 321 ILE A C 1
ATOM 2392 O O . ILE A 1 321 ? -1.866 4.370 0.044 1.00 54.78 321 ILE A O 1
ATOM 2396 N N . VAL A 1 322 ? -2.529 2.583 -1.129 1.00 68.69 322 VAL A N 1
ATOM 2397 C CA . VAL A 1 322 ? -3.594 3.275 -1.850 1.00 68.69 322 VAL A CA 1
ATOM 2398 C C . VAL A 1 322 ? -4.938 2.941 -1.209 1.00 68.69 322 VAL A C 1
ATOM 2400 O O . VAL A 1 322 ? -5.245 1.762 -1.004 1.00 68.69 322 VAL A O 1
ATOM 2403 N N . PRO A 1 323 ? -5.781 3.941 -0.907 1.00 79.81 323 PRO A N 1
ATOM 2404 C CA . PRO A 1 323 ? -7.138 3.664 -0.469 1.00 79.81 323 PRO A CA 1
ATOM 2405 C C . PRO A 1 323 ? -7.892 2.943 -1.594 1.00 79.81 323 PRO A C 1
ATOM 2407 O O . PRO A 1 323 ? -7.939 3.407 -2.735 1.00 79.81 323 PRO A O 1
ATOM 2410 N N . LYS A 1 324 ? -8.490 1.792 -1.276 1.00 80.50 324 LYS A N 1
ATOM 2411 C CA . LYS A 1 324 ? -9.381 1.052 -2.179 1.00 80.50 324 LYS A CA 1
ATOM 2412 C C . LYS A 1 324 ? -10.829 1.215 -1.731 1.00 80.50 324 LYS A C 1
ATOM 2414 O O . LYS A 1 324 ? -11.119 1.345 -0.544 1.00 80.50 324 LYS A O 1
ATOM 2419 N N . ILE A 1 325 ? -11.741 1.200 -2.699 1.00 85.12 325 ILE A N 1
ATOM 2420 C CA . ILE A 1 325 ? -13.178 1.282 -2.435 1.00 85.12 325 ILE A CA 1
ATOM 2421 C C . ILE A 1 325 ? -13.650 -0.052 -1.846 1.00 85.12 325 ILE A C 1
ATOM 2423 O O . ILE A 1 325 ? -13.443 -1.104 -2.446 1.00 85.12 325 ILE A O 1
ATOM 2427 N N . ILE A 1 326 ? -14.325 0.002 -0.696 1.00 87.25 326 ILE A N 1
ATOM 2428 C CA . ILE A 1 326 ? -15.045 -1.138 -0.116 1.00 87.25 326 ILE A CA 1
ATOM 2429 C C . ILE A 1 326 ? -16.521 -1.008 -0.502 1.00 87.25 326 ILE A C 1
ATOM 2431 O O . ILE A 1 326 ? -17.205 -0.068 -0.096 1.00 87.25 326 ILE A O 1
ATOM 2435 N N . HIS A 1 327 ? -17.021 -1.950 -1.300 1.00 88.25 327 HIS A N 1
ATOM 2436 C CA . HIS A 1 327 ? -18.407 -1.949 -1.766 1.00 88.25 327 HIS A CA 1
ATOM 2437 C C . HIS A 1 327 ? -19.342 -2.566 -0.719 1.00 88.25 327 HIS A C 1
ATOM 2439 O O . HIS A 1 327 ? -19.494 -3.782 -0.656 1.00 88.25 327 HIS A O 1
ATOM 2445 N N . LEU A 1 328 ? -19.994 -1.728 0.091 1.00 91.25 328 LEU A N 1
ATOM 2446 C CA . LEU A 1 328 ? -20.981 -2.180 1.075 1.00 91.25 328 LEU A CA 1
ATOM 2447 C C . LEU A 1 328 ? -22.358 -2.430 0.425 1.00 91.25 328 LEU A C 1
ATOM 2449 O O . LEU A 1 328 ? -22.798 -1.612 -0.389 1.00 91.25 328 LEU A O 1
ATOM 2453 N N . PRO A 1 329 ? -23.091 -3.494 0.813 1.00 90.56 329 PRO A N 1
ATOM 2454 C CA . PRO A 1 329 ? -24.427 -3.803 0.298 1.00 90.56 329 PRO A CA 1
ATOM 2455 C C . PRO A 1 329 ? -25.512 -2.909 0.935 1.00 90.56 329 PRO A C 1
ATOM 2457 O O . PRO A 1 329 ? -26.468 -3.383 1.550 1.00 90.56 329 PRO A O 1
ATOM 2460 N N . ILE A 1 330 ? -25.359 -1.589 0.810 1.00 90.25 330 ILE A N 1
ATOM 2461 C CA . ILE A 1 330 ? -26.289 -0.587 1.342 1.00 90.25 330 ILE A CA 1
ATOM 2462 C C . ILE A 1 330 ? -27.525 -0.502 0.438 1.00 90.25 330 ILE A C 1
ATOM 2464 O O . ILE A 1 330 ? -27.408 -0.298 -0.769 1.00 90.25 330 ILE A O 1
ATOM 2468 N N . LYS A 1 331 ? -28.727 -0.595 1.023 1.00 85.00 331 LYS A N 1
ATOM 2469 C CA . LYS A 1 331 ? -29.999 -0.531 0.275 1.00 85.00 331 LYS A CA 1
ATOM 2470 C C . LYS A 1 331 ? -30.249 0.835 -0.376 1.00 85.00 331 LYS A C 1
ATOM 2472 O O . LYS A 1 331 ? -30.763 0.898 -1.491 1.00 85.00 331 LYS A O 1
ATOM 2477 N N . HIS A 1 332 ? -29.891 1.924 0.309 1.00 88.19 332 HIS A N 1
ATOM 2478 C CA . HIS A 1 332 ? -30.131 3.302 -0.135 1.00 88.19 332 HIS A CA 1
ATOM 2479 C C . HIS A 1 332 ? -28.843 4.152 -0.114 1.00 88.19 332 HIS A C 1
ATOM 2481 O O . HIS A 1 332 ? -28.730 5.108 0.653 1.00 88.19 332 HIS A O 1
ATOM 2487 N N . PRO A 1 333 ? -27.858 3.859 -0.985 1.00 86.62 333 PRO A N 1
ATOM 2488 C CA . PRO A 1 333 ? -26.496 4.398 -0.880 1.00 86.62 333 PRO A CA 1
ATOM 2489 C C . PRO A 1 333 ? -26.391 5.925 -1.024 1.00 86.62 333 PRO A C 1
ATOM 2491 O O . PRO A 1 333 ? -25.394 6.504 -0.616 1.00 86.62 333 PRO A O 1
ATOM 2494 N N . ARG A 1 334 ? -27.404 6.596 -1.594 1.00 89.00 334 ARG A N 1
ATOM 2495 C CA . ARG A 1 334 ? -27.426 8.066 -1.731 1.00 89.00 334 ARG A CA 1
ATOM 2496 C C . ARG A 1 334 ? -27.925 8.804 -0.484 1.00 89.00 334 ARG A C 1
ATOM 2498 O O . ARG A 1 334 ? -27.700 10.004 -0.381 1.00 89.00 334 ARG A O 1
ATOM 2505 N N . SER A 1 335 ? -28.633 8.125 0.417 1.00 91.88 335 SER A N 1
ATOM 2506 C CA . SER A 1 335 ? -29.225 8.727 1.624 1.00 91.88 335 SER A CA 1
ATOM 2507 C C . SER A 1 335 ? -28.652 8.171 2.923 1.00 91.88 335 SER A C 1
ATOM 2509 O O . SER A 1 335 ? -28.895 8.736 3.984 1.00 91.88 335 SER A O 1
ATOM 2511 N N . THR A 1 336 ? -27.931 7.058 2.856 1.00 93.56 336 THR A N 1
ATOM 2512 C CA . THR A 1 336 ? -27.246 6.453 3.996 1.00 93.56 336 THR A CA 1
ATOM 2513 C C . THR A 1 336 ? -25.869 7.067 4.163 1.00 93.56 336 THR A C 1
ATOM 2515 O O . THR A 1 336 ? -25.105 7.156 3.201 1.00 93.56 336 THR A O 1
ATOM 2518 N N . ARG A 1 337 ? -25.531 7.450 5.393 1.00 95.25 337 ARG A N 1
ATOM 2519 C CA . ARG A 1 337 ? -24.183 7.886 5.754 1.00 95.25 337 ARG A CA 1
ATOM 2520 C C . ARG A 1 337 ? -23.511 6.832 6.615 1.00 95.25 337 ARG A C 1
ATOM 2522 O O . ARG A 1 337 ? -24.107 6.315 7.557 1.00 95.25 337 ARG A O 1
ATOM 2529 N N . ILE A 1 338 ? -22.251 6.554 6.303 1.00 95.94 338 ILE A N 1
ATOM 2530 C CA . ILE A 1 338 ? -21.357 5.835 7.207 1.00 95.94 338 ILE A CA 1
ATOM 2531 C C . ILE A 1 338 ? -20.967 6.818 8.307 1.00 95.94 338 ILE A C 1
ATOM 2533 O O . ILE A 1 338 ? -20.437 7.889 8.013 1.00 95.94 338 ILE A O 1
ATOM 2537 N N . THR A 1 339 ? -21.273 6.477 9.553 1.00 96.19 339 THR A N 1
ATOM 2538 C CA . THR A 1 339 ? -20.976 7.325 10.713 1.00 96.19 339 THR A CA 1
ATOM 2539 C C . THR A 1 339 ? -19.671 6.922 11.379 1.00 96.19 339 THR A C 1
ATOM 2541 O O . THR A 1 339 ? -18.970 7.788 11.892 1.00 96.19 339 THR A O 1
ATOM 2544 N N . GLN A 1 340 ? -19.319 5.633 11.338 1.00 96.38 340 GLN A N 1
ATOM 2545 C CA . GLN A 1 340 ? -18.110 5.121 11.974 1.00 96.38 340 GLN A CA 1
ATOM 2546 C C . GLN A 1 340 ? -17.628 3.820 11.334 1.00 96.38 340 GLN A C 1
ATOM 2548 O O . GLN A 1 340 ? -18.413 3.032 10.801 1.00 96.38 340 GLN A O 1
ATOM 2553 N N . ILE A 1 341 ? -16.319 3.592 11.429 1.00 96.81 341 ILE A N 1
ATOM 2554 C CA . ILE A 1 341 ? -15.657 2.337 11.083 1.00 96.81 341 ILE A CA 1
ATOM 2555 C C . ILE A 1 341 ? -14.783 1.938 12.272 1.00 96.81 341 ILE A C 1
ATOM 2557 O O . ILE A 1 341 ? -14.074 2.776 12.828 1.00 96.81 341 ILE A O 1
ATOM 2561 N N . ALA A 1 342 ? -14.817 0.663 12.641 1.00 97.00 342 ALA A N 1
ATOM 2562 C CA . ALA A 1 342 ? -13.918 0.075 13.624 1.00 97.00 342 ALA A CA 1
ATOM 2563 C C . ALA A 1 342 ? -13.235 -1.160 13.026 1.00 97.00 342 ALA A C 1
ATOM 2565 O O . ALA A 1 342 ? -13.845 -1.902 12.256 1.00 97.00 342 ALA A O 1
ATOM 2566 N N . ALA A 1 343 ? -11.966 -1.369 13.370 1.00 96.75 343 ALA A N 1
ATOM 2567 C CA . ALA A 1 343 ? -11.171 -2.498 12.903 1.00 96.75 343 ALA A CA 1
ATOM 2568 C C . ALA A 1 343 ? -10.445 -3.157 14.079 1.00 96.75 343 ALA A C 1
ATOM 2570 O O . ALA A 1 343 ? -9.832 -2.464 14.894 1.00 96.75 343 ALA A O 1
ATOM 2571 N N . GLY A 1 344 ? -10.552 -4.483 14.159 1.00 96.62 344 GLY A N 1
ATOM 2572 C CA . GLY A 1 344 ? -9.796 -5.322 15.088 1.00 96.62 344 GLY A CA 1
ATOM 2573 C C . GLY A 1 344 ? -8.615 -5.994 14.392 1.00 96.62 344 GLY A C 1
ATOM 2574 O O . GLY A 1 344 ? -8.135 -5.517 13.365 1.00 96.62 344 GLY A O 1
ATOM 2575 N N . ARG A 1 345 ? -8.168 -7.152 14.896 1.00 95.44 345 ARG A N 1
ATOM 2576 C CA . ARG A 1 345 ? -7.010 -7.871 14.328 1.00 95.44 345 ARG A CA 1
ATOM 2577 C C . ARG A 1 345 ? -7.209 -8.296 12.873 1.00 95.44 345 ARG A C 1
ATOM 2579 O O . ARG A 1 345 ? -6.281 -8.241 12.075 1.00 95.44 345 ARG A O 1
ATOM 2586 N N . ALA A 1 346 ? -8.401 -8.793 12.558 1.00 96.56 346 ALA A N 1
ATOM 2587 C CA . ALA A 1 346 ? -8.720 -9.343 11.241 1.00 96.56 346 ALA A CA 1
ATOM 2588 C C . ALA A 1 346 ? -10.203 -9.185 10.864 1.00 96.56 346 ALA A C 1
ATOM 2590 O O . ALA A 1 346 ? -10.683 -9.897 9.989 1.00 96.56 346 ALA A O 1
ATOM 2591 N N . HIS A 1 347 ? -10.939 -8.295 11.533 1.00 97.94 347 HIS A N 1
ATOM 2592 C CA . HIS A 1 347 ? -12.349 -8.018 11.256 1.00 97.94 347 HIS A CA 1
ATOM 2593 C C . HIS A 1 347 ? -12.596 -6.511 11.253 1.00 97.94 347 HIS A C 1
ATOM 2595 O O . HIS A 1 347 ? -11.825 -5.742 11.836 1.00 97.94 347 HIS A O 1
ATOM 2601 N N . SER A 1 348 ? -13.660 -6.082 10.590 1.00 98.06 348 SER A N 1
ATOM 2602 C CA . SER A 1 348 ? -14.072 -4.683 10.557 1.00 98.06 348 SER A CA 1
ATOM 2603 C C . SER A 1 348 ? -15.581 -4.564 10.644 1.00 98.06 348 SER A C 1
ATOM 2605 O O . SER A 1 348 ? -16.310 -5.405 10.115 1.00 98.06 348 SER A O 1
ATOM 2607 N N . ILE A 1 349 ? -16.026 -3.499 11.302 1.00 98.38 349 ILE A N 1
ATOM 2608 C CA . ILE A 1 349 ? -17.429 -3.160 11.509 1.00 98.38 349 ILE A CA 1
ATOM 2609 C C . ILE A 1 349 ? -17.657 -1.745 10.987 1.00 98.38 349 ILE A C 1
ATOM 2611 O O . ILE A 1 349 ? -16.858 -0.842 11.234 1.00 98.38 349 ILE A O 1
ATOM 2615 N N . VAL A 1 350 ? -18.756 -1.553 10.270 1.00 98.31 350 VAL A N 1
ATOM 2616 C CA . VAL A 1 350 ? -19.197 -0.260 9.753 1.00 98.31 350 VAL A CA 1
ATOM 2617 C C . VAL A 1 350 ? -20.564 0.049 10.337 1.00 98.31 350 VAL A C 1
ATOM 2619 O O . VAL A 1 350 ? -21.496 -0.745 10.196 1.00 98.31 350 VAL A O 1
ATOM 2622 N N . LEU A 1 351 ? -20.681 1.213 10.969 1.00 97.81 351 LEU A N 1
ATOM 2623 C CA . LEU A 1 351 ? -21.934 1.757 11.476 1.00 97.81 351 LEU A CA 1
ATOM 2624 C C . LEU A 1 351 ? -22.484 2.780 10.481 1.00 97.81 351 LEU A C 1
ATOM 2626 O O . LEU A 1 351 ? -21.746 3.605 9.932 1.00 97.81 351 LEU A O 1
ATOM 2630 N N . THR A 1 352 ? -23.793 2.728 10.258 1.00 96.50 352 THR A N 1
ATOM 2631 C CA . THR A 1 352 ? -24.506 3.696 9.422 1.00 96.50 352 THR A CA 1
ATOM 2632 C C . THR A 1 352 ? -25.606 4.396 10.206 1.00 96.50 352 THR A C 1
ATOM 2634 O O . THR A 1 352 ? -26.065 3.897 11.230 1.00 96.50 352 THR A O 1
ATOM 2637 N N . ASP A 1 353 ? -26.055 5.545 9.709 1.00 92.06 353 ASP A N 1
ATOM 2638 C CA . ASP A 1 353 ? -27.122 6.322 10.344 1.00 92.06 353 ASP A CA 1
ATOM 2639 C C . ASP A 1 353 ? -28.518 5.684 10.234 1.00 92.06 353 ASP A C 1
ATOM 2641 O O . ASP A 1 353 ? -29.355 5.897 11.108 1.00 92.06 353 ASP A O 1
ATOM 2645 N N . ASN A 1 354 ? -28.793 4.928 9.164 1.00 84.25 354 ASN A N 1
ATOM 2646 C CA . ASN A 1 354 ? -30.134 4.398 8.880 1.00 84.25 354 ASN A CA 1
ATOM 2647 C C . ASN A 1 354 ? -30.183 3.014 8.206 1.00 84.25 354 ASN A C 1
ATOM 2649 O O . ASN A 1 354 ? -31.271 2.536 7.888 1.00 84.25 354 ASN A O 1
ATOM 2653 N N . SER A 1 355 ? -29.041 2.370 7.951 1.00 83.19 355 SER A N 1
ATOM 2654 C CA . SER A 1 355 ? -28.968 1.074 7.250 1.00 83.19 355 SER A CA 1
ATOM 2655 C C . SER A 1 355 ? -28.393 -0.057 8.104 1.00 83.19 355 SER A C 1
ATOM 2657 O O . SER A 1 355 ? -28.075 -1.120 7.574 1.00 83.19 355 SER A O 1
ATOM 2659 N N . GLY A 1 356 ? -28.296 0.155 9.417 1.00 90.44 356 GLY A N 1
ATOM 2660 C CA . GLY A 1 356 ? -27.776 -0.826 10.363 1.00 90.44 356 GLY A CA 1
ATOM 2661 C C . GLY A 1 356 ? -26.254 -0.932 10.343 1.00 90.44 356 GLY A C 1
ATOM 2662 O O . GLY A 1 356 ? -25.549 0.047 10.070 1.00 90.44 356 GLY A O 1
ATOM 2663 N N . LEU A 1 357 ? -25.764 -2.130 10.658 1.00 97.19 357 LEU A N 1
ATOM 2664 C CA . LEU A 1 357 ? -24.348 -2.452 10.767 1.00 97.19 357 LEU A CA 1
ATOM 2665 C C . LEU A 1 357 ? -23.908 -3.401 9.653 1.00 97.19 357 LEU A C 1
ATOM 2667 O O . LEU A 1 357 ? -24.677 -4.243 9.182 1.00 97.19 357 LEU A O 1
ATOM 2671 N N . PHE A 1 358 ? -22.642 -3.279 9.264 1.00 98.06 358 PHE A N 1
ATOM 2672 C CA . PHE A 1 358 ? -21.992 -4.183 8.323 1.00 98.06 358 PHE A CA 1
ATOM 2673 C C . PHE A 1 358 ? -20.708 -4.723 8.935 1.00 98.06 358 PHE A C 1
ATOM 2675 O O . PHE A 1 358 ? -19.930 -3.952 9.488 1.00 98.06 358 PHE A O 1
ATOM 2682 N N . SER A 1 359 ? -20.468 -6.024 8.819 1.00 98.19 359 SER A N 1
ATOM 2683 C CA . SER A 1 359 ? -19.243 -6.673 9.278 1.00 98.19 359 SER A CA 1
ATOM 2684 C C . SER A 1 359 ? -18.595 -7.490 8.167 1.00 98.19 359 SER A C 1
ATOM 2686 O O . SER A 1 359 ? -19.276 -8.067 7.315 1.00 98.19 359 SER A O 1
ATOM 2688 N N . PHE A 1 360 ? -17.268 -7.530 8.155 1.00 97.62 360 PHE A N 1
ATOM 2689 C CA . PHE A 1 360 ? -16.492 -8.333 7.212 1.00 97.62 360 PHE A CA 1
ATOM 2690 C C . PHE A 1 360 ? -15.115 -8.688 7.780 1.00 97.62 360 PHE A C 1
ATOM 2692 O O . PHE A 1 360 ? -14.637 -8.076 8.738 1.00 97.62 360 PHE A O 1
ATOM 2699 N N . GLY A 1 361 ? -14.482 -9.691 7.171 1.00 96.75 361 GLY A N 1
ATOM 2700 C CA . GLY A 1 361 ? -13.220 -10.273 7.622 1.00 96.75 361 GLY A CA 1
ATOM 2701 C C . GLY A 1 361 ? -13.413 -11.590 8.377 1.00 96.75 361 GLY A C 1
ATOM 2702 O O . GLY A 1 361 ? -14.355 -12.343 8.125 1.00 96.75 361 GLY A O 1
ATOM 2703 N N . ASN A 1 362 ? -12.479 -11.881 9.278 1.00 97.25 362 ASN A N 1
ATOM 2704 C CA . ASN A 1 362 ? -12.455 -13.089 10.088 1.00 97.25 362 ASN A CA 1
ATOM 2705 C C . ASN A 1 362 ? -13.662 -13.161 11.044 1.00 97.25 362 ASN A C 1
ATOM 2707 O O . ASN A 1 362 ? -13.987 -12.192 11.730 1.00 97.25 362 ASN A O 1
ATOM 2711 N N . ASN A 1 363 ? -14.272 -14.343 11.136 1.00 97.94 363 ASN A N 1
ATOM 2712 C CA . ASN A 1 363 ? -15.362 -14.648 12.058 1.00 97.94 363 ASN A CA 1
ATOM 2713 C C . ASN A 1 363 ? -15.151 -15.955 12.849 1.00 97.94 363 ASN A C 1
ATOM 2715 O O . ASN A 1 363 ? -16.120 -16.549 13.320 1.00 97.94 363 ASN A O 1
ATOM 2719 N N . SER A 1 364 ? -13.911 -16.429 13.014 1.00 97.25 364 SER A N 1
ATOM 2720 C CA . SER A 1 364 ? -13.622 -17.673 13.751 1.00 97.25 364 SER A CA 1
ATOM 2721 C C . SER A 1 364 ? -14.160 -17.690 15.187 1.00 97.25 364 SER A C 1
ATOM 2723 O O . SER A 1 364 ? -14.374 -18.769 15.730 1.00 97.25 364 SER A O 1
ATOM 2725 N N . PHE A 1 365 ? -14.401 -16.524 15.793 1.00 97.94 365 PHE A N 1
ATOM 2726 C CA . PHE A 1 365 ? -14.905 -16.392 17.162 1.00 97.94 365 PHE A CA 1
ATOM 2727 C C . PHE A 1 365 ? -16.280 -15.712 17.237 1.00 97.94 365 PHE A C 1
ATOM 2729 O O . PHE A 1 365 ? -16.784 -15.468 18.327 1.00 97.94 365 PHE A O 1
ATOM 2736 N N . GLY A 1 366 ? -16.916 -15.409 16.100 1.00 98.06 366 GLY A N 1
ATOM 2737 C CA . GLY A 1 366 ? -18.215 -14.728 16.065 1.00 98.06 366 GLY A CA 1
ATOM 2738 C C . GLY A 1 366 ? -18.135 -13.198 16.132 1.00 98.06 366 GLY A C 1
ATOM 2739 O O . GLY A 1 366 ? -19.159 -12.539 16.299 1.00 98.06 366 GLY A O 1
ATOM 2740 N N . GLN A 1 367 ? -16.940 -12.619 15.983 1.00 98.38 367 GLN A N 1
ATOM 2741 C CA . GLN A 1 367 ? -16.706 -11.173 16.069 1.00 98.38 367 GLN A CA 1
ATOM 2742 C C . GLN A 1 367 ? -17.342 -10.369 14.925 1.00 98.38 367 GLN A C 1
ATOM 2744 O O . GLN A 1 367 ? -17.524 -9.167 15.042 1.00 98.38 367 GLN A O 1
ATOM 2749 N N . CYS A 1 368 ? -17.756 -11.015 13.832 1.00 98.19 368 CYS A N 1
ATOM 2750 C CA . CYS A 1 368 ? -18.567 -10.377 12.793 1.00 98.19 368 CYS A CA 1
ATOM 2751 C C . CYS A 1 368 ? -20.080 -10.437 13.091 1.00 98.19 368 CYS A C 1
ATOM 2753 O O . CYS A 1 368 ? -20.870 -10.232 12.172 1.00 98.19 368 CYS A O 1
ATOM 2755 N N . ALA A 1 369 ? -20.505 -10.732 14.327 1.00 98.06 369 ALA A N 1
ATOM 2756 C CA . ALA A 1 369 ? -21.917 -10.797 14.733 1.00 98.06 369 ALA A CA 1
ATOM 2757 C C . ALA A 1 369 ? -22.775 -11.785 13.912 1.00 98.06 369 ALA A C 1
ATOM 2759 O O . ALA A 1 369 ? -23.982 -11.599 13.739 1.00 98.06 369 ALA A O 1
ATOM 2760 N N . ARG A 1 370 ? -22.151 -12.858 13.412 1.00 97.25 370 ARG A N 1
ATOM 2761 C CA . ARG A 1 370 ? -22.817 -13.942 12.681 1.00 97.25 370 ARG A CA 1
ATOM 2762 C C . ARG A 1 370 ? -22.324 -15.303 13.146 1.00 97.25 370 ARG A C 1
ATOM 2764 O O . ARG A 1 370 ? -21.230 -15.424 13.697 1.00 97.25 370 ARG A O 1
ATOM 2771 N N . GLN A 1 371 ? -23.106 -16.336 12.837 1.00 97.38 371 GLN A N 1
ATOM 2772 C CA . GLN A 1 371 ? -22.785 -17.724 13.164 1.00 97.38 371 GLN A CA 1
ATOM 2773 C C . GLN A 1 371 ? -21.360 -18.103 12.727 1.00 97.38 371 GLN A C 1
ATOM 2775 O O . GLN A 1 371 ? -20.935 -17.795 11.610 1.00 97.38 371 GLN A O 1
ATOM 2780 N N . ILE A 1 372 ? -20.646 -18.780 13.628 1.00 97.25 372 ILE A N 1
ATOM 2781 C CA . ILE A 1 372 ? -19.307 -19.318 13.382 1.00 97.25 372 ILE A CA 1
ATOM 2782 C C . ILE A 1 372 ? -19.436 -20.511 12.436 1.00 97.25 372 ILE A C 1
ATOM 2784 O O . ILE A 1 372 ? -20.217 -21.431 12.687 1.00 97.25 372 ILE A O 1
ATOM 2788 N N . VAL A 1 373 ? -18.671 -20.482 11.348 1.00 95.56 373 VAL A N 1
ATOM 2789 C CA . VAL A 1 373 ? -18.590 -21.563 10.364 1.00 95.56 373 VAL A CA 1
ATOM 2790 C C . VAL A 1 373 ? -17.217 -22.215 10.509 1.00 95.56 373 VAL A C 1
ATOM 2792 O O . VAL A 1 373 ? -16.200 -21.525 10.446 1.00 95.56 373 VAL A O 1
ATOM 2795 N N . SER A 1 374 ? -17.186 -23.532 10.742 1.00 94.81 374 SER A N 1
ATOM 2796 C CA . SER A 1 374 ? -15.925 -24.282 10.842 1.00 94.81 374 SER A CA 1
ATOM 2797 C C . SER A 1 374 ? -15.150 -24.182 9.533 1.00 94.81 374 SER A C 1
ATOM 2799 O O . SER A 1 374 ? -15.747 -24.297 8.463 1.00 94.81 374 SER A O 1
ATOM 2801 N N . ASP A 1 375 ? -13.835 -23.981 9.633 1.00 91.44 375 ASP A N 1
ATOM 2802 C CA . ASP A 1 375 ? -12.906 -23.961 8.494 1.00 91.44 375 ASP A CA 1
ATOM 2803 C C . ASP A 1 375 ? -13.243 -22.910 7.418 1.00 91.44 375 ASP A C 1
ATOM 2805 O O . ASP A 1 375 ? -12.910 -23.061 6.242 1.00 91.44 375 ASP A O 1
ATOM 2809 N N . GLU A 1 376 ? -13.906 -21.818 7.815 1.00 92.75 376 GLU A N 1
ATOM 2810 C CA . GLU A 1 376 ? -14.248 -20.727 6.907 1.00 92.75 376 GLU A CA 1
ATOM 2811 C C . GLU A 1 376 ? -12.995 -20.028 6.355 1.00 92.75 376 GLU A C 1
ATOM 2813 O O . GLU A 1 376 ? -12.203 -19.429 7.087 1.00 92.75 376 GLU A O 1
ATOM 2818 N N . ILE A 1 377 ? -12.854 -20.038 5.028 1.00 90.31 377 ILE A N 1
ATOM 2819 C CA . ILE A 1 377 ? -11.793 -19.317 4.324 1.00 90.31 377 ILE A CA 1
ATOM 2820 C C . ILE A 1 377 ? -12.243 -17.870 4.103 1.00 90.31 377 ILE A C 1
ATOM 2822 O O . ILE A 1 377 ? -13.008 -17.571 3.189 1.00 90.31 377 ILE A O 1
ATOM 2826 N N . TYR A 1 378 ? -11.745 -16.951 4.930 1.00 87.88 378 TYR A N 1
ATOM 2827 C CA . 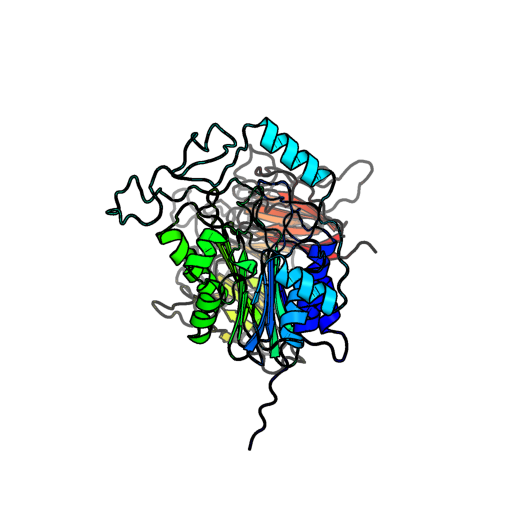TYR A 1 378 ? -12.055 -15.519 4.817 1.00 87.88 378 TYR A CA 1
ATOM 2828 C C . TYR A 1 378 ? -11.113 -14.752 3.867 1.00 87.88 378 TYR A C 1
ATOM 2830 O O . TYR A 1 378 ? -11.388 -13.602 3.520 1.00 87.88 378 TYR A O 1
ATOM 2838 N N . LYS A 1 379 ? -10.008 -15.362 3.413 1.00 81.56 379 LYS A N 1
ATOM 2839 C CA . LYS A 1 379 ? -9.097 -14.760 2.422 1.00 81.56 379 LYS A CA 1
ATOM 2840 C C . LYS A 1 379 ? -9.801 -14.644 1.065 1.00 81.56 379 LYS A C 1
ATOM 2842 O O . LYS A 1 379 ? -10.384 -15.617 0.601 1.00 81.56 379 LYS A O 1
ATOM 2847 N N . ASN A 1 380 ? -9.716 -13.472 0.428 1.00 82.06 380 ASN A N 1
ATOM 2848 C CA . ASN A 1 380 ? -10.383 -13.150 -0.846 1.00 82.06 380 ASN A CA 1
ATOM 2849 C C . ASN A 1 380 ? -11.916 -13.325 -0.820 1.00 82.06 380 ASN A C 1
ATOM 2851 O O . ASN A 1 380 ? -12.554 -13.422 -1.867 1.00 82.06 380 ASN A O 1
ATOM 2855 N N . SER A 1 381 ? -12.520 -13.359 0.371 1.00 82.75 381 SER A N 1
ATOM 2856 C CA . SER A 1 381 ? -13.969 -13.439 0.517 1.00 82.75 381 SER A CA 1
ATOM 2857 C C . SER A 1 381 ? -14.604 -12.067 0.307 1.00 82.75 381 SER A C 1
ATOM 2859 O O . SER A 1 381 ? -14.186 -11.078 0.903 1.00 82.75 381 SER A O 1
ATOM 2861 N N . MET A 1 382 ? -15.661 -12.025 -0.503 1.00 87.12 382 MET A N 1
ATOM 2862 C CA . MET A 1 382 ? -16.493 -10.832 -0.711 1.00 87.12 382 MET A CA 1
ATOM 2863 C C . MET A 1 382 ? -17.672 -10.766 0.276 1.00 87.12 382 MET A C 1
ATOM 2865 O O . MET A 1 382 ? -18.608 -9.990 0.082 1.00 87.12 382 MET A O 1
ATOM 2869 N N . LEU A 1 383 ? -17.676 -11.617 1.308 1.00 92.06 383 LEU A N 1
ATOM 2870 C CA . LEU A 1 383 ? -18.760 -11.684 2.279 1.00 92.06 383 LEU A CA 1
ATOM 2871 C C . LEU A 1 383 ? -18.778 -10.431 3.161 1.00 92.06 383 LEU A C 1
ATOM 2873 O O . LEU A 1 383 ? -17.886 -10.215 3.979 1.00 92.06 383 LEU A O 1
ATOM 2877 N N . ILE A 1 384 ? -19.858 -9.662 3.041 1.00 95.81 384 ILE A N 1
ATOM 2878 C CA . ILE A 1 384 ? -20.190 -8.563 3.945 1.00 95.81 384 ILE A CA 1
ATOM 2879 C C . ILE A 1 384 ? -21.524 -8.897 4.603 1.00 95.81 384 ILE A C 1
ATOM 2881 O O . ILE A 1 384 ? -22.556 -9.003 3.938 1.00 95.81 384 ILE A O 1
ATOM 2885 N N . HIS A 1 385 ? -21.504 -9.087 5.917 1.00 96.44 385 HIS A N 1
ATOM 2886 C CA . HIS A 1 385 ? -22.688 -9.401 6.697 1.00 96.44 385 HIS A CA 1
ATOM 2887 C C . HIS A 1 385 ? -23.393 -8.112 7.120 1.00 96.44 385 HIS A C 1
ATOM 2889 O O . HIS A 1 385 ? -22.813 -7.284 7.811 1.00 96.44 385 HIS A O 1
ATOM 2895 N N . SER A 1 386 ? -24.642 -7.936 6.693 1.00 96.31 386 SER A N 1
ATOM 2896 C CA . SER A 1 386 ? -25.500 -6.824 7.114 1.00 96.31 386 SER A CA 1
ATOM 2897 C C . SER A 1 386 ? -26.437 -7.289 8.226 1.00 96.31 386 SER A C 1
ATOM 2899 O O . SER A 1 386 ? -27.099 -8.320 8.079 1.00 96.31 386 SER A O 1
ATOM 2901 N N . PHE A 1 387 ? -26.500 -6.539 9.327 1.00 95.75 387 PHE A N 1
ATOM 2902 C CA . PHE A 1 387 ? -27.287 -6.903 10.503 1.00 95.75 387 PHE A CA 1
ATOM 2903 C C . PHE A 1 387 ? -27.756 -5.687 11.308 1.00 95.75 387 PHE A C 1
ATOM 2905 O O . PHE A 1 387 ? -27.323 -4.555 11.101 1.00 95.75 387 PHE A O 1
ATOM 2912 N N . ASN A 1 388 ? -28.666 -5.948 12.244 1.00 94.31 388 ASN A N 1
ATOM 2913 C CA . ASN A 1 388 ? -29.079 -5.023 13.293 1.00 94.31 388 ASN A CA 1
ATOM 2914 C C . ASN A 1 388 ? -29.052 -5.765 14.630 1.00 94.31 388 ASN A C 1
ATOM 2916 O O . ASN A 1 388 ? -29.208 -6.988 14.663 1.00 94.31 388 ASN A O 1
ATOM 2920 N N . ILE A 1 389 ? -28.875 -5.025 15.719 1.00 93.81 389 ILE A N 1
ATOM 2921 C CA . ILE A 1 389 ? -28.950 -5.567 17.076 1.00 93.81 389 ILE A CA 1
ATOM 2922 C C . ILE A 1 389 ? -30.363 -5.329 17.597 1.00 93.81 389 ILE A C 1
ATOM 2924 O O . ILE A 1 389 ? -30.868 -4.212 17.519 1.00 93.81 389 ILE A O 1
ATOM 2928 N N . ASP A 1 390 ? -31.001 -6.376 18.118 1.00 90.75 390 ASP A N 1
ATOM 2929 C CA . ASP A 1 390 ? -32.294 -6.241 18.781 1.00 90.75 390 ASP A CA 1
ATOM 2930 C C . ASP A 1 390 ? -32.104 -5.629 20.174 1.00 90.75 390 ASP A C 1
ATOM 2932 O O . ASP A 1 390 ? -31.644 -6.271 21.123 1.00 90.75 390 ASP A O 1
ATOM 2936 N N . LEU A 1 391 ? -32.450 -4.349 20.283 1.00 90.75 391 LEU A N 1
ATOM 2937 C CA . LEU A 1 391 ? -32.322 -3.580 21.514 1.00 90.75 391 LEU A CA 1
ATOM 2938 C C . LEU A 1 391 ? -33.535 -3.743 22.447 1.00 90.75 391 LEU A C 1
ATOM 2940 O O . LEU A 1 391 ? -33.529 -3.185 23.548 1.00 90.75 391 LEU A O 1
ATOM 2944 N N . ASN A 1 392 ? -34.562 -4.509 22.051 1.00 86.56 392 ASN A N 1
ATOM 2945 C CA . ASN A 1 392 ? -35.847 -4.626 22.754 1.00 86.56 392 ASN A CA 1
ATOM 2946 C C . ASN A 1 392 ? -36.481 -3.259 23.097 1.00 86.56 392 ASN A C 1
ATOM 2948 O O . ASN A 1 392 ? -37.135 -3.104 24.127 1.00 86.56 392 ASN A O 1
ATOM 2952 N N . ASP A 1 393 ? -36.221 -2.247 22.267 1.00 88.62 393 ASP A N 1
ATOM 2953 C CA . ASP A 1 393 ? -36.654 -0.861 22.445 1.00 88.62 393 ASP A CA 1
ATOM 2954 C C . ASP A 1 393 ? -36.525 -0.135 21.100 1.00 88.62 393 ASP A C 1
ATOM 2956 O O . ASP A 1 393 ? -35.416 0.027 20.592 1.00 88.62 393 ASP A O 1
ATOM 2960 N N . ASN A 1 394 ? -37.651 0.264 20.509 1.00 83.81 394 ASN A N 1
ATOM 2961 C CA . ASN A 1 394 ? -37.673 0.850 19.164 1.00 83.81 394 ASN A CA 1
ATOM 2962 C C . ASN A 1 394 ? -37.117 2.282 19.110 1.00 83.81 394 ASN A C 1
ATOM 2964 O O . ASN A 1 394 ? -36.801 2.755 18.021 1.00 83.81 394 ASN A O 1
ATOM 2968 N N . ASP A 1 395 ? -37.004 2.957 20.257 1.00 89.94 395 ASP A N 1
ATOM 2969 C CA . ASP A 1 395 ? -36.485 4.326 20.350 1.00 89.94 395 ASP A CA 1
ATOM 2970 C C . ASP A 1 395 ? -34.987 4.358 20.695 1.00 89.94 395 ASP A C 1
ATOM 2972 O O . ASP A 1 395 ? -34.434 5.428 20.941 1.00 89.94 395 ASP A O 1
ATOM 2976 N N . ASP A 1 396 ? -34.328 3.200 20.776 1.00 93.94 396 ASP A N 1
ATOM 2977 C CA . ASP A 1 396 ? -32.885 3.114 20.983 1.00 93.94 396 ASP A CA 1
ATOM 2978 C C . ASP A 1 396 ? -32.167 2.700 19.696 1.00 93.94 396 ASP A C 1
ATOM 2980 O O . ASP A 1 396 ? -32.721 2.017 18.833 1.00 93.94 396 ASP A O 1
ATOM 2984 N N . LYS A 1 397 ? -30.907 3.109 19.566 1.00 95.06 397 LYS A N 1
ATOM 2985 C CA . LYS A 1 397 ? -30.070 2.823 18.399 1.00 95.06 397 LYS A CA 1
ATOM 2986 C C . LYS A 1 397 ? -28.610 2.698 18.801 1.00 95.06 397 LYS A C 1
ATOM 2988 O O . LYS A 1 397 ? -28.179 3.321 19.765 1.00 95.06 397 LYS A O 1
ATOM 2993 N N . ILE A 1 398 ? -27.838 1.925 18.043 1.00 97.19 398 ILE A N 1
ATOM 2994 C CA . ILE A 1 398 ? -26.382 1.872 18.213 1.00 97.19 398 ILE A CA 1
ATOM 2995 C C . ILE A 1 398 ? -25.769 3.185 17.721 1.00 97.19 398 ILE A C 1
ATOM 2997 O O . ILE A 1 398 ? -26.064 3.627 16.611 1.00 97.19 398 ILE A O 1
ATOM 3001 N N . ILE A 1 399 ? -24.929 3.795 18.554 1.00 96.75 399 ILE A N 1
ATOM 3002 C CA . ILE A 1 399 ? -24.264 5.076 18.282 1.00 96.75 399 ILE A CA 1
ATOM 3003 C C . ILE A 1 399 ? -22.742 4.964 18.198 1.00 96.75 399 ILE A C 1
ATOM 3005 O O . ILE A 1 399 ? -22.124 5.854 17.624 1.00 96.75 399 ILE A O 1
ATOM 3009 N N . ASP A 1 400 ? -22.151 3.893 18.734 1.00 97.69 400 ASP A N 1
ATOM 3010 C CA . ASP A 1 400 ? -20.700 3.686 18.737 1.00 97.69 400 ASP A CA 1
ATOM 3011 C C . ASP A 1 400 ? -20.365 2.190 18.603 1.00 97.69 400 ASP A C 1
ATOM 3013 O O . ASP A 1 400 ? -21.114 1.315 19.063 1.00 97.69 400 ASP A O 1
ATOM 3017 N N . ILE A 1 401 ? -19.248 1.911 17.931 1.00 98.38 401 ILE A N 1
ATOM 3018 C CA . ILE A 1 401 ? -18.723 0.575 17.640 1.00 98.38 401 ILE A CA 1
ATOM 3019 C C . ILE A 1 401 ? -17.233 0.494 17.973 1.00 98.38 401 ILE A C 1
ATOM 3021 O O . ILE A 1 401 ? -16.424 1.310 17.534 1.00 98.38 401 ILE A O 1
ATOM 3025 N N . ILE A 1 402 ? -16.847 -0.537 18.720 1.00 98.06 402 ILE A N 1
ATOM 3026 C CA . ILE A 1 402 ? -15.464 -0.737 19.154 1.00 98.06 402 ILE A CA 1
ATOM 3027 C C . ILE A 1 402 ? -15.052 -2.154 18.784 1.00 98.06 402 ILE A C 1
ATOM 3029 O O . ILE A 1 402 ? -15.733 -3.116 19.125 1.00 98.06 402 ILE A O 1
ATOM 3033 N N . CYS A 1 403 ? -13.928 -2.288 18.085 1.00 98.00 403 CYS A N 1
ATOM 3034 C CA . CYS A 1 403 ? -13.298 -3.579 17.834 1.00 98.00 403 CYS A CA 1
ATOM 3035 C C . CYS A 1 403 ? -12.077 -3.708 18.743 1.00 98.00 403 CYS A C 1
ATOM 3037 O O . CYS A 1 403 ? -11.144 -2.908 18.631 1.00 98.00 403 CYS A O 1
ATOM 3039 N N . GLY A 1 404 ? -12.094 -4.711 19.620 1.00 97.00 404 GLY A N 1
ATOM 3040 C CA . GLY A 1 404 ? -10.886 -5.194 20.279 1.00 97.00 404 GLY A CA 1
ATOM 3041 C C . GLY A 1 404 ? -10.108 -6.128 19.351 1.00 97.00 404 GLY A C 1
ATOM 3042 O O . GLY A 1 404 ? -10.254 -6.078 18.124 1.00 97.00 404 GLY A O 1
ATOM 3043 N N . GLN A 1 405 ? -9.305 -7.027 19.918 1.00 96.25 405 GLN A N 1
ATOM 3044 C CA . GLN A 1 405 ? -8.482 -7.922 19.101 1.00 96.25 405 GLN A CA 1
ATOM 3045 C C . GLN A 1 405 ? -9.345 -8.888 18.264 1.00 96.25 405 GLN A C 1
ATOM 3047 O O . GLN A 1 405 ? -9.280 -8.876 17.030 1.00 96.25 405 GLN A O 1
ATOM 3052 N N . ASP A 1 406 ? -10.218 -9.655 18.921 1.00 98.00 406 ASP A N 1
ATOM 3053 C CA . ASP A 1 406 ? -11.139 -10.621 18.297 1.00 98.00 406 ASP A CA 1
ATOM 3054 C C . ASP A 1 406 ? -12.561 -10.545 18.857 1.00 98.00 406 ASP A C 1
ATOM 3056 O O . ASP A 1 406 ? -13.288 -11.538 18.891 1.00 98.00 406 ASP A O 1
ATOM 3060 N N . HIS A 1 407 ? -12.963 -9.361 19.305 1.00 98.56 407 HIS A N 1
ATOM 3061 C CA . HIS A 1 407 ? -14.308 -9.097 19.789 1.00 98.56 407 HIS A CA 1
ATOM 3062 C C . HIS A 1 407 ? -14.794 -7.721 19.340 1.00 98.56 407 HIS A C 1
ATOM 3064 O O . HIS A 1 407 ? -14.003 -6.844 18.983 1.00 98.56 407 HIS A O 1
ATOM 3070 N N . THR A 1 408 ? -16.107 -7.532 19.381 1.00 98.69 408 THR A N 1
ATOM 3071 C CA . THR A 1 408 ? -16.772 -6.278 19.043 1.00 98.69 408 THR A CA 1
ATOM 3072 C C . THR A 1 408 ? -17.718 -5.876 20.161 1.00 98.69 408 THR A C 1
ATOM 3074 O O . THR A 1 408 ? -18.491 -6.700 20.652 1.00 98.69 408 THR A O 1
ATOM 3077 N N . LEU A 1 409 ? -17.672 -4.598 20.529 1.00 98.69 409 LEU A N 1
ATOM 3078 C CA . LEU A 1 409 ? -18.585 -3.949 21.459 1.00 98.69 409 LEU A CA 1
ATOM 3079 C C . LEU A 1 409 ? -19.449 -2.934 20.708 1.00 98.69 409 LEU A C 1
ATOM 3081 O O . LEU A 1 409 ? -18.988 -2.265 19.779 1.00 98.69 409 LEU A O 1
ATOM 3085 N N . PHE A 1 410 ? -20.689 -2.789 21.156 1.00 98.44 410 PHE A N 1
ATOM 3086 C CA . PHE A 1 410 ? -21.666 -1.856 20.612 1.00 98.44 410 PHE A CA 1
ATOM 3087 C C . PHE A 1 410 ? -22.270 -1.046 21.755 1.00 98.44 410 PHE A C 1
ATOM 3089 O O . PHE A 1 410 ? -22.717 -1.622 22.751 1.00 98.44 410 PHE A O 1
ATOM 3096 N N . LEU A 1 411 ? -22.317 0.275 21.599 1.00 98.44 411 LEU A N 1
ATOM 3097 C CA . LEU A 1 411 ? -22.941 1.184 22.556 1.00 98.44 411 LEU A CA 1
ATOM 3098 C C . LEU A 1 411 ? -24.218 1.768 21.960 1.00 98.44 411 LEU A C 1
ATOM 3100 O O . LEU A 1 411 ? -24.215 2.305 20.851 1.00 98.44 411 LEU A O 1
ATOM 3104 N N . SER A 1 412 ? -25.311 1.673 22.708 1.00 97.50 412 SER A N 1
ATOM 3105 C CA . SER A 1 412 ? -26.595 2.272 22.344 1.00 97.50 412 SER A CA 1
ATOM 3106 C C . SER A 1 412 ? -26.736 3.713 22.853 1.00 97.50 412 SER A C 1
ATOM 3108 O O . SER A 1 412 ? -26.107 4.072 23.847 1.00 97.50 412 SER A O 1
ATOM 3110 N N . GLU A 1 413 ? -27.637 4.496 22.265 1.00 96.12 413 GLU A N 1
ATOM 3111 C CA . GLU A 1 413 ? -27.973 5.863 22.688 1.00 96.12 413 GLU A CA 1
ATOM 3112 C C . GLU A 1 413 ? -28.496 5.936 24.129 1.00 96.12 413 GLU A C 1
ATOM 3114 O O . GLU A 1 413 ? -28.245 6.918 24.827 1.00 96.12 413 GLU A O 1
ATOM 3119 N N . LYS A 1 414 ? -29.170 4.890 24.624 1.00 96.44 414 LYS A N 1
ATOM 3120 C CA . LYS A 1 414 ? -29.607 4.819 26.032 1.00 96.44 414 LYS A CA 1
ATOM 3121 C C . LYS A 1 414 ? -28.504 4.374 27.003 1.00 96.44 414 LYS A C 1
ATOM 3123 O O . LYS A 1 414 ? -28.783 4.210 28.190 1.00 96.44 414 LYS A O 1
ATOM 3128 N N . GLY A 1 415 ? -27.268 4.209 26.531 1.00 97.38 415 GLY A N 1
ATOM 3129 C CA . GLY A 1 415 ? -26.105 3.848 27.345 1.00 97.38 415 GLY A CA 1
ATOM 3130 C C . GLY A 1 415 ? -25.982 2.356 27.666 1.00 97.38 415 GLY A C 1
ATOM 3131 O O . GLY A 1 415 ? -25.226 1.977 28.553 1.00 97.38 415 GLY A O 1
ATOM 3132 N N . ARG A 1 416 ? -26.724 1.497 26.957 1.00 97.75 416 ARG A N 1
ATOM 3133 C CA . ARG A 1 416 ? -26.636 0.032 27.048 1.00 97.75 416 ARG A CA 1
ATOM 3134 C C . ARG A 1 416 ? -25.507 -0.501 26.167 1.00 97.75 416 ARG A C 1
ATOM 3136 O O . ARG A 1 416 ? -25.277 0.007 25.070 1.00 97.75 416 ARG A O 1
ATOM 3143 N N . VAL A 1 417 ? -24.845 -1.557 26.634 1.00 98.44 417 VAL A N 1
ATOM 3144 C CA . VAL A 1 417 ? -23.689 -2.168 25.965 1.00 98.44 417 VAL A CA 1
ATOM 3145 C C . VAL A 1 417 ? -24.037 -3.577 25.488 1.00 98.44 417 VAL A C 1
ATOM 3147 O O . VAL A 1 417 ? -24.688 -4.339 26.206 1.00 98.44 417 VAL A O 1
ATOM 3150 N N . TYR A 1 418 ? -23.594 -3.922 24.281 1.00 98.38 418 TYR A N 1
ATOM 3151 C CA . TYR A 1 418 ? -23.725 -5.253 23.686 1.00 98.38 418 TYR A CA 1
ATOM 3152 C C . TYR A 1 418 ? -22.368 -5.734 23.175 1.00 98.38 418 TYR A C 1
ATOM 3154 O O . TYR A 1 418 ? -21.540 -4.911 22.790 1.00 98.38 418 TYR A O 1
ATOM 3162 N N . ALA A 1 419 ? -22.138 -7.046 23.146 1.00 98.44 419 ALA A N 1
ATOM 3163 C CA . ALA A 1 419 ? -20.848 -7.609 22.754 1.00 98.44 419 ALA A CA 1
ATOM 3164 C C . ALA A 1 419 ? -20.970 -8.955 22.019 1.00 98.44 419 ALA A C 1
ATOM 3166 O O . ALA A 1 419 ? -21.876 -9.744 22.292 1.00 98.44 419 ALA A O 1
ATOM 3167 N N . CYS A 1 420 ? -20.049 -9.227 21.091 1.00 98.62 420 CYS A N 1
ATOM 3168 C CA . CYS A 1 420 ? -19.868 -10.530 20.440 1.00 98.62 420 CYS A CA 1
ATOM 3169 C C . CYS A 1 420 ? -18.390 -10.789 20.106 1.00 98.62 420 CYS A C 1
ATOM 3171 O O . CYS A 1 420 ? -17.602 -9.853 19.986 1.00 98.62 420 CYS A O 1
ATOM 3173 N N . GLY A 1 421 ? -18.018 -12.050 19.900 1.00 98.56 421 GLY A N 1
ATOM 3174 C CA . GLY A 1 421 ? -16.676 -12.487 19.525 1.00 98.56 421 GLY A CA 1
ATOM 3175 C C . GLY A 1 421 ? -16.044 -13.448 20.526 1.00 98.56 421 GLY A C 1
ATOM 3176 O O . GLY A 1 421 ? -16.736 -14.192 21.229 1.00 98.56 421 GLY A O 1
ATOM 3177 N N . LEU A 1 422 ? -14.710 -13.423 20.567 1.00 98.44 422 LEU A N 1
ATOM 3178 C CA . LEU A 1 422 ? -13.901 -14.163 21.531 1.00 98.44 422 LEU A CA 1
ATOM 3179 C C . LEU A 1 422 ? -14.202 -13.679 22.952 1.00 98.44 422 LEU A C 1
ATOM 3181 O O . LEU A 1 422 ? -14.387 -12.485 23.168 1.00 98.44 422 LEU A O 1
ATOM 3185 N N . ASN A 1 423 ? -14.236 -14.602 23.914 1.00 97.62 423 ASN A N 1
ATOM 3186 C CA . ASN A 1 423 ? -14.596 -14.292 25.298 1.00 97.62 423 ASN A CA 1
ATOM 3187 C C . ASN A 1 423 ? -13.783 -15.070 26.349 1.00 97.62 423 ASN A C 1
ATOM 3189 O O . ASN A 1 423 ? -14.186 -15.167 27.507 1.00 97.62 423 ASN A O 1
ATOM 3193 N N . THR A 1 424 ? -12.648 -15.652 25.961 1.00 95.62 424 THR A N 1
ATOM 3194 C CA . THR A 1 424 ? -11.841 -16.512 26.839 1.00 95.62 424 THR A CA 1
ATOM 3195 C C . THR A 1 424 ? -11.307 -15.794 28.075 1.00 95.62 424 THR A C 1
ATOM 3197 O O . THR A 1 424 ? -11.108 -16.448 29.092 1.00 95.62 424 THR A O 1
ATOM 3200 N N . ASP A 1 425 ? -11.149 -14.470 28.015 1.00 93.75 425 ASP A N 1
ATOM 3201 C CA . ASP A 1 425 ? -10.703 -13.608 29.119 1.00 93.75 425 ASP A CA 1
ATOM 3202 C C . ASP A 1 425 ? -11.854 -12.831 29.765 1.00 93.75 425 ASP A C 1
ATOM 3204 O O . ASP A 1 425 ? -11.652 -12.012 30.664 1.00 93.75 425 ASP A O 1
ATOM 3208 N N . GLY A 1 426 ? -13.084 -13.084 29.315 1.00 95.31 426 GLY A N 1
ATOM 3209 C CA . GLY A 1 426 ? -14.267 -12.360 29.749 1.00 95.31 426 GLY A CA 1
ATOM 3210 C C . GLY A 1 426 ? -14.440 -11.007 29.061 1.00 95.31 426 GLY A C 1
ATOM 3211 O O . GLY A 1 426 ? -15.221 -10.193 29.550 1.00 95.31 426 GLY A O 1
ATOM 3212 N N . GLN A 1 427 ? -13.739 -10.747 27.949 1.00 97.00 427 GLN A N 1
ATOM 3213 C CA . GLN A 1 427 ? -13.740 -9.459 27.237 1.00 97.00 427 GLN A CA 1
ATOM 3214 C C . GLN A 1 427 ? -15.136 -9.019 26.751 1.00 97.00 427 GLN A C 1
ATOM 3216 O O . GLN A 1 427 ? -15.385 -7.832 26.549 1.00 97.00 427 GLN A O 1
ATOM 3221 N N . LEU A 1 428 ? -16.104 -9.934 26.646 1.00 97.94 428 LEU A N 1
ATOM 3222 C CA . LEU A 1 428 ? -17.483 -9.566 26.315 1.00 97.94 428 LEU A CA 1
ATOM 3223 C C . LEU A 1 428 ? -18.294 -9.079 27.524 1.00 97.94 428 LEU A C 1
ATOM 3225 O O . LEU A 1 428 ? -19.319 -8.432 27.339 1.00 97.94 428 LEU A O 1
ATOM 3229 N N . GLY A 1 429 ? -17.884 -9.393 28.757 1.00 96.81 429 GLY A N 1
ATOM 3230 C CA . GLY A 1 429 ? -18.577 -8.942 29.970 1.00 96.81 429 GLY A CA 1
ATOM 3231 C C . GLY A 1 429 ? -19.958 -9.582 30.212 1.00 96.81 429 GLY A C 1
ATOM 3232 O O . GLY A 1 429 ? -20.755 -9.073 31.002 1.00 96.81 429 GLY A O 1
ATOM 3233 N N . VAL A 1 430 ? -20.270 -10.694 29.539 1.00 96.56 430 VAL A N 1
ATOM 3234 C CA . VAL A 1 430 ? -21.598 -11.349 29.556 1.00 96.56 430 VAL A CA 1
ATOM 3235 C C . VAL A 1 430 ? -21.792 -12.362 30.698 1.00 96.56 430 VAL A C 1
ATOM 3237 O O . VAL A 1 430 ? -22.841 -12.986 30.829 1.00 96.56 430 VAL A O 1
ATOM 3240 N N . GLY A 1 431 ? -20.807 -12.513 31.583 1.00 94.44 431 GLY A N 1
ATOM 3241 C CA . GLY A 1 431 ? -20.886 -13.354 32.781 1.00 94.44 431 GLY A CA 1
ATOM 3242 C C . GLY A 1 431 ? -20.441 -14.807 32.611 1.00 94.44 431 GLY A C 1
ATOM 3243 O O . GLY A 1 431 ? -20.523 -15.566 33.576 1.00 94.44 431 GLY A O 1
ATOM 3244 N N . HIS A 1 432 ? -19.943 -15.175 31.432 1.00 94.06 432 HIS A N 1
ATOM 3245 C CA . HIS A 1 432 ? -19.302 -16.457 31.118 1.00 94.06 432 HIS A CA 1
ATOM 3246 C C . HIS A 1 432 ? -18.102 -16.235 30.180 1.00 94.06 432 HIS A C 1
ATOM 3248 O O . HIS A 1 432 ? -17.834 -15.094 29.812 1.00 94.06 432 HIS A O 1
ATOM 3254 N N . TYR A 1 433 ? -17.409 -17.314 29.789 1.00 95.50 433 TYR A N 1
ATOM 3255 C CA . TYR A 1 433 ? -16.172 -17.275 28.983 1.00 95.50 433 TYR A CA 1
ATOM 3256 C C . TYR A 1 433 ? -16.306 -17.880 27.572 1.00 95.50 433 TYR A C 1
ATOM 3258 O O . TYR A 1 433 ? -15.357 -17.906 26.794 1.00 95.50 433 TYR A O 1
ATOM 3266 N N . GLU A 1 434 ? -17.496 -18.371 27.221 1.00 96.88 434 GLU A N 1
ATOM 3267 C CA . GLU A 1 434 ? -17.778 -18.901 25.881 1.00 96.88 434 GLU A CA 1
ATOM 3268 C C . GLU A 1 434 ? -17.860 -17.796 24.821 1.00 96.88 434 GLU A C 1
ATOM 3270 O O . GLU A 1 434 ? -18.345 -16.696 25.110 1.00 96.88 434 GLU A O 1
ATOM 3275 N N . CYS A 1 435 ? -17.432 -18.110 23.591 1.00 97.75 435 CYS A N 1
ATOM 3276 C CA . CYS A 1 435 ? -17.560 -17.218 22.436 1.00 97.75 435 CYS A CA 1
ATOM 3277 C C . CYS A 1 435 ? -19.033 -16.942 22.113 1.00 97.75 435 CYS A C 1
ATOM 3279 O O . CYS A 1 435 ? -19.875 -17.841 22.157 1.00 97.75 435 CYS A O 1
ATOM 3281 N N . VAL A 1 436 ? -19.329 -15.710 21.704 1.00 97.94 436 VAL A N 1
ATOM 3282 C CA . VAL A 1 436 ? -20.696 -15.255 21.421 1.00 97.94 436 VAL A CA 1
ATOM 3283 C C . VAL A 1 436 ? -20.771 -14.773 19.982 1.00 97.94 436 VAL A C 1
ATOM 3285 O O . VAL A 1 436 ? -20.107 -13.818 19.605 1.00 97.94 436 VAL A O 1
ATOM 3288 N N . SER A 1 437 ? -21.599 -15.410 19.158 1.00 97.12 437 SER A N 1
ATOM 3289 C CA . SER A 1 437 ? -21.718 -15.076 17.727 1.00 97.12 437 SER A CA 1
ATOM 3290 C C . SER A 1 437 ? -22.869 -14.129 17.389 1.00 97.12 437 SER A C 1
ATOM 3292 O O . SER A 1 437 ? -22.947 -13.624 16.272 1.00 97.12 437 SER A O 1
ATOM 3294 N N . ARG A 1 438 ? -23.770 -13.876 18.340 1.00 96.19 438 ARG A N 1
ATOM 3295 C CA . ARG A 1 438 ? -24.865 -12.908 18.226 1.00 96.19 438 ARG A CA 1
ATOM 3296 C C . ARG A 1 438 ? -24.728 -11.899 19.357 1.00 96.19 438 ARG A C 1
ATOM 3298 O O . ARG A 1 438 ? -24.670 -12.359 20.486 1.00 96.19 438 ARG A O 1
ATOM 3305 N N . PRO A 1 439 ? -24.696 -10.582 19.094 1.00 97.31 439 PRO A N 1
ATOM 3306 C CA . PRO A 1 439 ? -24.482 -9.583 20.134 1.00 97.31 439 PRO A CA 1
ATOM 3307 C C . PRO A 1 439 ? -25.393 -9.781 21.349 1.00 97.31 439 PRO A C 1
ATOM 3309 O O . PRO A 1 439 ? -26.618 -9.731 21.235 1.00 97.31 439 PRO A O 1
ATOM 3312 N N . GLU A 1 440 ? -24.780 -10.001 22.508 1.00 96.81 440 GLU A N 1
ATOM 3313 C CA . GLU A 1 440 ? -25.463 -10.191 23.784 1.00 96.81 440 GLU A CA 1
ATOM 3314 C C . GLU A 1 440 ? -25.344 -8.938 24.642 1.00 96.81 440 GLU A C 1
ATOM 3316 O O . GLU A 1 440 ? -24.343 -8.224 24.591 1.00 96.81 440 GLU A O 1
ATOM 3321 N N . ARG A 1 441 ? -26.379 -8.656 25.438 1.00 96.88 441 ARG A N 1
ATOM 3322 C CA . ARG A 1 441 ? -26.392 -7.491 26.325 1.00 96.88 441 ARG A CA 1
ATOM 3323 C C . ARG A 1 441 ? -25.446 -7.712 27.502 1.00 96.88 441 ARG A C 1
ATOM 3325 O O . ARG A 1 441 ? -25.619 -8.659 28.267 1.00 96.88 441 ARG A O 1
ATOM 3332 N N . VAL A 1 442 ? -24.531 -6.772 27.695 1.00 97.81 442 VAL A N 1
ATOM 3333 C CA . VAL A 1 442 ? -23.607 -6.737 28.828 1.00 97.81 442 VAL A CA 1
ATOM 3334 C C . VAL A 1 442 ? -24.347 -6.213 30.068 1.00 97.81 442 VAL A C 1
ATOM 3336 O O . VAL A 1 442 ? -25.116 -5.251 29.989 1.00 97.81 442 VAL A O 1
ATOM 3339 N N . ARG A 1 443 ? -24.166 -6.885 31.210 1.00 95.31 443 ARG A N 1
ATOM 3340 C CA . ARG A 1 443 ? -24.833 -6.587 32.498 1.00 95.31 443 ARG A CA 1
ATOM 3341 C C . ARG A 1 443 ? -23.795 -6.420 33.612 1.00 95.31 443 ARG A C 1
ATOM 3343 O O . ARG A 1 443 ? -22.637 -6.166 33.322 1.00 95.31 443 ARG A O 1
ATOM 3350 N N . GLY A 1 444 ? -24.183 -6.573 34.878 1.00 93.44 444 GLY A N 1
ATOM 3351 C CA . GLY A 1 444 ? -23.293 -6.366 36.024 1.00 93.44 444 GLY A CA 1
ATOM 3352 C C . GLY A 1 444 ? -23.387 -4.932 36.525 1.00 93.44 444 GLY A C 1
ATOM 3353 O O . GLY A 1 444 ? -24.468 -4.348 36.488 1.00 93.44 444 GLY A O 1
ATOM 3354 N N . ASP A 1 445 ? -22.269 -4.354 36.955 1.00 95.44 445 ASP A N 1
ATOM 3355 C CA . ASP A 1 445 ? -22.274 -3.027 37.587 1.00 95.44 445 ASP A CA 1
ATOM 3356 C C . ASP A 1 445 ? -22.706 -1.906 36.625 1.00 95.44 445 ASP A C 1
ATOM 3358 O O . ASP A 1 445 ? -23.149 -0.856 37.071 1.00 95.44 445 ASP A O 1
ATOM 3362 N N . ILE A 1 446 ? -22.657 -2.145 35.308 1.00 97.06 446 ILE A N 1
ATOM 3363 C CA . ILE A 1 446 ? -23.107 -1.191 34.282 1.00 97.06 446 ILE A CA 1
ATOM 3364 C C . ILE A 1 446 ? -24.595 -1.321 33.916 1.00 97.06 446 ILE A C 1
ATOM 3366 O O . ILE A 1 446 ? -25.083 -0.587 33.064 1.00 97.06 446 ILE A O 1
ATOM 3370 N N . GLU A 1 447 ? -25.337 -2.276 34.490 1.00 95.06 447 GLU A N 1
ATOM 3371 C CA . GLU A 1 447 ? -26.695 -2.613 34.027 1.00 95.06 447 GLU A CA 1
ATOM 3372 C C . GLU A 1 447 ? -27.700 -1.459 34.166 1.00 95.06 447 GLU A C 1
ATOM 3374 O O . GLU A 1 447 ? -28.586 -1.312 33.317 1.00 95.06 447 GLU A O 1
ATOM 3379 N N . ASN A 1 448 ? -27.534 -0.647 35.213 1.00 94.62 448 ASN A N 1
ATOM 3380 C CA . ASN A 1 448 ? -28.360 0.525 35.510 1.00 94.62 448 ASN A CA 1
ATOM 3381 C C . ASN A 1 448 ? -27.632 1.850 35.230 1.00 94.62 448 ASN A C 1
ATOM 3383 O O . ASN A 1 448 ? -28.118 2.913 35.612 1.00 94.62 448 ASN A O 1
ATOM 3387 N N . GLU A 1 449 ? -26.481 1.784 34.564 1.00 97.31 449 GLU A N 1
ATOM 3388 C CA . GLU A 1 449 ? -25.650 2.938 34.250 1.00 97.31 449 GLU A CA 1
ATOM 3389 C C . GLU A 1 449 ? -25.920 3.444 32.834 1.00 97.31 449 GLU A C 1
ATOM 3391 O O . GLU A 1 449 ? -26.285 2.691 31.931 1.00 97.31 449 GLU A O 1
ATOM 3396 N N . HIS A 1 450 ? -25.710 4.743 32.624 1.00 97.81 450 HIS A N 1
ATOM 3397 C CA . HIS A 1 450 ? -25.741 5.333 31.289 1.00 97.81 450 HIS A CA 1
ATOM 3398 C C . HIS A 1 450 ? -24.312 5.476 30.767 1.00 97.81 450 HIS A C 1
ATOM 3400 O O . HIS A 1 450 ? -23.650 6.484 31.038 1.00 97.81 450 HIS A O 1
ATOM 3406 N N . ILE A 1 451 ? -23.830 4.453 30.057 1.00 98.50 451 ILE A N 1
ATOM 3407 C CA . ILE A 1 451 ? -22.489 4.442 29.464 1.00 98.50 451 ILE A CA 1
ATOM 3408 C C . ILE A 1 451 ? -22.414 5.440 28.306 1.00 98.50 451 ILE A C 1
ATOM 3410 O O . ILE A 1 451 ? -23.309 5.497 27.467 1.00 98.50 451 ILE A O 1
ATOM 3414 N N . VAL A 1 452 ? -21.346 6.236 28.272 1.00 98.06 452 VAL A N 1
ATOM 3415 C CA . VAL A 1 452 ? -21.109 7.277 27.257 1.00 98.06 452 VAL A CA 1
ATOM 3416 C C . VAL A 1 452 ? -19.858 7.026 26.420 1.00 98.06 452 VAL A C 1
ATOM 3418 O O . VAL A 1 452 ? -19.728 7.610 25.350 1.00 98.06 452 VAL A O 1
ATOM 3421 N N . GLN A 1 453 ? -18.947 6.163 26.880 1.00 98.06 453 GLN A N 1
ATOM 3422 C CA . GLN A 1 453 ? -17.755 5.777 26.128 1.00 98.06 453 GLN A CA 1
ATOM 3423 C C . GLN A 1 453 ? -17.320 4.357 26.497 1.00 98.06 453 GLN A C 1
ATOM 3425 O O . GLN A 1 453 ? -17.379 3.962 27.664 1.00 98.06 453 GLN A O 1
ATOM 3430 N N . LEU A 1 454 ? -16.838 3.615 25.501 1.00 98.31 454 LEU A N 1
ATOM 3431 C CA . LEU A 1 454 ? -16.155 2.332 25.657 1.00 98.31 454 LEU A CA 1
ATOM 3432 C C . LEU A 1 454 ? -14.753 2.433 25.055 1.00 98.31 454 LEU A C 1
ATOM 3434 O O . LEU A 1 454 ? -14.541 3.144 24.074 1.00 98.31 454 LEU A O 1
ATOM 3438 N N . ALA A 1 455 ? -13.798 1.694 25.611 1.00 97.44 455 ALA A N 1
ATOM 3439 C CA . ALA A 1 455 ? -12.455 1.615 25.061 1.00 97.44 455 ALA A CA 1
ATOM 3440 C C . ALA A 1 455 ? -11.895 0.196 25.134 1.00 97.44 455 ALA A C 1
ATOM 3442 O O . ALA A 1 455 ? -11.859 -0.407 26.206 1.00 97.44 455 ALA A O 1
ATOM 3443 N N . SER A 1 456 ? -11.415 -0.298 23.992 1.00 96.19 456 SER A N 1
ATOM 3444 C CA . SER A 1 456 ? -10.668 -1.549 23.888 1.00 96.19 456 SER A CA 1
ATOM 3445 C C . SER A 1 456 ? -9.848 -1.595 22.597 1.00 96.19 456 SER A C 1
ATOM 3447 O O . SER A 1 456 ? -10.301 -1.129 21.548 1.00 96.19 456 SER A O 1
ATOM 3449 N N . LYS A 1 457 ? -8.645 -2.168 22.682 1.00 95.12 457 LYS A N 1
ATOM 3450 C CA . LYS A 1 457 ? -7.810 -2.566 21.534 1.00 95.12 457 LYS A CA 1
ATOM 3451 C C . LYS A 1 457 ? -7.265 -3.983 21.673 1.00 95.12 457 LYS A C 1
ATOM 3453 O O . LYS A 1 457 ? -7.116 -4.660 20.661 1.00 95.12 457 LYS A O 1
ATOM 3458 N N . GLY A 1 458 ? -6.960 -4.412 22.897 1.00 94.25 458 GLY A N 1
ATOM 3459 C CA . GLY A 1 458 ? -6.661 -5.804 23.227 1.00 94.25 458 GLY A CA 1
ATOM 3460 C C . GLY A 1 458 ? -7.895 -6.533 23.745 1.00 94.25 458 GLY A C 1
ATOM 3461 O O . GLY A 1 458 ? -8.952 -6.478 23.119 1.00 94.25 458 GLY A O 1
ATOM 3462 N N . ASP A 1 459 ? -7.736 -7.180 24.900 1.00 95.69 459 ASP A N 1
ATOM 3463 C CA . ASP A 1 459 ? -8.768 -7.973 25.581 1.00 95.69 459 ASP A CA 1
ATOM 3464 C C . ASP A 1 459 ? -9.217 -7.364 26.923 1.00 95.69 459 ASP A C 1
ATOM 3466 O O . ASP A 1 459 ? -10.017 -7.958 27.643 1.00 95.69 459 ASP A O 1
ATOM 3470 N N . SER A 1 460 ? -8.725 -6.170 27.267 1.00 95.06 460 SER A N 1
ATOM 3471 C CA . SER A 1 460 ? -9.206 -5.369 28.400 1.00 95.06 460 SER A CA 1
ATOM 3472 C C . SER A 1 460 ? -10.191 -4.310 27.916 1.00 95.06 460 SER A C 1
ATOM 3474 O O . SER A 1 460 ? -10.005 -3.715 26.848 1.00 95.06 460 SER A O 1
ATOM 3476 N N . ILE A 1 461 ? -11.254 -4.090 28.688 1.00 97.56 461 ILE A N 1
ATOM 3477 C CA . ILE A 1 461 ? -12.284 -3.106 28.368 1.00 97.56 461 ILE A CA 1
ATOM 3478 C C . ILE A 1 461 ? -12.404 -2.115 29.513 1.00 97.56 461 ILE A C 1
ATOM 3480 O O . ILE A 1 461 ? -12.487 -2.503 30.680 1.00 97.56 461 ILE A O 1
ATOM 3484 N N . LEU A 1 462 ? -12.468 -0.837 29.148 1.00 97.75 462 LEU A N 1
ATOM 3485 C CA . LEU A 1 462 ? -12.904 0.243 30.021 1.00 97.75 462 LEU A CA 1
ATOM 3486 C C . LEU A 1 462 ? -14.235 0.809 29.521 1.00 97.75 462 LEU A C 1
ATOM 3488 O O . LEU A 1 462 ? -14.439 0.959 28.314 1.00 97.75 462 LEU A O 1
ATOM 3492 N N . ALA A 1 463 ? -15.113 1.169 30.451 1.00 98.12 463 ALA A N 1
ATOM 3493 C CA . ALA A 1 463 ? -16.343 1.899 30.184 1.00 98.12 463 ALA A CA 1
ATOM 3494 C C . ALA A 1 463 ? -16.450 3.120 31.099 1.00 98.12 463 ALA A C 1
ATOM 3496 O O . ALA A 1 463 ? -16.062 3.068 32.265 1.00 98.12 463 ALA A O 1
ATOM 3497 N N . LEU A 1 464 ? -16.993 4.206 30.558 1.00 97.88 464 LEU A N 1
ATOM 3498 C CA . LEU A 1 464 ? -17.227 5.467 31.256 1.00 97.88 464 LEU A CA 1
ATOM 3499 C C . LEU A 1 464 ? -18.730 5.745 31.277 1.00 97.88 464 LEU A C 1
ATOM 3501 O O . LEU A 1 464 ? -19.362 5.750 30.217 1.00 97.88 464 LEU A O 1
ATOM 3505 N N . ASN A 1 465 ? -19.305 5.989 32.455 1.00 97.31 465 ASN A N 1
ATOM 3506 C CA . ASN A 1 465 ? -20.695 6.437 32.565 1.00 97.31 465 ASN A CA 1
ATOM 3507 C C . ASN A 1 465 ? -20.810 7.973 32.479 1.00 97.31 465 ASN A C 1
ATOM 3509 O O . ASN A 1 465 ? -19.830 8.714 32.545 1.00 97.31 465 ASN A O 1
ATOM 3513 N N . LYS A 1 466 ? -22.044 8.471 32.366 1.00 96.25 466 LYS A N 1
ATOM 3514 C CA . LYS A 1 466 ? -22.349 9.911 32.336 1.00 96.25 466 LYS A CA 1
ATOM 3515 C C . LYS A 1 466 ? -21.961 10.663 33.618 1.00 96.25 466 LYS A C 1
ATOM 3517 O O . LYS A 1 466 ? -21.795 11.880 33.566 1.00 96.25 466 LYS A O 1
ATOM 3522 N N . ALA A 1 467 ? -21.858 9.971 34.753 1.00 94.50 467 ALA A N 1
ATOM 3523 C CA . ALA A 1 467 ? -21.452 10.563 36.028 1.00 94.50 467 ALA A CA 1
ATOM 3524 C C . ALA A 1 467 ? -19.928 10.769 36.134 1.00 94.50 467 ALA A C 1
ATOM 3526 O O . ALA A 1 467 ? -19.476 11.535 36.983 1.00 94.50 467 ALA A O 1
ATOM 3527 N N . GLY A 1 468 ? -19.147 10.161 35.235 1.00 93.69 468 GLY A N 1
ATOM 3528 C CA . GLY A 1 468 ? -17.688 10.230 35.239 1.00 93.69 468 GLY A CA 1
ATOM 3529 C C . GLY A 1 468 ? -17.011 9.085 35.997 1.00 93.69 468 GLY A C 1
ATOM 3530 O O . GLY A 1 468 ? -15.821 9.208 36.296 1.00 93.69 468 GLY A O 1
ATOM 3531 N N . ASP A 1 469 ? -17.748 8.015 36.305 1.00 93.38 469 ASP A N 1
ATOM 3532 C CA . ASP A 1 469 ? -17.260 6.794 36.945 1.00 93.38 469 ASP A CA 1
ATOM 3533 C C . ASP A 1 469 ? -16.747 5.791 35.907 1.00 93.38 469 ASP A C 1
ATOM 3535 O O . ASP A 1 469 ? -17.241 5.709 34.774 1.00 93.38 469 ASP A O 1
ATOM 3539 N N . LEU A 1 470 ? -15.758 5.001 36.324 1.00 94.94 470 LEU A N 1
ATOM 3540 C CA . LEU A 1 470 ? -15.094 4.019 35.482 1.00 94.94 470 LEU A CA 1
ATOM 3541 C C . LEU A 1 470 ? -15.489 2.594 35.840 1.00 94.94 470 LEU A C 1
ATOM 3543 O O . LEU A 1 470 ? -15.528 2.208 37.006 1.00 94.94 470 LEU A O 1
ATOM 3547 N N . PHE A 1 471 ? -15.677 1.788 34.805 1.00 95.38 471 PHE A N 1
ATOM 3548 C CA . PHE A 1 471 ? -15.938 0.362 34.903 1.00 95.38 471 PHE A CA 1
ATOM 3549 C C . PHE A 1 471 ? -14.954 -0.396 34.020 1.00 95.38 471 PHE A C 1
ATOM 3551 O O . PHE A 1 471 ? -14.464 0.142 33.026 1.00 95.38 471 PHE A O 1
ATOM 3558 N N . GLY A 1 472 ? -14.679 -1.653 34.353 1.00 95.12 472 GLY A N 1
ATOM 3559 C CA . GLY A 1 472 ? -13.808 -2.479 33.529 1.00 95.12 472 GLY A CA 1
ATOM 3560 C C . GLY A 1 472 ? -14.019 -3.977 33.692 1.00 95.12 472 GLY A C 1
ATOM 3561 O O . GLY A 1 472 ? -14.579 -4.449 34.686 1.00 95.12 472 GLY A O 1
ATOM 3562 N N . TRP A 1 473 ? -13.616 -4.712 32.658 1.00 95.81 473 TRP A N 1
ATOM 3563 C CA . TRP A 1 473 ? -13.704 -6.169 32.557 1.00 95.81 473 TRP A CA 1
ATOM 3564 C C . TRP A 1 473 ? -12.738 -6.705 31.486 1.00 95.81 473 TRP A C 1
ATOM 3566 O O . TRP A 1 473 ? -12.012 -5.936 30.852 1.00 95.81 473 TRP A O 1
ATOM 3576 N N . GLY A 1 474 ? -12.719 -8.025 31.292 1.00 95.50 474 GLY A N 1
ATOM 3577 C CA . GLY A 1 474 ? -11.806 -8.712 30.381 1.00 95.50 474 GLY A CA 1
ATOM 3578 C C . GLY A 1 474 ? -10.474 -9.090 31.031 1.00 95.50 474 GLY A C 1
ATOM 3579 O O . GLY A 1 474 ? -10.423 -9.401 32.225 1.00 95.50 474 GLY A O 1
ATOM 3580 N N . ASN A 1 475 ? -9.404 -9.060 30.235 1.00 93.12 475 ASN A N 1
ATOM 3581 C CA . ASN A 1 475 ? -8.046 -9.392 30.664 1.00 93.12 475 ASN A CA 1
ATOM 3582 C C . ASN A 1 475 ? -7.560 -8.434 31.772 1.00 93.12 475 ASN A C 1
ATOM 3584 O O . ASN A 1 475 ? -7.662 -7.209 31.651 1.00 93.12 475 ASN A O 1
ATOM 3588 N N . ASN A 1 476 ? -7.003 -9.012 32.836 1.00 90.06 476 ASN A N 1
ATOM 3589 C CA . ASN A 1 476 ? -6.400 -8.346 33.986 1.00 90.06 476 ASN A CA 1
ATOM 3590 C C . ASN A 1 476 ? -5.002 -8.907 34.358 1.00 90.06 476 ASN A C 1
ATOM 3592 O O . ASN A 1 476 ? -4.498 -8.646 35.452 1.00 90.06 476 ASN A O 1
ATOM 3596 N N . GLU A 1 477 ? -4.346 -9.667 33.476 1.00 87.19 477 GLU A N 1
ATOM 3597 C CA . GLU A 1 477 ? -2.982 -10.206 33.658 1.00 87.19 477 GLU A CA 1
ATOM 3598 C C . GLU A 1 477 ? -1.943 -9.113 33.942 1.00 87.19 477 GLU A C 1
ATOM 3600 O O . GLU A 1 477 ? -0.960 -9.329 34.654 1.00 87.19 477 GLU A O 1
ATOM 3605 N N . TYR A 1 478 ? -2.192 -7.907 33.435 1.00 86.44 478 TYR A N 1
ATOM 3606 C CA . TYR A 1 478 ? -1.316 -6.748 33.550 1.00 86.44 478 TYR A CA 1
ATOM 3607 C C . TYR A 1 478 ? -1.833 -5.699 34.542 1.00 86.44 478 TYR A C 1
ATOM 3609 O O . TYR A 1 478 ? -1.388 -4.551 34.519 1.00 86.44 478 TYR A O 1
ATOM 3617 N N . ARG A 1 479 ? -2.744 -6.094 35.445 1.00 81.69 479 ARG A N 1
ATOM 3618 C CA . ARG A 1 479 ? -3.338 -5.240 36.491 1.00 81.69 479 ARG A CA 1
ATOM 3619 C C . ARG A 1 479 ? -4.149 -4.052 35.954 1.00 81.69 479 ARG A C 1
ATOM 3621 O O . ARG A 1 479 ? -4.292 -3.044 36.642 1.00 81.69 479 ARG A O 1
ATOM 3628 N N . GLN A 1 480 ? -4.708 -4.169 34.752 1.00 88.62 480 GLN A N 1
ATOM 3629 C CA . GLN A 1 480 ? -5.499 -3.122 34.097 1.00 88.62 480 GLN A CA 1
ATOM 3630 C C . GLN A 1 480 ? -6.753 -2.729 34.890 1.00 88.62 480 GLN A C 1
ATOM 3632 O O . GLN A 1 480 ? -7.174 -1.576 34.848 1.00 88.62 480 GLN A O 1
ATOM 3637 N N . LEU A 1 481 ? -7.364 -3.674 35.607 1.00 84.56 481 LEU A N 1
ATOM 3638 C CA . LEU A 1 481 ? -8.630 -3.455 36.306 1.00 84.56 481 LEU A CA 1
ATOM 3639 C C . LEU A 1 481 ? -8.440 -3.116 37.790 1.00 84.56 481 LEU A C 1
ATOM 3641 O O . LEU A 1 481 ? -9.411 -2.810 38.470 1.00 84.56 481 LEU A O 1
ATOM 3645 N N . GLY A 1 482 ? -7.216 -3.204 38.326 1.00 68.50 482 GLY A N 1
ATOM 3646 C CA . GLY A 1 482 ? -6.932 -2.860 39.727 1.00 68.50 482 GLY A CA 1
ATOM 3647 C C . GLY A 1 482 ? -7.698 -3.678 40.785 1.00 68.50 482 GLY A C 1
ATOM 3648 O O . GLY A 1 482 ? -7.614 -3.344 41.963 1.00 68.50 482 GLY A O 1
ATOM 3649 N N . ILE A 1 483 ? -8.415 -4.741 40.388 1.00 64.44 483 ILE A N 1
ATOM 3650 C CA . ILE A 1 483 ? -9.355 -5.491 41.238 1.00 64.44 483 ILE A CA 1
ATOM 3651 C C . ILE A 1 483 ? -8.611 -6.155 42.414 1.00 64.44 483 ILE A C 1
ATOM 3653 O O . ILE A 1 483 ? -7.613 -6.857 42.224 1.00 64.44 483 ILE A O 1
ATOM 3657 N N . SER A 1 484 ? -9.109 -5.909 43.631 1.00 52.28 484 SER A N 1
ATOM 3658 C CA . SER A 1 484 ? -8.489 -6.228 44.928 1.00 52.28 484 SER A CA 1
ATOM 3659 C C . SER A 1 484 ? -8.879 -7.572 45.551 1.00 52.28 484 SER A C 1
ATOM 3661 O O . SER A 1 484 ? -8.307 -7.939 46.575 1.00 52.28 484 SER A O 1
ATOM 3663 N N . ASP A 1 485 ? -9.842 -8.299 44.987 1.00 51.81 485 ASP A N 1
ATOM 3664 C CA . ASP A 1 485 ? -10.604 -9.266 45.797 1.00 51.81 485 ASP A CA 1
ATOM 3665 C C . ASP A 1 485 ? -10.174 -10.733 45.662 1.00 51.81 485 ASP A C 1
ATOM 3667 O O . ASP A 1 485 ? -10.696 -11.584 46.381 1.00 51.81 485 ASP A O 1
ATOM 3671 N N . ASP A 1 486 ? -9.216 -11.052 44.791 1.00 51.19 486 ASP A N 1
ATOM 3672 C CA . ASP A 1 486 ? -8.713 -12.420 44.637 1.00 51.19 486 ASP A CA 1
ATOM 3673 C C . ASP A 1 486 ? -7.279 -12.556 45.186 1.00 51.19 486 ASP A C 1
ATOM 3675 O O . ASP A 1 486 ? -6.421 -11.718 44.884 1.00 51.19 486 ASP A O 1
ATOM 3679 N N . PRO A 1 487 ? -6.974 -13.612 45.974 1.00 53.69 487 PRO A N 1
ATOM 3680 C CA . PRO A 1 487 ? -5.604 -13.948 46.346 1.00 53.69 487 PRO A CA 1
ATOM 3681 C C . PRO A 1 487 ? -4.722 -14.014 45.096 1.00 53.69 487 PRO A C 1
ATOM 3683 O O . PRO A 1 487 ? -5.152 -14.542 44.072 1.00 53.69 487 PRO A O 1
ATOM 3686 N N . VAL A 1 488 ? -3.487 -13.519 45.199 1.00 53.56 488 VAL A N 1
ATOM 3687 C CA . VAL A 1 488 ? -2.519 -13.360 44.091 1.00 53.56 488 VAL A CA 1
ATOM 3688 C C . VAL A 1 488 ? -2.292 -14.647 43.269 1.00 53.56 488 VAL A C 1
ATOM 3690 O O . VAL A 1 488 ? -1.905 -14.559 42.110 1.00 53.56 488 VAL A O 1
ATOM 3693 N N . ASP A 1 489 ? -2.618 -15.817 43.829 1.00 52.28 489 ASP A N 1
ATOM 3694 C CA . ASP A 1 489 ? -2.458 -17.140 43.208 1.00 52.28 489 ASP A CA 1
ATOM 3695 C C . ASP A 1 489 ? -3.785 -17.798 42.755 1.00 52.28 489 ASP A C 1
ATOM 3697 O O . ASP A 1 489 ? -3.822 -18.981 42.412 1.00 52.28 489 ASP A O 1
ATOM 3701 N N . SER A 1 490 ? -4.903 -17.062 42.757 1.00 52.59 490 SER A N 1
ATOM 3702 C CA . SER A 1 490 ? -6.177 -17.520 42.190 1.00 52.59 490 SER A CA 1
ATOM 3703 C C . SER A 1 490 ? -6.131 -17.406 40.659 1.00 52.59 490 SER A C 1
ATOM 3705 O O . SER A 1 490 ? -5.996 -16.289 40.149 1.00 52.59 490 SER A O 1
ATOM 3707 N N . PRO A 1 491 ? -6.332 -18.498 39.892 1.00 50.72 491 PRO A N 1
ATOM 3708 C CA . PRO A 1 491 ? -6.436 -18.425 38.431 1.00 50.72 491 PRO A CA 1
ATOM 3709 C C . PRO A 1 491 ? -7.623 -17.570 37.941 1.00 50.72 491 PRO A C 1
ATOM 3711 O O . PRO A 1 491 ? -7.704 -17.274 36.756 1.00 50.72 491 PRO A O 1
ATOM 3714 N N . LYS A 1 492 ? -8.526 -17.135 38.837 1.00 51.94 492 LYS A N 1
ATOM 3715 C CA . LYS A 1 492 ? -9.637 -16.212 38.543 1.00 51.94 492 LYS A CA 1
ATOM 3716 C C . LYS A 1 492 ? -9.285 -14.725 38.704 1.00 51.94 492 LYS A C 1
ATOM 3718 O O . LYS A 1 492 ? -10.121 -13.886 38.394 1.00 51.94 492 LYS A O 1
ATOM 3723 N N . SER A 1 493 ? -8.070 -14.386 39.143 1.00 64.19 493 SER A N 1
ATOM 3724 C CA . SER A 1 493 ? -7.644 -12.989 39.349 1.00 64.19 493 SER A CA 1
ATOM 3725 C C . SER A 1 493 ? -7.288 -12.239 38.051 1.00 64.19 493 SER A C 1
ATOM 3727 O O . SER A 1 493 ? -7.255 -11.004 38.034 1.00 64.19 493 SER A O 1
ATOM 3729 N N . PHE A 1 494 ? -7.056 -12.970 36.956 1.00 78.69 494 PHE A N 1
ATOM 3730 C CA . PHE A 1 494 ? -6.567 -12.427 35.682 1.00 78.69 494 PHE A CA 1
ATOM 3731 C C . PHE A 1 494 ? -7.646 -12.226 34.615 1.00 78.69 494 PHE A C 1
ATOM 3733 O O . PHE A 1 494 ? -7.363 -11.651 33.570 1.00 78.69 494 PHE A O 1
ATOM 3740 N N . GLN A 1 495 ? -8.875 -12.675 34.861 1.00 88.00 495 GLN A N 1
ATOM 3741 C CA . GLN A 1 495 ? -9.968 -12.615 33.893 1.00 88.00 495 GLN A CA 1
ATOM 3742 C C . GLN A 1 495 ? -11.240 -12.137 34.586 1.00 88.00 495 GLN A C 1
ATOM 3744 O O . GLN A 1 495 ? -11.597 -12.615 35.664 1.00 88.00 495 GLN A O 1
ATOM 3749 N N . CYS A 1 496 ? -11.947 -11.195 33.969 1.00 90.38 496 CYS A N 1
ATOM 3750 C CA . CYS A 1 496 ? -13.150 -10.611 34.541 1.00 90.38 496 CYS A CA 1
ATOM 3751 C C . CYS A 1 496 ? -14.303 -10.695 33.540 1.00 90.38 496 CYS A C 1
ATOM 3753 O O . CYS A 1 496 ? -14.431 -9.855 32.659 1.00 90.38 496 CYS A O 1
ATOM 3755 N N . ALA A 1 497 ? -15.179 -11.692 33.686 1.00 92.50 497 ALA A N 1
ATOM 3756 C CA . ALA A 1 497 ? -16.317 -11.886 32.780 1.00 92.50 497 ALA A CA 1
ATOM 3757 C C . ALA A 1 497 ? -17.526 -10.974 33.044 1.00 92.50 497 ALA A C 1
ATOM 3759 O O . ALA A 1 497 ? -18.539 -11.117 32.365 1.00 92.50 497 ALA A O 1
ATOM 3760 N N . LYS A 1 498 ? -17.480 -10.075 34.034 1.00 93.31 498 LYS A N 1
ATOM 3761 C CA . LYS A 1 498 ? -18.572 -9.135 34.333 1.00 93.31 498 LYS A CA 1
ATOM 3762 C C . LYS A 1 498 ? -18.002 -7.736 34.562 1.00 93.31 498 LYS A C 1
ATOM 3764 O O . LYS A 1 498 ? -17.065 -7.637 35.347 1.00 93.31 498 LYS A O 1
ATOM 3769 N N . PRO A 1 499 ? -18.571 -6.680 33.961 1.00 95.56 499 PRO A N 1
ATOM 3770 C CA . PRO A 1 499 ? -18.245 -5.299 34.294 1.00 95.56 499 PRO A CA 1
ATOM 3771 C C . PRO A 1 499 ? -18.277 -5.053 35.795 1.00 95.56 499 PRO A C 1
ATOM 3773 O O . PRO A 1 499 ? -19.262 -5.391 36.459 1.00 95.56 499 PRO A O 1
ATOM 3776 N N . ARG A 1 500 ? -17.198 -4.453 36.301 1.00 91.88 500 ARG A N 1
ATOM 3777 C CA . ARG A 1 500 ? -17.079 -4.007 37.688 1.00 91.88 500 ARG A CA 1
ATOM 3778 C C . ARG A 1 500 ? -16.754 -2.531 37.747 1.00 91.88 500 ARG A C 1
ATOM 3780 O O . ARG A 1 500 ? -15.987 -2.051 36.913 1.00 91.88 500 ARG A O 1
ATOM 3787 N N . HIS A 1 501 ? -17.283 -1.843 38.749 1.00 91.75 501 HIS A N 1
ATOM 3788 C CA . HIS A 1 501 ? -16.817 -0.507 39.099 1.00 91.75 501 HIS A CA 1
ATOM 3789 C C . HIS A 1 501 ? -15.323 -0.553 39.462 1.00 91.75 501 HIS A C 1
ATOM 3791 O O . HIS A 1 501 ? -14.896 -1.387 40.266 1.00 91.75 501 HIS A O 1
ATOM 3797 N N . LEU A 1 502 ? -14.516 0.327 38.868 1.00 89.12 502 LEU A N 1
ATOM 3798 C CA . LEU A 1 502 ? -13.071 0.345 39.078 1.00 89.12 502 LEU A CA 1
ATOM 3799 C C . LEU A 1 502 ? -12.723 1.079 40.373 1.00 89.12 502 LEU A C 1
ATOM 3801 O O . LEU A 1 502 ? -12.709 2.307 40.439 1.00 89.12 502 LEU A O 1
ATOM 3805 N N . ASN A 1 503 ? -12.406 0.286 41.394 1.00 84.06 503 ASN A N 1
ATOM 3806 C CA . ASN A 1 503 ? -11.767 0.732 42.626 1.00 84.06 503 ASN A CA 1
ATOM 3807 C C . ASN A 1 503 ? -10.341 0.179 42.649 1.00 84.06 503 ASN A C 1
ATOM 3809 O O . ASN A 1 503 ? -10.144 -1.028 42.501 1.00 84.06 503 ASN A O 1
ATOM 3813 N N . PHE A 1 504 ? -9.353 1.053 42.815 1.00 82.69 504 PHE A N 1
ATOM 3814 C CA . PHE A 1 504 ? -7.949 0.658 42.851 1.00 82.69 504 PHE A CA 1
ATOM 3815 C C . PHE A 1 504 ? -7.564 0.126 44.235 1.00 82.69 504 PHE A C 1
ATOM 3817 O O . PHE A 1 504 ? -8.280 0.304 45.221 1.00 82.69 504 PHE A O 1
ATOM 3824 N N . ARG A 1 505 ? -6.418 -0.558 44.315 1.00 72.69 505 ARG A N 1
ATOM 3825 C CA . ARG A 1 505 ? -5.988 -1.317 45.507 1.00 72.69 505 ARG A CA 1
ATOM 3826 C C . ARG A 1 505 ? -5.833 -0.494 46.783 1.00 72.69 505 ARG A C 1
ATOM 3828 O O . ARG A 1 505 ? -5.937 -1.042 47.874 1.00 72.69 505 ARG A O 1
ATOM 3835 N N . ASP A 1 506 ? -5.566 0.797 46.655 1.00 76.56 506 ASP A N 1
ATOM 3836 C CA . ASP A 1 506 ? -5.485 1.745 47.767 1.00 76.56 506 ASP A CA 1
ATOM 3837 C C . ASP A 1 506 ? -6.861 2.302 48.184 1.00 76.56 506 ASP A C 1
ATOM 3839 O O . ASP A 1 506 ? -6.946 3.186 49.036 1.00 76.56 506 ASP A O 1
ATOM 3843 N N . GLY A 1 507 ? -7.944 1.791 47.592 1.00 75.44 507 GLY A N 1
ATOM 3844 C CA . GLY A 1 507 ? -9.308 2.281 47.768 1.00 75.44 507 GLY A CA 1
ATOM 3845 C C . GLY A 1 507 ? -9.603 3.559 46.981 1.00 75.44 507 GLY A C 1
ATOM 3846 O O . GLY A 1 507 ? -10.699 4.108 47.113 1.00 75.44 507 GLY A O 1
ATOM 3847 N N . SER A 1 508 ? -8.655 4.054 46.177 1.00 82.25 508 SER A N 1
ATOM 3848 C CA . SER A 1 508 ? -8.883 5.221 45.333 1.00 82.25 508 SER A CA 1
ATOM 3849 C C . SER A 1 508 ? -9.778 4.881 44.139 1.00 82.25 508 SER A C 1
ATOM 3851 O O . SER A 1 508 ? -9.884 3.740 43.688 1.00 82.25 508 SER A O 1
ATOM 3853 N N . SER A 1 509 ? -10.446 5.906 43.624 1.00 84.56 509 SER A N 1
ATOM 3854 C CA . SER A 1 509 ? -11.186 5.879 42.365 1.00 84.56 509 SER A CA 1
ATOM 3855 C C . SER A 1 509 ? -10.861 7.157 41.608 1.00 84.56 509 SER A C 1
ATOM 3857 O O . SER A 1 509 ? -10.751 8.235 42.205 1.00 84.56 509 SER A O 1
ATOM 3859 N N . LEU A 1 510 ? -10.697 7.041 40.293 1.00 89.38 510 LEU A N 1
ATOM 3860 C CA . LEU A 1 510 ? -10.639 8.212 39.431 1.00 89.38 510 LEU A CA 1
ATOM 3861 C C . LEU A 1 510 ? -12.041 8.817 39.342 1.00 89.38 510 LEU A C 1
ATOM 3863 O O . LEU A 1 510 ? -13.019 8.094 39.177 1.00 89.38 510 LEU A O 1
ATOM 3867 N N . LYS A 1 511 ? -12.134 10.141 39.469 1.00 87.44 511 LYS A N 1
ATOM 3868 C CA . LYS A 1 511 ? -13.403 10.879 39.455 1.00 87.44 511 LYS A CA 1
ATOM 3869 C C . LYS A 1 511 ? -13.392 11.926 38.357 1.00 87.44 511 LYS A C 1
ATOM 3871 O O . LYS A 1 511 ? -12.331 12.427 37.995 1.00 87.44 511 LYS A O 1
ATOM 3876 N N . ASN A 1 512 ? -14.582 12.318 37.903 1.00 90.88 512 ASN A N 1
ATOM 3877 C CA . ASN A 1 512 ? -14.773 13.355 36.886 1.00 90.88 512 ASN A CA 1
ATOM 3878 C C . ASN A 1 512 ? -14.028 13.045 35.577 1.00 90.88 512 ASN A C 1
ATOM 3880 O O . ASN A 1 512 ? -13.423 13.937 34.981 1.00 90.88 512 ASN A O 1
ATOM 3884 N N . ILE A 1 513 ? -14.044 11.788 35.132 1.00 96.12 513 ILE A N 1
ATOM 3885 C CA . ILE A 1 513 ? -13.398 11.396 33.878 1.00 96.12 513 ILE A CA 1
ATOM 3886 C C . ILE A 1 513 ? -14.232 11.853 32.677 1.00 96.12 513 ILE A C 1
ATOM 3888 O O . ILE A 1 513 ? -15.458 11.761 32.691 1.00 96.12 513 ILE A O 1
ATOM 3892 N N . LYS A 1 514 ? -13.562 12.375 31.641 1.00 95.25 514 LYS A N 1
ATOM 3893 C CA . LYS A 1 514 ? -14.183 12.799 30.372 1.00 95.25 514 LYS A CA 1
ATOM 3894 C C . LYS A 1 514 ? -13.801 11.929 29.174 1.00 95.25 514 LYS A C 1
ATOM 3896 O O . LYS A 1 514 ? -14.517 11.945 28.181 1.00 95.25 514 LYS A O 1
ATOM 3901 N N . SER A 1 515 ? -12.661 11.237 29.232 1.00 95.81 515 SER A N 1
ATOM 3902 C CA . SER A 1 515 ? -12.166 10.400 28.136 1.00 95.81 515 SER A CA 1
ATOM 3903 C C . SER A 1 515 ? -11.389 9.210 28.678 1.00 95.81 515 SER A C 1
ATOM 3905 O O . SER A 1 515 ? -10.610 9.363 29.615 1.00 95.81 515 SER A O 1
ATOM 3907 N N . ILE A 1 516 ? -11.537 8.050 28.046 1.00 97.62 516 ILE A N 1
ATOM 3908 C CA . ILE A 1 516 ? -10.794 6.823 28.365 1.00 97.62 516 ILE A CA 1
ATOM 3909 C C . ILE A 1 516 ? -10.148 6.210 27.124 1.00 97.62 516 ILE A C 1
ATOM 3911 O O . ILE A 1 516 ? -10.657 6.366 26.016 1.00 97.62 516 ILE A O 1
ATOM 3915 N N . ALA A 1 517 ? -9.054 5.471 27.311 1.00 97.44 517 ALA A N 1
ATOM 3916 C CA . ALA A 1 517 ? -8.539 4.556 26.297 1.00 97.44 517 ALA A CA 1
ATOM 3917 C C . ALA A 1 517 ? -7.894 3.311 26.928 1.00 97.44 517 ALA A C 1
ATOM 3919 O O . ALA A 1 517 ? -7.319 3.372 28.016 1.00 97.44 517 ALA A O 1
ATOM 3920 N N . SER A 1 518 ? -7.989 2.175 26.236 1.00 96.19 518 SER A N 1
ATOM 3921 C CA . SER A 1 518 ? -7.435 0.890 26.670 1.00 96.19 518 SER A CA 1
ATOM 3922 C C . SER A 1 518 ? -6.689 0.231 25.515 1.00 96.19 518 SER A C 1
ATOM 3924 O O . SER A 1 518 ? -7.219 0.124 24.407 1.00 96.19 518 SER A O 1
ATOM 3926 N N . GLY A 1 519 ? -5.438 -0.143 25.774 1.00 94.81 519 GLY A N 1
ATOM 3927 C CA . GLY A 1 519 ? -4.562 -0.847 24.849 1.00 94.81 519 GLY A CA 1
ATOM 3928 C C . GLY A 1 519 ? -4.604 -2.363 25.037 1.00 94.81 519 GLY A C 1
ATOM 3929 O O . GLY A 1 519 ? -5.619 -2.926 25.438 1.00 94.81 519 GLY A O 1
ATOM 3930 N N . GLY A 1 520 ? -3.492 -3.036 24.738 1.00 92.38 520 GLY A N 1
ATOM 3931 C CA . GLY A 1 520 ? -3.310 -4.461 25.031 1.00 92.38 520 GLY A CA 1
ATOM 3932 C C . GLY A 1 520 ? -3.077 -4.715 26.519 1.00 92.38 520 GLY A C 1
ATOM 3933 O O . GLY A 1 520 ? -3.772 -5.511 27.140 1.00 92.38 520 GLY A O 1
ATOM 3934 N N . SER A 1 521 ? -2.121 -3.989 27.097 1.00 92.31 521 SER A N 1
ATOM 3935 C CA . SER A 1 521 ? -1.711 -4.130 28.502 1.00 92.31 521 SER A CA 1
ATOM 3936 C C . SER A 1 521 ? -1.754 -2.821 29.294 1.00 92.31 521 SER A C 1
ATOM 3938 O O . SER A 1 521 ? -1.466 -2.820 30.488 1.00 92.31 521 SER A O 1
ATOM 3940 N N . LEU A 1 522 ? -2.080 -1.705 28.640 1.00 94.00 522 LEU A N 1
ATOM 3941 C CA . LEU A 1 522 ? -2.067 -0.358 29.211 1.00 94.00 522 LEU A CA 1
ATOM 3942 C C . LEU A 1 522 ? -3.464 0.260 29.201 1.00 94.00 522 LEU A C 1
ATOM 3944 O O . LEU A 1 522 ? -4.283 -0.032 28.328 1.00 94.00 522 LEU A O 1
ATOM 3948 N N . CYS A 1 523 ? -3.714 1.144 30.155 1.00 96.00 523 CYS A N 1
ATOM 3949 C CA . CYS A 1 523 ? -4.967 1.862 30.314 1.00 96.00 523 CYS A CA 1
ATOM 3950 C C . CYS A 1 523 ? -4.695 3.338 30.587 1.00 96.00 523 CYS A C 1
ATOM 3952 O O . CYS A 1 523 ? -3.665 3.702 31.160 1.00 96.00 523 CYS A O 1
ATOM 3954 N N . SER A 1 524 ? -5.636 4.178 30.165 1.00 96.88 524 SER A N 1
ATOM 3955 C CA . SER A 1 524 ? -5.532 5.621 30.303 1.00 96.88 524 SER A CA 1
ATOM 3956 C C . SER A 1 524 ? -6.888 6.282 30.516 1.00 96.88 524 SER A C 1
ATOM 3958 O O . SER A 1 524 ? -7.920 5.803 30.035 1.00 96.88 524 SER A O 1
ATOM 3960 N N . ALA A 1 525 ? -6.874 7.408 31.222 1.00 97.25 525 ALA A N 1
ATOM 3961 C CA . ALA A 1 525 ? -8.044 8.246 31.436 1.00 97.25 525 ALA A CA 1
ATOM 3962 C C . ALA A 1 525 ? -7.648 9.721 31.493 1.00 97.25 525 ALA A C 1
ATOM 3964 O O . ALA A 1 525 ? -6.566 10.064 31.963 1.00 97.25 525 ALA A O 1
ATOM 3965 N N . VAL A 1 526 ? -8.543 10.593 31.042 1.00 97.75 526 VAL A N 1
ATOM 3966 C CA . VAL A 1 526 ? -8.395 12.047 31.124 1.00 97.75 526 VAL A CA 1
ATOM 3967 C C . VAL A 1 526 ? -9.555 12.612 31.923 1.00 97.75 526 VAL A C 1
ATOM 3969 O O . VAL A 1 526 ? -10.716 12.326 31.616 1.00 97.75 526 VAL A O 1
ATOM 3972 N N . ASP A 1 527 ? -9.256 13.419 32.935 1.00 96.38 527 ASP A N 1
ATOM 3973 C CA . ASP A 1 527 ? -10.278 14.083 33.744 1.00 96.38 527 ASP A CA 1
ATOM 3974 C C . ASP A 1 527 ? -10.831 15.363 33.087 1.00 96.38 527 ASP A C 1
ATOM 3976 O O . ASP A 1 527 ? -10.341 15.853 32.063 1.00 96.38 527 ASP A O 1
ATOM 3980 N N . GLN A 1 528 ? -11.882 15.931 33.677 1.00 94.81 528 GLN A N 1
ATOM 3981 C CA . GLN A 1 528 ? -12.478 17.191 33.225 1.00 94.81 528 GLN A CA 1
ATOM 3982 C C . GLN A 1 528 ? -11.518 18.391 33.305 1.00 94.81 528 GLN A C 1
ATOM 3984 O O . GLN A 1 528 ? -11.740 19.387 32.615 1.00 94.81 528 GLN A O 1
ATOM 3989 N N . GLN A 1 529 ? -10.456 18.318 34.112 1.00 95.00 529 GLN A N 1
ATOM 3990 C CA . GLN A 1 529 ? -9.422 19.349 34.202 1.00 95.00 529 GLN A CA 1
ATOM 3991 C C . GLN A 1 529 ? -8.363 19.217 33.093 1.00 95.00 529 GLN A C 1
ATOM 3993 O O . GLN A 1 529 ? -7.606 20.161 32.865 1.00 95.00 529 GLN A O 1
ATOM 3998 N N . GLY A 1 530 ? -8.349 18.099 32.361 1.00 96.00 530 GLY A N 1
ATOM 3999 C CA . GLY A 1 530 ? -7.395 17.809 31.295 1.00 96.00 530 GLY A CA 1
ATOM 4000 C C . GLY A 1 530 ? -6.112 17.137 31.779 1.00 96.00 530 GLY A C 1
ATOM 4001 O O . GLY A 1 530 ? -5.111 17.189 31.063 1.00 96.00 530 GLY A O 1
ATOM 4002 N N . LYS A 1 531 ? -6.120 16.530 32.970 1.00 96.75 531 LYS A N 1
ATOM 4003 C CA . LYS A 1 531 ? -5.015 15.713 33.482 1.00 96.75 531 LYS A CA 1
ATOM 4004 C C . LYS A 1 531 ? -5.111 14.304 32.918 1.00 96.75 531 LYS A C 1
ATOM 4006 O O . LYS A 1 531 ? -6.200 13.739 32.846 1.00 96.75 531 LYS A O 1
ATOM 4011 N N . LEU A 1 532 ? -3.968 13.743 32.532 1.00 97.69 532 LEU A N 1
ATOM 4012 C CA . LEU A 1 532 ? -3.863 12.398 31.977 1.00 97.69 532 LEU A CA 1
ATOM 4013 C C . LEU A 1 532 ? -3.353 11.424 33.036 1.00 97.69 532 LEU A C 1
ATOM 4015 O O . LEU A 1 532 ? -2.292 11.638 33.616 1.00 97.69 532 LEU A O 1
ATOM 4019 N N . TYR A 1 533 ? -4.073 10.323 33.209 1.00 96.56 533 TYR A N 1
ATOM 4020 C CA . TYR A 1 533 ? -3.723 9.221 34.090 1.00 96.56 533 TYR A CA 1
ATOM 4021 C C . TYR A 1 533 ? -3.396 7.969 33.280 1.00 96.56 533 TYR A C 1
ATOM 4023 O O . TYR A 1 533 ? -4.118 7.652 32.336 1.00 96.56 533 TYR A O 1
ATOM 4031 N N . MET A 1 534 ? -2.345 7.244 33.670 1.00 95.62 534 MET A N 1
ATOM 4032 C CA . MET A 1 534 ? -1.896 6.004 33.023 1.00 95.62 534 MET A CA 1
ATOM 4033 C C . MET A 1 534 ? -1.657 4.892 34.052 1.00 95.62 534 MET A C 1
ATOM 4035 O O . MET A 1 534 ? -1.155 5.151 35.148 1.00 95.62 534 MET A O 1
ATOM 4039 N N . TRP A 1 535 ? -1.998 3.652 33.692 1.00 94.25 535 TRP A N 1
ATOM 4040 C CA . TRP A 1 535 ? -1.734 2.443 34.485 1.00 94.25 535 TRP A CA 1
ATOM 4041 C C . TRP A 1 535 ? -1.700 1.181 33.607 1.00 94.25 535 TRP A C 1
ATOM 4043 O O . TRP A 1 535 ? -1.901 1.242 32.393 1.00 94.25 535 TRP A O 1
ATOM 4053 N N . GLY A 1 536 ? -1.425 0.031 34.220 1.00 92.75 536 GLY A N 1
ATOM 4054 C CA . GLY A 1 536 ? -1.249 -1.266 33.575 1.00 92.75 536 GLY A CA 1
ATOM 4055 C C . GLY A 1 536 ? 0.227 -1.642 33.445 1.00 92.75 536 GLY A C 1
ATOM 4056 O O . GLY A 1 536 ? 1.021 -1.454 34.372 1.00 92.75 536 GLY A O 1
ATOM 4057 N N . PHE A 1 537 ? 0.604 -2.162 32.280 1.00 92.06 537 PHE A N 1
ATOM 4058 C CA . PHE A 1 537 ? 1.949 -2.635 31.972 1.00 92.06 537 PHE A CA 1
ATOM 4059 C C . PHE A 1 537 ? 2.447 -2.132 30.616 1.00 92.06 537 PHE A C 1
ATOM 4061 O O . PHE A 1 537 ? 1.695 -2.068 29.640 1.00 92.06 537 PHE A O 1
ATOM 4068 N N . GLY A 1 538 ? 3.746 -1.859 30.538 1.00 92.50 538 GLY A N 1
ATOM 4069 C CA . GLY A 1 538 ? 4.459 -1.486 29.324 1.00 92.50 538 GLY A CA 1
ATOM 4070 C C . GLY A 1 538 ? 5.118 -0.115 29.438 1.00 92.50 538 GLY A C 1
ATOM 4071 O O . GLY A 1 538 ? 5.564 0.305 30.501 1.00 92.50 538 GLY A O 1
ATOM 4072 N N . LEU A 1 539 ? 5.206 0.584 28.311 1.00 94.12 539 LEU A N 1
ATOM 4073 C CA . LEU A 1 539 ? 5.794 1.919 28.230 1.00 94.12 539 LEU A CA 1
ATOM 4074 C C . LEU A 1 539 ? 4.714 2.969 28.504 1.00 94.12 539 LEU A C 1
ATOM 4076 O O . LEU A 1 539 ? 4.084 3.492 27.590 1.00 94.12 539 LEU A O 1
ATOM 4080 N N . LEU A 1 540 ? 4.480 3.239 29.787 1.00 94.25 540 LEU A N 1
ATOM 4081 C CA . LEU A 1 540 ? 3.337 4.030 30.249 1.00 94.25 540 LEU A CA 1
ATOM 4082 C C . LEU A 1 540 ? 3.528 5.550 30.137 1.00 94.25 540 LEU A C 1
ATOM 4084 O O . LEU A 1 540 ? 2.553 6.273 30.286 1.00 94.25 540 LEU A O 1
ATOM 4088 N N . GLY A 1 541 ? 4.737 6.037 29.834 1.00 94.44 541 GLY A N 1
ATOM 4089 C CA . GLY A 1 541 ? 5.027 7.470 29.671 1.00 94.44 541 GLY A CA 1
ATOM 4090 C C . GLY A 1 541 ? 5.837 8.103 30.811 1.00 94.44 541 GLY A C 1
ATOM 4091 O O . GLY A 1 541 ? 6.143 9.290 30.755 1.00 94.44 541 GLY A O 1
ATOM 4092 N N . PHE A 1 542 ? 6.227 7.321 31.824 1.00 93.75 542 PHE A N 1
ATOM 4093 C CA . PHE A 1 542 ? 6.996 7.775 32.998 1.00 93.75 542 PHE A CA 1
ATOM 4094 C C . PHE A 1 542 ? 8.505 7.491 32.896 1.00 93.75 542 PHE A C 1
ATOM 4096 O O . PHE A 1 542 ? 9.226 7.516 33.896 1.00 93.75 542 PHE A O 1
ATOM 4103 N N . GLY A 1 543 ? 9.000 7.173 31.699 1.00 90.50 543 GLY A N 1
ATOM 4104 C CA . GLY A 1 543 ? 10.380 6.750 31.490 1.00 90.50 543 GLY A CA 1
ATOM 4105 C C . GLY A 1 543 ? 10.586 5.233 31.642 1.00 90.50 543 GLY A C 1
ATOM 4106 O O . GLY A 1 543 ? 9.672 4.489 31.999 1.00 90.50 543 GLY A O 1
ATOM 4107 N N . PRO A 1 544 ? 11.805 4.736 31.365 1.00 86.38 544 PRO A N 1
ATOM 4108 C CA . PRO A 1 544 ? 12.064 3.307 31.151 1.00 86.38 544 PRO A CA 1
ATOM 4109 C C . PRO A 1 544 ? 12.019 2.448 32.426 1.00 86.38 544 PRO A C 1
ATOM 4111 O O . PRO A 1 544 ? 12.038 1.224 32.339 1.00 86.38 544 PRO A O 1
ATOM 4114 N N . LYS A 1 545 ? 11.990 3.063 33.617 1.00 82.94 545 LYS A N 1
ATOM 4115 C CA . LYS A 1 545 ? 12.009 2.352 34.910 1.00 82.94 545 LYS A CA 1
ATOM 4116 C C . LYS A 1 545 ? 10.621 1.946 35.410 1.00 82.94 545 LYS A C 1
ATOM 4118 O O . LYS A 1 545 ? 10.526 1.092 36.286 1.00 82.94 545 LYS A O 1
ATOM 4123 N N . HIS A 1 546 ? 9.564 2.554 34.879 1.00 78.38 546 HIS A N 1
ATOM 4124 C CA . HIS A 1 546 ? 8.189 2.357 35.332 1.00 78.38 546 HIS A CA 1
ATOM 4125 C C . HIS A 1 546 ? 7.423 1.524 34.307 1.00 78.38 546 HIS A C 1
ATOM 4127 O O . HIS A 1 546 ? 6.713 2.056 33.459 1.00 78.38 546 HIS A O 1
ATOM 4133 N N . THR A 1 547 ? 7.609 0.206 34.373 1.00 81.19 547 THR A N 1
ATOM 4134 C CA . THR A 1 547 ? 6.991 -0.739 33.434 1.00 81.19 547 THR A CA 1
ATOM 4135 C C . THR A 1 547 ? 5.665 -1.310 33.922 1.00 81.19 547 THR A C 1
ATOM 4137 O O . THR A 1 547 ? 4.902 -1.811 33.105 1.00 81.19 547 THR A O 1
ATOM 4140 N N . THR A 1 548 ? 5.366 -1.218 35.220 1.00 88.50 548 THR A N 1
ATOM 4141 C CA . THR A 1 548 ? 4.106 -1.686 35.812 1.00 88.50 548 THR A CA 1
ATOM 4142 C C . THR A 1 548 ? 3.594 -0.662 36.813 1.00 88.50 548 THR A C 1
ATOM 4144 O O . THR A 1 548 ? 4.326 -0.275 37.725 1.00 88.50 548 THR A O 1
ATOM 4147 N N . ILE A 1 549 ? 2.338 -0.252 36.665 1.00 88.56 549 ILE A N 1
ATOM 4148 C CA . ILE A 1 549 ? 1.648 0.687 37.553 1.00 88.56 549 ILE A CA 1
ATOM 4149 C C . ILE A 1 549 ? 0.239 0.141 37.783 1.00 88.56 549 ILE A C 1
ATOM 4151 O O . ILE A 1 549 ? -0.531 0.023 36.840 1.00 88.56 549 ILE A O 1
ATOM 4155 N N . ASP A 1 550 ? -0.113 -0.211 39.016 1.00 83.25 550 ASP A N 1
ATOM 4156 C CA . ASP A 1 550 ? -1.423 -0.787 39.360 1.00 83.25 550 ASP A CA 1
ATOM 4157 C C . ASP A 1 550 ? -2.415 0.212 39.970 1.00 83.25 550 ASP A C 1
ATOM 4159 O O . ASP A 1 550 ? -3.579 -0.124 40.181 1.00 83.25 550 ASP A O 1
ATOM 4163 N N . ILE A 1 551 ? -1.965 1.443 40.210 1.00 87.81 551 ILE A N 1
ATOM 4164 C CA . ILE A 1 551 ? -2.782 2.581 40.638 1.00 87.81 551 ILE A CA 1
ATOM 4165 C C . ILE A 1 551 ? -2.529 3.717 39.641 1.00 87.81 551 ILE A C 1
ATOM 4167 O O . ILE A 1 551 ? -1.362 4.056 39.447 1.00 87.81 551 ILE A O 1
ATOM 4171 N N . PRO A 1 552 ? -3.558 4.316 39.013 1.00 92.81 552 PRO A N 1
ATOM 4172 C CA . PRO A 1 552 ? -3.385 5.377 38.030 1.00 92.81 552 PRO A CA 1
ATOM 4173 C C . PRO A 1 552 ? -2.485 6.503 38.520 1.00 92.81 552 PRO A C 1
ATOM 4175 O O . PRO A 1 552 ? -2.733 7.113 39.558 1.00 92.81 552 PRO A O 1
ATOM 4178 N N . GLN A 1 553 ? -1.449 6.793 37.739 1.00 93.81 553 GLN A N 1
ATOM 4179 C CA . GLN A 1 553 ? -0.535 7.900 38.000 1.00 93.81 553 GLN A CA 1
ATOM 4180 C C . GLN A 1 553 ? -0.761 9.013 36.984 1.00 93.81 553 GLN A C 1
ATOM 4182 O O . GLN A 1 553 ? -0.992 8.745 35.806 1.00 93.81 553 GLN A O 1
ATOM 4187 N N . GLU A 1 554 ? -0.705 10.260 37.449 1.00 95.75 554 GLU A N 1
ATOM 4188 C CA . GLU A 1 554 ? -0.817 11.453 36.606 1.00 95.75 554 GLU A CA 1
ATOM 4189 C C . GLU A 1 554 ? 0.486 11.667 35.825 1.00 95.75 554 GLU A C 1
ATOM 4191 O O . GLU A 1 554 ? 1.556 11.750 36.431 1.00 95.75 554 GLU A O 1
ATOM 4196 N N . ILE A 1 555 ? 0.410 11.787 34.495 1.00 96.25 555 ILE A N 1
ATOM 4197 C CA . ILE A 1 555 ? 1.543 12.252 33.688 1.00 96.25 555 ILE A CA 1
ATOM 4198 C C . ILE A 1 555 ? 1.634 13.780 33.810 1.00 96.25 555 ILE A C 1
ATOM 4200 O O . ILE A 1 555 ? 0.656 14.463 33.492 1.00 96.25 555 ILE A O 1
ATOM 4204 N N . PRO A 1 556 ? 2.796 14.332 34.209 1.00 95.62 556 PRO A N 1
ATOM 4205 C CA . PRO A 1 556 ? 2.984 15.776 34.319 1.00 95.62 556 PRO A CA 1
ATOM 4206 C C . PRO A 1 556 ? 2.725 16.501 32.989 1.00 95.62 556 PRO A C 1
ATOM 4208 O O . PRO A 1 556 ? 3.251 16.110 31.940 1.00 95.62 556 PRO A O 1
ATOM 4211 N N . LEU A 1 557 ? 1.933 17.578 33.026 1.00 96.06 557 LEU A N 1
ATOM 4212 C CA . LEU A 1 557 ? 1.559 18.363 31.840 1.00 96.06 557 LEU A CA 1
ATOM 4213 C C . LEU A 1 557 ? 2.751 19.085 31.190 1.00 96.06 557 LEU A C 1
ATOM 4215 O O . LEU A 1 557 ? 2.688 19.474 30.024 1.00 96.06 557 LEU A O 1
ATOM 4219 N N . GLU A 1 558 ? 3.864 19.214 31.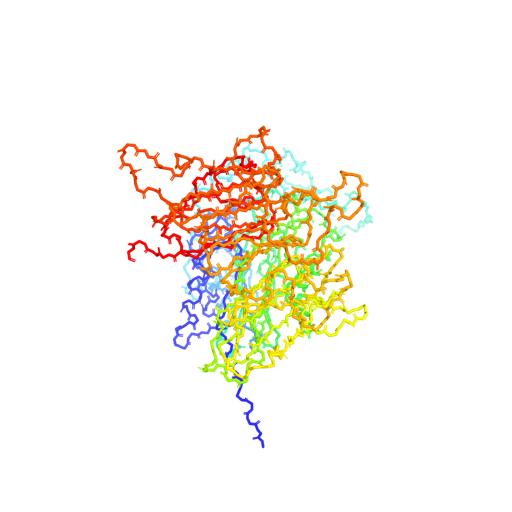908 1.00 95.88 558 GLU A N 1
ATOM 4220 C CA . GLU A 1 558 ? 5.139 19.730 31.411 1.00 95.88 558 GLU A CA 1
ATOM 4221 C C . GLU A 1 558 ? 5.664 18.898 30.233 1.00 95.88 558 GLU A C 1
ATOM 4223 O O . GLU A 1 558 ? 6.234 19.451 29.292 1.00 95.88 558 GLU A O 1
ATOM 4228 N N . LEU A 1 559 ? 5.396 17.585 30.223 1.00 95.88 559 LEU A N 1
ATOM 4229 C CA . LEU A 1 559 ? 5.749 16.699 29.105 1.00 95.88 559 LEU A CA 1
ATOM 4230 C C . LEU A 1 559 ? 4.909 16.960 27.847 1.00 95.88 559 LEU A C 1
ATOM 4232 O O . LEU A 1 559 ? 5.286 16.540 26.756 1.00 95.88 559 LEU A O 1
ATOM 4236 N N . PHE A 1 560 ? 3.805 17.693 27.987 1.00 96.44 560 PHE A N 1
ATOM 4237 C CA . PHE A 1 560 ? 2.914 18.098 26.901 1.00 96.44 560 PHE A CA 1
ATOM 4238 C C . PHE A 1 560 ? 3.061 19.583 26.543 1.00 96.44 560 PHE A C 1
ATOM 4240 O O . PHE A 1 560 ? 2.228 20.146 25.835 1.00 96.44 560 PHE A O 1
ATOM 4247 N N . GLY A 1 561 ? 4.133 20.231 27.011 1.00 93.06 561 GLY A N 1
ATOM 4248 C CA . GLY A 1 561 ? 4.464 21.609 26.655 1.00 93.06 561 GLY A CA 1
ATOM 4249 C C . GLY A 1 561 ? 3.912 22.676 27.601 1.00 93.06 561 GLY A C 1
ATOM 4250 O O . GLY A 1 561 ? 3.986 23.856 27.250 1.00 93.06 561 GLY A O 1
ATOM 4251 N N . LEU A 1 562 ? 3.397 22.306 28.782 1.00 95.00 562 LEU A N 1
ATOM 4252 C CA . LEU A 1 562 ? 3.075 23.273 29.836 1.00 95.00 562 LEU A CA 1
ATOM 4253 C C . LEU A 1 562 ? 4.363 23.952 30.328 1.00 95.00 562 LEU A C 1
ATOM 4255 O O . LEU A 1 562 ? 5.313 23.283 30.728 1.00 95.00 562 LEU A O 1
ATOM 4259 N N . ASN A 1 563 ? 4.409 25.283 30.294 1.00 93.25 563 ASN A N 1
ATOM 4260 C CA . ASN A 1 563 ? 5.533 26.073 30.804 1.00 93.25 563 ASN A CA 1
ATOM 4261 C C . ASN A 1 563 ? 5.099 27.518 31.114 1.00 93.25 563 ASN A C 1
ATOM 4263 O O . ASN A 1 563 ? 3.933 27.883 30.965 1.00 93.25 563 ASN A O 1
ATOM 4267 N N . GLU A 1 564 ? 6.036 28.372 31.530 1.00 92.94 564 GLU A N 1
ATOM 4268 C CA . GLU A 1 564 ? 5.741 29.762 31.910 1.00 92.94 564 GLU A CA 1
ATOM 4269 C C . GLU A 1 564 ? 5.118 30.608 30.785 1.00 92.94 564 GLU A C 1
ATOM 4271 O O . GLU A 1 564 ? 4.405 31.571 31.090 1.00 92.94 564 GLU A O 1
ATOM 4276 N N . PHE A 1 565 ? 5.350 30.243 29.519 1.00 91.44 565 PHE A N 1
ATOM 4277 C CA . PHE A 1 565 ? 4.825 30.908 28.321 1.00 91.44 565 PHE A CA 1
ATOM 4278 C C . PHE A 1 565 ? 3.560 30.239 27.768 1.00 91.44 565 PHE A C 1
A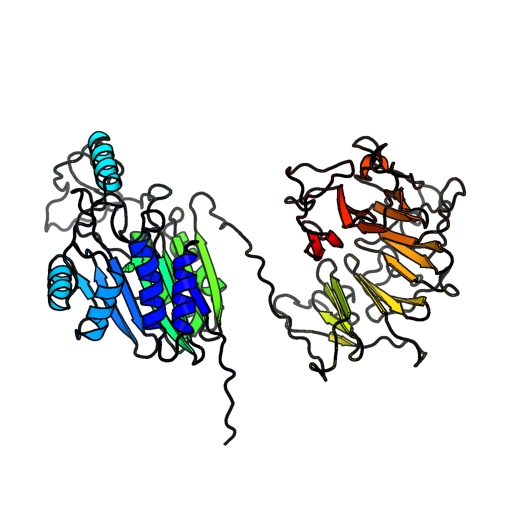TOM 4280 O O . PHE A 1 565 ? 2.773 30.892 27.087 1.00 91.44 565 PHE A O 1
ATOM 4287 N N . ASN A 1 566 ? 3.338 28.962 28.085 1.00 89.50 566 ASN A N 1
ATOM 4288 C CA . ASN A 1 566 ? 2.168 28.190 27.679 1.00 89.50 566 ASN A CA 1
ATOM 4289 C C . ASN A 1 566 ? 1.499 27.572 28.914 1.00 89.50 566 ASN A C 1
ATOM 4291 O O . ASN A 1 566 ? 1.812 26.450 29.306 1.00 89.50 566 ASN A O 1
ATOM 4295 N N . ARG A 1 567 ? 0.614 28.342 29.561 1.00 91.88 567 ARG A N 1
ATOM 4296 C CA . ARG A 1 567 ? 0.046 28.018 30.886 1.00 91.88 567 ARG A CA 1
ATOM 4297 C C . ARG A 1 567 ? -1.307 27.304 30.852 1.00 91.88 567 ARG A C 1
ATOM 4299 O O . ARG A 1 567 ? -1.796 26.916 31.905 1.00 91.88 567 ARG A O 1
ATOM 4306 N N . ASP A 1 568 ? -1.922 27.163 29.679 1.00 93.81 568 ASP A N 1
ATOM 4307 C CA . ASP A 1 568 ? -3.259 26.568 29.511 1.00 93.81 568 ASP A CA 1
ATOM 4308 C C . ASP A 1 568 ? -3.203 25.292 28.659 1.00 93.81 568 ASP A C 1
ATOM 4310 O O . ASP A 1 568 ? -4.041 25.062 27.791 1.00 93.81 568 ASP A O 1
ATOM 4314 N N . VAL A 1 569 ? -2.174 24.470 28.878 1.00 96.06 569 VAL A N 1
ATOM 4315 C CA . VAL A 1 569 ? -2.074 23.147 28.253 1.00 96.06 569 VAL A CA 1
ATOM 4316 C C . VAL A 1 569 ? -2.958 22.175 29.013 1.00 96.06 569 VAL A C 1
ATOM 4318 O O . VAL A 1 569 ? -2.823 22.013 30.224 1.00 96.06 569 VAL A O 1
ATOM 4321 N N . LYS A 1 570 ? -3.848 21.509 28.283 1.00 97.12 570 LYS A N 1
ATOM 4322 C CA . LYS A 1 570 ? -4.724 20.453 28.790 1.00 97.12 570 LYS A CA 1
ATOM 4323 C C . LYS A 1 570 ? -4.753 19.308 27.797 1.00 97.12 570 LYS A C 1
ATOM 4325 O O . LYS A 1 570 ? -4.738 19.543 26.588 1.00 97.12 570 LYS A O 1
ATOM 4330 N N . ILE A 1 571 ? -4.870 18.083 28.294 1.00 97.88 571 ILE A N 1
ATOM 4331 C CA . ILE A 1 571 ? -5.174 16.944 27.434 1.00 97.88 571 ILE A CA 1
ATOM 4332 C C . ILE A 1 571 ? -6.662 16.970 27.098 1.00 97.88 571 ILE A C 1
ATOM 4334 O O . ILE A 1 571 ? -7.531 17.079 27.970 1.00 97.88 571 ILE A O 1
ATOM 4338 N N . ASP A 1 572 ? -6.957 16.916 25.806 1.00 95.81 572 ASP A N 1
ATOM 4339 C CA . ASP A 1 572 ? -8.320 16.891 25.300 1.00 95.81 572 ASP A CA 1
ATOM 4340 C C . ASP A 1 572 ? -8.804 15.454 25.120 1.00 95.81 572 ASP A C 1
ATOM 4342 O O . ASP A 1 572 ? -9.801 15.052 25.724 1.00 95.81 572 ASP A O 1
ATOM 4346 N N . HIS A 1 573 ? -8.014 14.664 24.390 1.00 93.69 573 HIS A N 1
ATOM 4347 C CA . HIS A 1 573 ? -8.307 13.278 24.048 1.00 93.69 573 HIS A CA 1
ATOM 4348 C C . HIS A 1 573 ? -7.084 12.381 24.239 1.00 93.69 573 HIS A C 1
ATOM 4350 O O . HIS A 1 573 ? -5.947 12.799 24.015 1.00 93.69 573 HIS A O 1
ATOM 4356 N N . VAL A 1 574 ? -7.339 11.124 24.603 1.00 97.06 574 VAL A N 1
ATOM 4357 C CA . VAL A 1 574 ? -6.336 10.056 24.662 1.00 97.06 574 VAL A CA 1
ATOM 4358 C C . VAL A 1 574 ? -6.796 8.878 23.811 1.00 97.06 574 VAL A C 1
ATOM 4360 O O . VAL A 1 574 ? -7.988 8.597 23.699 1.00 97.06 574 VAL A O 1
ATOM 4363 N N . THR A 1 575 ? -5.858 8.196 23.168 1.00 96.81 575 THR A N 1
ATOM 4364 C CA . THR A 1 575 ? -6.103 6.990 22.377 1.00 96.81 575 THR A CA 1
ATOM 4365 C C . THR A 1 575 ? -4.960 6.017 22.594 1.00 96.81 575 THR A C 1
ATOM 4367 O O . THR A 1 575 ? -3.798 6.407 22.625 1.00 96.81 575 THR A O 1
ATOM 4370 N N . CYS A 1 576 ? -5.282 4.735 22.711 1.00 95.88 576 CYS A N 1
ATOM 4371 C CA . CYS A 1 576 ? -4.294 3.671 22.820 1.00 95.88 576 CYS A CA 1
ATOM 4372 C C . CYS A 1 576 ? -4.295 2.833 21.539 1.00 95.88 576 CYS A C 1
ATOM 4374 O O . CYS A 1 576 ? -5.342 2.630 20.923 1.00 95.88 576 CYS A O 1
ATOM 4376 N N . GLY A 1 577 ? -3.113 2.369 21.144 1.00 94.81 577 GLY A N 1
ATOM 4377 C CA . GLY A 1 577 ? -2.922 1.203 20.288 1.00 94.81 577 GLY A CA 1
ATOM 4378 C C . GLY A 1 577 ? -2.732 -0.038 21.159 1.00 94.81 577 GLY A C 1
ATOM 4379 O O . GLY A 1 577 ? -3.050 -0.026 22.347 1.00 94.81 577 GLY A O 1
ATOM 4380 N N . LEU A 1 578 ? -2.164 -1.115 20.610 1.00 93.06 578 LEU A N 1
ATOM 4381 C CA . LEU A 1 578 ? -1.864 -2.304 21.422 1.00 93.06 578 LEU A CA 1
ATOM 4382 C C . LEU A 1 578 ? -0.799 -2.022 22.492 1.00 93.06 578 LEU A C 1
ATOM 4384 O O . LEU A 1 578 ? -0.964 -2.419 23.641 1.00 93.06 578 LEU A O 1
ATOM 4388 N N . LEU A 1 579 ? 0.281 -1.329 22.121 1.00 93.00 579 LEU A N 1
ATOM 4389 C CA . LEU A 1 579 ? 1.440 -1.067 22.989 1.00 93.00 579 LEU A CA 1
ATOM 4390 C C . LEU A 1 579 ? 1.945 0.385 22.886 1.00 93.00 579 LEU A C 1
ATOM 4392 O O . LEU A 1 579 ? 3.072 0.689 23.279 1.00 93.00 579 LEU A O 1
ATOM 4396 N N . SER A 1 580 ? 1.126 1.271 22.325 1.00 95.81 580 SER A N 1
ATOM 4397 C CA . SER A 1 580 ? 1.411 2.691 22.122 1.00 95.81 580 SER A CA 1
ATOM 4398 C C . SER A 1 580 ? 0.241 3.541 22.606 1.00 95.81 580 SER A C 1
ATOM 4400 O O . SER A 1 580 ? -0.888 3.063 22.726 1.00 95.81 580 SER A O 1
ATOM 4402 N N . THR A 1 581 ? 0.516 4.803 22.913 1.00 97.31 581 THR A N 1
ATOM 4403 C CA . THR A 1 581 ? -0.476 5.782 23.357 1.00 97.31 581 THR A CA 1
ATOM 4404 C C . THR A 1 581 ? -0.271 7.084 22.601 1.00 97.31 581 THR A C 1
ATOM 4406 O O . THR A 1 581 ? 0.860 7.475 22.315 1.00 97.31 581 THR A O 1
ATOM 4409 N N . ALA A 1 582 ? -1.376 7.745 22.282 1.00 97.81 582 ALA A N 1
ATOM 4410 C CA . ALA A 1 582 ? -1.428 9.074 21.710 1.00 97.81 582 ALA A CA 1
ATOM 4411 C C . ALA A 1 582 ? -2.303 9.975 22.585 1.00 97.81 582 ALA A C 1
ATOM 4413 O O . ALA A 1 582 ? -3.379 9.570 23.025 1.00 97.81 582 ALA A O 1
ATOM 4414 N N . ALA A 1 583 ? -1.861 11.206 22.802 1.00 98.00 583 ALA A N 1
ATOM 4415 C CA . ALA A 1 583 ? -2.626 12.253 23.459 1.00 98.00 583 ALA A CA 1
ATOM 4416 C C . ALA A 1 583 ? -2.694 13.485 22.556 1.00 98.00 583 ALA A C 1
ATOM 4418 O O . ALA A 1 583 ? -1.701 13.867 21.935 1.00 98.00 583 ALA A O 1
ATOM 4419 N N . ILE A 1 584 ? -3.870 14.104 22.495 1.00 97.69 584 ILE A N 1
ATOM 4420 C CA . ILE A 1 584 ? -4.105 15.350 21.765 1.00 97.69 584 ILE A CA 1
ATOM 4421 C C . ILE A 1 584 ? -4.354 16.448 22.797 1.00 97.69 584 ILE A C 1
ATOM 4423 O O . ILE A 1 584 ? -5.210 16.297 23.672 1.00 97.69 584 ILE A O 1
ATOM 4427 N N . THR A 1 585 ? -3.606 17.548 22.713 1.00 97.00 585 THR A N 1
ATOM 4428 C CA . THR A 1 585 ? -3.814 18.715 23.584 1.00 97.00 585 THR A CA 1
ATOM 4429 C C . THR A 1 585 ? -5.008 19.552 23.116 1.00 97.00 585 THR A C 1
ATOM 4431 O O . THR A 1 585 ? -5.450 19.451 21.971 1.00 97.00 585 THR A O 1
ATOM 4434 N N . ASN A 1 586 ? -5.505 20.460 23.956 1.00 94.88 586 ASN A N 1
ATOM 4435 C CA . ASN A 1 586 ? -6.537 21.442 23.590 1.00 94.88 586 ASN A CA 1
ATOM 4436 C C . ASN A 1 586 ? -6.159 22.331 22.381 1.00 94.88 586 ASN A C 1
ATOM 4438 O O . ASN A 1 586 ? -7.040 22.843 21.681 1.00 94.88 586 ASN A O 1
ATOM 4442 N N . ASN A 1 587 ? -4.864 22.460 22.082 1.00 91.75 587 ASN A N 1
ATOM 4443 C CA . ASN A 1 587 ? -4.351 23.175 20.909 1.00 91.75 587 ASN A CA 1
ATOM 4444 C C . ASN A 1 587 ? -4.299 22.305 19.636 1.00 91.75 587 ASN A C 1
ATOM 4446 O O . ASN A 1 587 ? -3.975 22.805 18.559 1.00 91.75 587 ASN A O 1
ATOM 4450 N N . GLY A 1 588 ? -4.663 21.022 19.727 1.00 93.44 588 GLY A N 1
ATOM 4451 C CA . GLY A 1 588 ? -4.593 20.057 18.628 1.00 93.44 588 GLY A CA 1
ATOM 4452 C C . GLY A 1 588 ? -3.169 19.612 18.297 1.00 93.44 588 GLY A C 1
ATOM 4453 O O . GLY A 1 588 ? -2.883 19.293 17.141 1.00 93.44 588 GLY A O 1
ATOM 4454 N N . GLU A 1 589 ? -2.273 19.629 19.288 1.00 95.12 589 GLU A N 1
ATOM 4455 C CA . GLU A 1 589 ? -0.924 19.071 19.179 1.00 95.12 589 GLU A CA 1
ATOM 4456 C C . GLU A 1 589 ? -0.958 17.590 19.563 1.00 95.12 589 GLU A C 1
ATOM 4458 O O . GLU A 1 589 ? -1.582 17.221 20.559 1.00 95.12 589 GLU A O 1
ATOM 4463 N N . LEU A 1 590 ? -0.288 16.750 18.774 1.00 97.38 590 LEU A N 1
ATOM 4464 C CA . LEU A 1 590 ? -0.227 15.307 18.980 1.00 97.38 590 LEU A CA 1
ATOM 4465 C C . LEU A 1 590 ? 1.054 14.930 19.725 1.00 97.38 590 LEU A C 1
ATOM 4467 O O . LEU A 1 590 ? 2.154 15.303 19.316 1.00 97.38 590 LEU A O 1
ATOM 4471 N N . PHE A 1 591 ? 0.903 14.151 20.789 1.00 97.94 591 PHE A N 1
ATOM 4472 C CA . PHE A 1 591 ? 1.995 13.520 21.516 1.00 97.94 591 PHE A CA 1
ATOM 4473 C C . PHE A 1 591 ? 1.816 12.011 21.489 1.00 97.94 591 PHE A C 1
ATOM 4475 O O . PHE A 1 591 ? 0.710 11.525 21.710 1.00 97.94 591 PHE A O 1
ATOM 4482 N N . MET A 1 592 ? 2.892 11.270 21.241 1.00 97.62 592 MET A N 1
ATOM 4483 C CA . MET A 1 592 ? 2.872 9.813 21.163 1.00 97.62 592 MET A CA 1
ATOM 4484 C C . MET A 1 592 ? 4.023 9.185 21.939 1.00 97.62 592 MET A C 1
ATOM 4486 O O . MET A 1 592 ? 5.105 9.757 22.052 1.00 97.62 592 MET A O 1
ATOM 4490 N N . TRP A 1 593 ? 3.771 8.007 22.503 1.00 97.25 593 TRP A N 1
ATOM 4491 C CA . TRP A 1 593 ? 4.776 7.197 23.186 1.00 97.25 593 TRP A CA 1
ATOM 4492 C C . TRP A 1 593 ? 4.401 5.719 23.183 1.00 97.25 593 TRP A C 1
ATOM 4494 O O . TRP A 1 593 ? 3.282 5.336 22.844 1.00 97.25 593 TRP A O 1
ATOM 4504 N N . GLY A 1 594 ? 5.352 4.878 23.567 1.00 95.56 594 GLY A N 1
ATOM 4505 C CA . GLY A 1 594 ? 5.213 3.433 23.622 1.00 95.56 594 GLY A CA 1
ATOM 4506 C C . GLY A 1 594 ? 6.106 2.716 22.620 1.00 95.56 594 GLY A C 1
ATOM 4507 O O . GLY A 1 594 ? 7.194 3.190 22.291 1.00 95.56 594 GLY A O 1
ATOM 4508 N N . LYS A 1 595 ? 5.662 1.541 22.165 1.00 93.88 595 LYS A N 1
ATOM 4509 C CA . LYS A 1 595 ? 6.386 0.761 21.156 1.00 93.88 595 LYS A CA 1
ATOM 4510 C C . LYS A 1 595 ? 6.369 1.458 19.796 1.00 93.88 595 LYS A C 1
ATOM 4512 O O . LYS A 1 595 ? 5.302 1.870 19.344 1.00 93.88 595 LYS A O 1
ATOM 4517 N N . ASN A 1 596 ? 7.528 1.541 19.142 1.00 93.06 596 ASN A N 1
ATOM 4518 C CA . ASN A 1 596 ? 7.698 2.239 17.863 1.00 93.06 596 ASN A CA 1
ATOM 4519 C C . ASN A 1 596 ? 7.957 1.276 16.699 1.00 93.06 596 ASN A C 1
ATOM 4521 O O . ASN A 1 596 ? 8.976 1.317 16.013 1.00 93.06 596 ASN A O 1
ATOM 4525 N N . ARG A 1 597 ? 7.034 0.339 16.491 1.00 87.44 597 ARG A N 1
ATOM 4526 C CA . ARG A 1 597 ? 7.194 -0.679 15.453 1.00 87.44 597 ARG A CA 1
ATOM 4527 C C . ARG A 1 597 ? 7.046 -0.040 14.069 1.00 87.44 597 ARG A C 1
ATOM 4529 O O . ARG A 1 597 ? 6.015 0.559 13.796 1.00 87.44 597 ARG A O 1
ATOM 4536 N N . TYR A 1 598 ? 8.059 -0.190 13.213 1.00 83.81 598 TYR A N 1
ATOM 4537 C CA . TYR A 1 598 ? 8.094 0.377 11.852 1.00 83.81 598 TYR A CA 1
ATOM 4538 C C . TYR A 1 598 ? 7.818 1.896 11.800 1.00 83.81 598 TYR A C 1
ATOM 4540 O O . TYR A 1 598 ? 7.195 2.379 10.859 1.00 83.81 598 TYR A O 1
ATOM 4548 N N . GLY A 1 599 ? 8.231 2.650 12.826 1.00 87.81 599 GLY A N 1
ATOM 4549 C CA . GLY A 1 599 ? 8.002 4.097 12.880 1.00 87.81 599 GLY A CA 1
ATOM 4550 C C . GLY A 1 599 ? 6.555 4.497 13.198 1.00 87.81 599 GLY A C 1
ATOM 4551 O O . GLY A 1 599 ? 6.154 5.629 12.930 1.00 87.81 599 GLY A O 1
ATOM 4552 N N . SER A 1 600 ? 5.747 3.600 13.780 1.00 90.19 600 SER A N 1
ATOM 4553 C CA . SER A 1 600 ? 4.326 3.842 14.072 1.00 90.19 600 SER A CA 1
ATOM 4554 C C . SER A 1 600 ? 4.048 5.058 14.960 1.00 90.19 600 SER A C 1
ATOM 4556 O O . SER A 1 600 ? 2.919 5.546 14.970 1.00 90.19 600 SER A O 1
ATOM 4558 N N . LEU A 1 601 ? 5.027 5.541 15.733 1.00 93.94 601 LEU A N 1
ATOM 4559 C CA . LEU A 1 601 ? 4.867 6.759 16.534 1.00 93.94 601 LEU A CA 1
ATOM 4560 C C . LEU A 1 601 ? 4.952 8.048 15.701 1.00 93.94 601 LEU A C 1
ATOM 4562 O O . LEU A 1 601 ? 4.544 9.097 16.189 1.00 93.94 601 LEU A O 1
ATOM 4566 N N . GLY A 1 602 ? 5.467 7.990 14.468 1.00 89.44 602 GLY A N 1
ATOM 4567 C CA . GLY A 1 602 ? 5.608 9.162 13.598 1.00 89.44 602 GLY A CA 1
ATOM 4568 C C . GLY A 1 602 ? 6.639 10.185 14.088 1.00 89.44 602 GLY A C 1
ATOM 4569 O O . GLY A 1 602 ? 6.519 11.371 13.787 1.00 89.44 602 GLY A O 1
ATOM 4570 N N . VAL A 1 603 ? 7.623 9.745 14.874 1.00 86.94 603 VAL A N 1
ATOM 4571 C CA . VAL A 1 603 ? 8.753 10.564 15.345 1.00 86.94 603 VAL A CA 1
ATOM 4572 C C . VAL A 1 603 ? 9.986 10.327 14.466 1.00 86.94 603 VAL A C 1
ATOM 4574 O O . VAL A 1 603 ? 10.031 9.362 13.712 1.00 86.94 603 VAL A O 1
ATOM 4577 N N . GLU A 1 604 ? 10.990 11.203 14.545 1.00 81.12 604 GLU A N 1
ATOM 4578 C CA . GLU A 1 604 ? 12.178 11.185 13.662 1.00 81.12 604 GLU A CA 1
ATOM 4579 C C . GLU A 1 604 ? 13.166 10.029 13.918 1.00 81.12 604 GLU A C 1
ATOM 4581 O O . GLU A 1 604 ? 14.253 10.003 13.345 1.00 81.12 604 GLU A O 1
ATOM 4586 N N . PHE A 1 605 ? 12.826 9.096 14.801 1.00 82.06 605 PHE A N 1
ATOM 4587 C CA . PHE A 1 605 ? 13.705 8.020 15.237 1.00 82.06 605 PHE A CA 1
ATOM 4588 C C . PHE A 1 605 ? 12.926 6.711 15.398 1.00 82.06 605 PHE A C 1
ATOM 4590 O O . PHE A 1 605 ? 11.706 6.723 15.577 1.00 82.06 605 PHE A O 1
ATOM 4597 N N . ASP A 1 606 ? 13.633 5.583 15.323 1.00 83.75 606 ASP A N 1
ATOM 4598 C CA . ASP A 1 606 ? 13.035 4.243 15.249 1.00 83.75 606 ASP A CA 1
ATOM 4599 C C . ASP A 1 606 ? 12.907 3.556 16.618 1.00 83.75 606 ASP A C 1
ATOM 4601 O O . ASP A 1 606 ? 12.280 2.502 16.738 1.00 83.75 606 ASP A O 1
ATOM 4605 N N . GLU A 1 607 ? 13.488 4.122 17.679 1.00 89.50 607 GLU A N 1
ATOM 4606 C CA . GLU A 1 607 ? 13.430 3.528 19.010 1.00 89.50 607 GLU A CA 1
ATOM 4607 C C . GLU A 1 607 ? 12.053 3.677 19.668 1.00 89.50 607 GLU A C 1
ATOM 4609 O O . GLU A 1 607 ? 11.288 4.612 19.417 1.00 89.50 607 GLU A O 1
ATOM 4614 N N . ASP A 1 608 ? 11.758 2.745 20.577 1.00 93.31 608 ASP A N 1
ATOM 4615 C CA . ASP A 1 608 ? 10.624 2.850 21.487 1.00 93.31 608 ASP A CA 1
ATOM 4616 C C . ASP A 1 608 ? 10.728 4.125 22.333 1.00 93.31 608 ASP A C 1
ATOM 4618 O O . ASP A 1 608 ? 11.783 4.423 22.900 1.00 93.31 608 ASP A O 1
ATOM 4622 N N . SER A 1 609 ? 9.610 4.828 22.513 1.00 95.06 609 SER A N 1
ATOM 4623 C CA . SER A 1 609 ? 9.584 6.024 23.350 1.00 95.06 609 SER A CA 1
ATOM 4624 C C . SER A 1 609 ? 8.981 5.727 24.726 1.00 95.06 609 SER A C 1
ATOM 4626 O O . SER A 1 609 ? 7.779 5.473 24.828 1.00 95.06 609 SER A O 1
ATOM 4628 N N . PRO A 1 610 ? 9.757 5.785 25.822 1.00 94.81 610 PRO A N 1
ATOM 4629 C CA . PRO A 1 610 ? 9.236 5.561 27.168 1.00 94.81 610 PRO A CA 1
ATOM 4630 C C . PRO A 1 610 ? 8.521 6.790 27.762 1.00 94.81 610 PRO A C 1
ATOM 4632 O O . PRO A 1 610 ? 8.037 6.720 28.895 1.00 94.81 610 PRO A O 1
ATOM 4635 N N . MET A 1 611 ? 8.483 7.915 27.041 1.00 94.62 611 MET A N 1
ATOM 4636 C CA . MET A 1 611 ? 7.893 9.191 27.464 1.00 94.62 611 MET A CA 1
ATOM 4637 C C . MET A 1 611 ? 7.119 9.849 26.312 1.00 94.62 611 MET A C 1
ATOM 4639 O O . MET A 1 611 ? 7.446 9.581 25.154 1.00 94.62 611 MET A O 1
ATOM 4643 N N . PRO A 1 612 ? 6.118 10.706 26.590 1.00 97.00 612 PRO A N 1
ATOM 4644 C CA . PRO A 1 612 ? 5.417 11.472 25.563 1.00 97.00 612 PRO A CA 1
ATOM 4645 C C . PRO A 1 612 ? 6.375 12.277 24.684 1.00 97.00 612 PRO A C 1
ATOM 4647 O O . PRO A 1 612 ? 7.145 13.093 25.184 1.00 97.00 612 PRO A O 1
ATOM 4650 N N . MET A 1 613 ? 6.298 12.063 23.371 1.00 96.00 613 MET A N 1
ATOM 4651 C CA . MET A 1 613 ? 7.058 12.808 22.371 1.00 96.00 613 MET A CA 1
ATOM 4652 C C . MET A 1 613 ? 6.103 13.537 21.445 1.00 96.00 613 MET A C 1
ATOM 4654 O O . MET A 1 613 ? 5.132 12.957 20.961 1.00 96.00 613 MET A O 1
ATOM 4658 N N . ARG A 1 614 ? 6.373 14.816 21.188 1.00 95.12 614 ARG A N 1
ATOM 4659 C CA . ARG A 1 614 ? 5.584 15.600 20.239 1.00 95.12 614 ARG A CA 1
ATOM 4660 C C . ARG A 1 614 ? 5.787 15.050 18.827 1.00 95.12 614 ARG A C 1
ATOM 4662 O O . ARG A 1 614 ? 6.919 14.954 18.363 1.00 95.12 614 ARG A O 1
ATOM 4669 N N . VAL A 1 615 ? 4.689 14.766 18.138 1.00 95.00 615 VAL A N 1
ATOM 4670 C CA . VAL A 1 615 ? 4.676 14.367 16.728 1.00 95.00 615 VAL A CA 1
ATOM 4671 C C . VAL A 1 615 ? 4.479 15.613 15.873 1.00 95.00 615 VAL A C 1
ATOM 4673 O O . VAL A 1 615 ? 3.541 16.388 16.090 1.00 95.00 615 VAL A O 1
ATOM 4676 N N . PHE A 1 616 ? 5.368 15.837 14.905 1.00 88.88 616 PHE A N 1
ATOM 4677 C CA . PHE A 1 616 ? 5.248 16.979 14.005 1.00 88.88 616 PHE A CA 1
ATOM 4678 C C . PHE A 1 616 ? 4.244 16.676 12.890 1.00 88.88 616 PHE A C 1
ATOM 4680 O O . PHE A 1 616 ? 4.519 15.916 11.966 1.00 88.88 616 PHE A O 1
ATOM 4687 N N . VAL A 1 617 ? 3.074 17.308 12.969 1.00 87.81 617 VAL A N 1
ATOM 4688 C CA . VAL A 1 617 ? 2.049 17.272 11.924 1.00 87.81 617 VAL A CA 1
ATOM 4689 C C . VAL A 1 617 ? 1.808 18.710 11.459 1.00 87.81 617 VAL A C 1
ATOM 4691 O O . VAL A 1 617 ? 1.484 19.553 12.296 1.00 87.81 617 VAL A O 1
ATOM 4694 N N . PRO A 1 618 ? 1.929 19.035 10.156 1.00 87.19 618 PRO A N 1
ATOM 4695 C CA . PRO A 1 618 ? 1.739 20.396 9.641 1.00 87.19 618 PRO A CA 1
ATOM 4696 C C . PRO A 1 618 ? 0.250 20.799 9.555 1.00 87.19 618 PRO A C 1
ATOM 4698 O O . PRO A 1 618 ? -0.184 21.447 8.605 1.00 87.19 618 PRO A O 1
ATOM 4701 N N . ALA A 1 619 ? -0.556 20.387 10.534 1.00 90.81 619 ALA A N 1
ATOM 4702 C CA . ALA A 1 619 ? -1.986 20.642 10.630 1.00 90.81 619 ALA A CA 1
ATOM 4703 C C . ALA A 1 619 ? -2.467 20.439 12.078 1.00 90.81 619 ALA A C 1
ATOM 4705 O O . ALA A 1 619 ? -1.813 19.770 12.877 1.00 90.81 619 ALA A O 1
ATOM 4706 N N . ARG A 1 620 ? -3.646 20.973 12.414 1.00 92.75 620 ARG A N 1
ATOM 4707 C CA . ARG A 1 620 ? -4.278 20.734 13.716 1.00 92.75 620 ARG A CA 1
ATOM 4708 C C . ARG A 1 620 ? -4.853 19.319 13.753 1.00 92.75 620 ARG A C 1
ATOM 4710 O O . ARG A 1 620 ? -5.762 19.014 12.978 1.00 92.75 620 ARG A O 1
ATOM 4717 N N . VAL A 1 621 ? -4.366 18.473 14.657 1.00 96.31 621 VAL A N 1
ATOM 4718 C CA . VAL A 1 621 ? -4.870 17.102 14.814 1.00 96.31 621 VAL A CA 1
ATOM 4719 C C . VAL A 1 621 ? -6.202 17.136 15.562 1.00 96.31 621 VAL A C 1
ATOM 4721 O O . VAL A 1 621 ? -6.333 17.797 16.590 1.00 96.31 621 VAL A O 1
ATOM 4724 N N . THR A 1 622 ? -7.206 16.453 15.014 1.00 95.31 622 THR A N 1
ATOM 4725 C CA . THR A 1 622 ? -8.573 16.394 15.567 1.00 95.31 622 THR A CA 1
ATOM 4726 C C . THR A 1 622 ? -8.938 15.012 16.088 1.00 95.31 622 THR A C 1
ATOM 4728 O O . THR A 1 622 ? -9.755 14.890 16.993 1.00 95.31 622 THR A O 1
ATOM 4731 N N . SER A 1 623 ? -8.332 13.967 15.529 1.00 94.94 623 SER A N 1
ATOM 4732 C CA . SER A 1 623 ? -8.500 12.590 15.975 1.00 94.94 623 SER A CA 1
ATOM 4733 C C . SER A 1 623 ? -7.303 11.762 15.522 1.00 94.94 623 SER A C 1
ATOM 4735 O O . SER A 1 623 ? -6.619 12.120 14.558 1.00 94.94 623 SER A O 1
ATOM 4737 N N . VAL A 1 624 ? -7.055 10.658 16.214 1.00 96.25 624 VAL A N 1
ATOM 4738 C CA . VAL A 1 624 ? -5.974 9.725 15.914 1.00 96.25 624 VAL A CA 1
ATOM 4739 C C . VAL A 1 624 ? -6.478 8.296 16.082 1.00 96.25 624 VAL A C 1
ATOM 4741 O O . VAL A 1 624 ? -7.239 7.999 17.000 1.00 96.25 624 VAL A O 1
ATOM 4744 N N . ALA A 1 625 ? -6.055 7.406 15.193 1.00 95.31 625 ALA A N 1
ATOM 4745 C CA . ALA A 1 625 ? -6.289 5.975 15.282 1.00 95.31 625 ALA A CA 1
ATOM 4746 C C . ALA A 1 625 ? -4.943 5.249 15.265 1.00 95.31 625 ALA A C 1
ATOM 4748 O O . ALA A 1 625 ? -4.117 5.474 14.380 1.00 95.31 625 ALA A O 1
ATOM 4749 N N . LEU A 1 626 ? -4.744 4.375 16.250 1.00 95.44 626 LEU A N 1
ATOM 4750 C CA . LEU A 1 626 ? -3.518 3.605 16.426 1.00 95.44 626 LEU A CA 1
ATOM 4751 C C . LEU A 1 626 ? -3.757 2.143 16.053 1.00 95.44 626 LEU A C 1
ATOM 4753 O O . LEU A 1 626 ? -4.620 1.479 16.637 1.00 95.44 626 LEU A O 1
ATOM 4757 N N . GLY A 1 627 ? -2.992 1.664 15.076 1.00 91.62 627 GLY A N 1
ATOM 4758 C CA . GLY A 1 627 ? -2.872 0.256 14.721 1.00 91.62 627 GLY A CA 1
ATOM 4759 C C . GLY A 1 627 ? -1.774 -0.453 15.528 1.00 91.62 627 GLY A C 1
ATOM 4760 O O . GLY A 1 627 ? -1.190 0.130 16.445 1.00 91.62 627 GLY A O 1
ATOM 4761 N N . PRO A 1 628 ? -1.473 -1.725 15.210 1.00 87.81 628 PRO A N 1
ATOM 4762 C CA . PRO A 1 628 ? -0.357 -2.452 15.820 1.00 87.81 628 PRO A CA 1
ATOM 4763 C C . PRO A 1 628 ? 1.018 -1.884 15.430 1.00 87.81 628 PRO A C 1
ATOM 4765 O O . PRO A 1 628 ? 1.979 -2.055 16.179 1.00 87.81 628 PRO A O 1
ATOM 4768 N N . ASP A 1 629 ? 1.113 -1.260 14.257 1.00 88.00 629 ASP A N 1
ATOM 4769 C CA . ASP A 1 629 ? 2.368 -0.841 13.628 1.00 88.00 629 ASP A CA 1
ATOM 4770 C C . ASP A 1 629 ? 2.214 0.343 12.655 1.00 88.00 629 ASP A C 1
ATOM 4772 O O . ASP A 1 629 ? 3.093 0.619 11.846 1.00 88.00 629 ASP A O 1
ATOM 4776 N N . HIS A 1 630 ? 1.099 1.067 12.737 1.00 90.19 630 HIS A N 1
ATOM 4777 C CA . HIS A 1 630 ? 0.818 2.242 11.918 1.00 90.19 630 HIS A CA 1
ATOM 4778 C C . HIS A 1 630 ? -0.132 3.192 12.653 1.00 90.19 630 HIS A C 1
ATOM 4780 O O . HIS A 1 630 ? -0.843 2.786 13.577 1.00 90.19 630 HIS A O 1
ATOM 4786 N N . THR A 1 631 ? -0.172 4.447 12.210 1.00 93.25 631 THR A N 1
ATOM 4787 C CA . THR A 1 631 ? -0.987 5.506 12.815 1.00 93.25 631 THR A CA 1
ATOM 4788 C C . THR A 1 631 ? -1.682 6.323 11.737 1.00 93.25 631 THR A C 1
ATOM 4790 O O . THR A 1 631 ? -1.068 6.711 10.747 1.00 93.25 631 THR A O 1
ATOM 4793 N N . PHE A 1 632 ? -2.961 6.626 11.955 1.00 93.81 632 PHE A N 1
ATOM 4794 C CA . PHE A 1 632 ? -3.724 7.563 11.137 1.00 93.81 632 PHE A CA 1
ATOM 4795 C C . PHE A 1 632 ? -4.117 8.772 11.979 1.00 93.81 632 PHE A C 1
ATOM 4797 O O . PHE A 1 632 ? -4.714 8.615 13.041 1.00 93.81 632 PHE A O 1
ATOM 4804 N N . ALA A 1 633 ? -3.827 9.977 11.495 1.00 94.50 633 ALA A N 1
ATOM 4805 C CA . ALA A 1 633 ? -4.271 11.221 12.111 1.00 94.50 633 ALA A CA 1
ATOM 4806 C C . ALA A 1 633 ? -5.265 11.932 11.184 1.00 94.50 633 ALA A C 1
ATOM 4808 O O . ALA A 1 633 ? -4.976 12.167 10.010 1.00 94.50 633 ALA A O 1
ATOM 4809 N N . LEU A 1 634 ? -6.437 12.282 11.715 1.00 94.38 634 LEU A N 1
ATOM 4810 C CA . LEU A 1 634 ? -7.384 13.156 11.033 1.00 94.38 634 LEU A CA 1
ATOM 4811 C C . LEU A 1 634 ? -7.068 14.601 11.407 1.00 94.38 634 LEU A C 1
ATOM 4813 O O . LEU A 1 634 ? -7.160 14.994 12.576 1.00 94.38 634 LEU A O 1
ATOM 4817 N N . CYS A 1 635 ? -6.730 15.400 10.403 1.00 94.31 635 CYS A N 1
ATOM 4818 C CA . CYS A 1 635 ? -6.211 16.743 10.604 1.00 94.31 635 CYS A CA 1
ATOM 4819 C C . CYS A 1 635 ? -7.064 17.798 9.902 1.00 94.31 635 CYS A C 1
ATOM 4821 O O . CYS A 1 635 ? -7.648 17.555 8.846 1.00 94.31 635 CYS A O 1
ATOM 4823 N N . LYS A 1 636 ? -7.075 19.003 10.470 1.00 92.62 636 LYS A N 1
ATOM 4824 C CA . LYS A 1 636 ? -7.599 20.212 9.839 1.00 92.62 636 LYS A CA 1
ATOM 4825 C C . LYS A 1 636 ? -6.435 21.141 9.510 1.00 92.62 636 LYS A C 1
ATOM 4827 O O . LYS A 1 636 ? -5.618 21.430 10.384 1.00 92.62 636 LYS A O 1
ATOM 4832 N N . GLY A 1 637 ? -6.364 21.603 8.261 1.00 88.19 637 GLY A N 1
ATOM 4833 C CA . GLY A 1 637 ? -5.374 22.597 7.845 1.00 88.19 637 GLY A CA 1
ATOM 4834 C C . GLY A 1 637 ? -5.423 23.845 8.730 1.00 88.19 637 GLY A C 1
ATOM 4835 O O . GLY A 1 637 ? -6.476 24.195 9.267 1.00 88.19 637 GLY A O 1
ATOM 4836 N N . TYR A 1 638 ? -4.275 24.498 8.912 1.00 78.44 638 TYR A N 1
ATOM 4837 C CA . TYR A 1 638 ? -4.195 25.737 9.692 1.00 78.44 638 TYR A CA 1
ATOM 4838 C C . TYR A 1 638 ? -4.816 26.947 8.976 1.00 78.44 638 TYR A C 1
ATOM 4840 O O . TYR A 1 638 ? -5.113 27.939 9.641 1.00 78.44 638 TYR A O 1
ATOM 4848 N N . VAL A 1 639 ? -5.000 26.856 7.652 1.00 72.38 639 VAL A N 1
ATOM 4849 C CA . VAL A 1 639 ? -5.547 27.904 6.774 1.00 72.38 639 VAL A CA 1
ATOM 4850 C C . VAL A 1 639 ? -6.917 27.501 6.255 1.00 72.38 639 VAL A C 1
ATOM 4852 O O . VAL A 1 639 ? -7.056 26.325 5.843 1.00 72.38 639 VAL A O 1
#